Protein AF-0000000085045062 (afdb_homodimer)

Sequence (502 aa):
MNYLIITGGTRGLGEEIVKSFAKEDTHIISIARGENQELQALVEDRGGKFTPIQFDLADIEKVENLMEEVFHRIDKKSAKSIHLVNNAGIVAPIKPIERCEAEEIIKSQHVNLVAPMLMISSFCKMTASLQCEKRVINVSSGAAKRPIYGWSSYGSSKAGLDLFSQGAALDQEKTEHPVKVLSFYPGIMDTDMQAEIRSSAKEDFINVETFQNYKEEGKLLPPKRVAEVVVQLLETDSFPNGEVVAVQDYLMNYLIITGGTRGLGEEIVKSFAKEDTHIISIARGENQELQALVEDRGGKFTPIQFDLADIEKVENLMEEVFHRIDKKSAKSIHLVNNAGIVAPIKPIERCEAEEIIKSQHVNLVAPMLMISSFCKMTASLQCEKRVINVSSGAAKRPIYGWSSYGSSKAGLDLFSQGAALDQEKTEHPVKVLSFYPGIMDTDMQAEIRSSAKEDFINVETFQNYKEEGKLLPPKRVAEVVVQLLETDSFPNGEVVAVQDYL

Structure (mmCIF, N/CA/C/O backbone):
data_AF-0000000085045062-model_v1
#
loop_
_entity.id
_entity.type
_entity.pdbx_description
1 polymer 'Short chain dehydrogenase'
#
loop_
_atom_site.group_PDB
_atom_site.id
_atom_site.type_symbol
_atom_site.label_atom_id
_atom_site.label_alt_id
_atom_site.label_comp_id
_atom_site.label_asym_id
_atom_site.label_entity_id
_atom_site.label_seq_id
_atom_site.pdbx_PDB_ins_code
_atom_site.Cartn_x
_atom_site.Cartn_y
_atom_site.Cartn_z
_atom_site.occupancy
_atom_site.B_iso_or_equiv
_atom_site.auth_seq_id
_atom_site.auth_comp_id
_atom_site.auth_asym_id
_atom_site.auth_atom_id
_atom_site.pdbx_PDB_model_num
ATOM 1 N N . MET A 1 1 ? -3.062 30.531 16.922 1 94.69 1 MET A N 1
ATOM 2 C CA . MET A 1 1 ? -1.854 29.719 16.766 1 94.69 1 MET A CA 1
ATOM 3 C C . MET A 1 1 ? -2 28.75 15.609 1 94.69 1 MET A C 1
ATOM 5 O O . MET A 1 1 ? -3.072 28.172 15.398 1 94.69 1 MET A O 1
ATOM 9 N N . ASN A 1 2 ? -0.95 28.703 14.773 1 97.75 2 ASN A N 1
ATOM 10 C CA . ASN A 1 2 ? -0.906 27.719 13.695 1 97.75 2 ASN A CA 1
ATOM 11 C C . ASN A 1 2 ? -0.091 26.484 14.094 1 97.75 2 ASN A C 1
ATOM 13 O O . ASN A 1 2 ? 0.998 26.609 14.656 1 97.75 2 ASN A O 1
ATOM 17 N N . TYR A 1 3 ? -0.628 25.312 13.859 1 98.56 3 TYR A N 1
ATOM 18 C CA . TYR A 1 3 ? 0.038 24.078 14.25 1 98.56 3 TYR A CA 1
ATOM 19 C C . TYR A 1 3 ? 0.543 23.312 13.023 1 98.56 3 TYR A C 1
ATOM 21 O O . TYR A 1 3 ? -0.143 23.25 12 1 98.56 3 TYR A O 1
ATOM 29 N N . LEU A 1 4 ? 1.73 22.812 13.125 1 98.75 4 LEU A N 1
ATOM 30 C CA . LEU A 1 4 ? 2.293 21.875 12.148 1 98.75 4 LEU A CA 1
ATOM 31 C C . LEU A 1 4 ? 2.713 20.578 12.82 1 98.75 4 LEU A C 1
ATOM 33 O O . LEU A 1 4 ? 3.592 20.578 13.688 1 98.75 4 LEU A O 1
ATOM 37 N N . ILE A 1 5 ? 2 19.562 12.531 1 98.81 5 ILE A N 1
ATOM 38 C CA . ILE A 1 5 ? 2.428 18.203 12.875 1 98.81 5 ILE A CA 1
ATOM 39 C C . ILE A 1 5 ? 3.238 17.609 11.719 1 98.81 5 ILE A C 1
ATOM 41 O O . ILE A 1 5 ? 2.766 17.562 10.578 1 98.81 5 ILE A O 1
ATOM 45 N N . ILE A 1 6 ? 4.488 17.203 11.977 1 98.81 6 ILE A N 1
ATOM 46 C CA . ILE A 1 6 ? 5.324 16.75 10.875 1 98.81 6 ILE A CA 1
ATOM 47 C C . ILE A 1 6 ? 6.105 15.508 11.297 1 98.81 6 ILE A C 1
ATOM 49 O O . ILE A 1 6 ? 6.656 15.461 12.406 1 98.81 6 ILE A O 1
ATOM 53 N N . THR A 1 7 ? 6.047 14.461 10.477 1 98.75 7 THR A N 1
ATOM 54 C CA . THR A 1 7 ? 6.914 13.305 10.68 1 98.75 7 THR A CA 1
ATOM 55 C C . THR A 1 7 ? 8.234 13.492 9.945 1 98.75 7 THR A C 1
ATOM 57 O O . THR A 1 7 ? 8.273 14.07 8.852 1 98.75 7 THR A O 1
ATOM 60 N N . GLY A 1 8 ? 9.305 13.008 10.57 1 96.88 8 GLY A N 1
ATOM 61 C CA . GLY A 1 8 ? 10.609 13.164 9.945 1 96.88 8 GLY A CA 1
ATOM 62 C C . GLY A 1 8 ? 11.055 14.609 9.836 1 96.88 8 GLY A C 1
ATOM 63 O O . GLY A 1 8 ? 11.586 15.031 8.805 1 96.88 8 GLY A O 1
ATOM 64 N N . GLY A 1 9 ? 10.82 15.375 10.852 1 95.81 9 GLY A N 1
ATOM 65 C CA . GLY A 1 9 ? 11.047 16.812 10.797 1 95.81 9 GLY A CA 1
ATOM 66 C C . GLY A 1 9 ? 12.461 17.203 11.188 1 95.81 9 GLY A C 1
ATOM 67 O O . GLY A 1 9 ? 12.797 18.391 11.203 1 95.81 9 GLY A O 1
ATOM 68 N N . THR A 1 10 ? 13.344 16.156 11.406 1 93.94 10 THR A N 1
ATOM 69 C CA . THR A 1 10 ? 14.617 16.516 12.023 1 93.94 10 THR A CA 1
ATOM 70 C C . THR A 1 10 ? 15.75 16.453 11 1 93.94 10 THR A C 1
ATOM 72 O O . THR A 1 10 ? 16.891 16.766 11.32 1 93.94 10 THR A O 1
ATOM 75 N N . ARG A 1 11 ? 15.531 16.031 9.789 1 90.88 11 ARG A N 1
ATOM 76 C CA . ARG A 1 11 ? 16.562 15.977 8.758 1 90.88 11 ARG A CA 1
ATOM 77 C C . ARG A 1 11 ? 15.961 16.156 7.371 1 90.88 11 ARG A C 1
ATOM 79 O O . ARG A 1 11 ? 14.742 16.094 7.203 1 90.88 11 ARG A O 1
ATOM 86 N N . GLY A 1 12 ? 16.75 16.5 6.492 1 94.12 12 GLY A N 1
ATOM 87 C CA . GLY A 1 12 ? 16.375 16.531 5.09 1 94.12 12 GLY A CA 1
ATOM 88 C C . GLY A 1 12 ? 15.266 17.531 4.797 1 94.12 12 GLY A C 1
ATOM 89 O O . GLY A 1 12 ? 15.352 18.703 5.195 1 94.12 12 GLY A O 1
ATOM 90 N N . LEU A 1 13 ? 14.383 17.094 3.975 1 95.69 13 LEU A N 1
ATOM 91 C CA . LEU A 1 13 ? 13.25 17.938 3.605 1 95.69 13 LEU A CA 1
ATOM 92 C C . LEU A 1 13 ? 12.453 18.344 4.84 1 95.69 13 LEU A C 1
ATOM 94 O O . LEU A 1 13 ? 12.023 19.5 4.949 1 95.69 13 LEU A O 1
ATOM 98 N N . GLY A 1 14 ? 12.266 17.422 5.793 1 97.56 14 GLY A N 1
ATOM 99 C CA . GLY A 1 14 ? 11.516 17.703 7.004 1 97.56 14 GLY A CA 1
ATOM 100 C C . GLY A 1 14 ? 12.102 18.844 7.812 1 97.56 14 GLY A C 1
ATOM 101 O O . GLY A 1 14 ? 11.375 19.734 8.273 1 97.56 14 GLY A O 1
ATOM 102 N N . GLU A 1 15 ? 13.359 18.812 7.949 1 97 15 GLU A N 1
ATOM 103 C CA . GLU A 1 15 ? 14.062 19.875 8.664 1 97 15 GLU A CA 1
ATOM 104 C C . GLU A 1 15 ? 13.828 21.234 8.008 1 97 15 GLU A C 1
ATOM 106 O O . GLU A 1 15 ? 13.555 22.219 8.695 1 97 15 GLU A O 1
ATOM 111 N N . GLU A 1 16 ? 13.922 21.234 6.707 1 97.62 16 GLU A N 1
ATOM 112 C CA . GLU A 1 16 ? 13.758 22.484 5.973 1 97.62 16 GLU A CA 1
ATOM 113 C C . GLU A 1 16 ? 12.312 22.969 6.035 1 97.62 16 GLU A C 1
ATOM 115 O O . GLU A 1 16 ? 12.055 24.172 6.051 1 97.62 16 GLU A O 1
ATOM 120 N N . ILE A 1 17 ? 11.344 22.062 6.07 1 98.44 17 ILE A N 1
ATOM 121 C CA . ILE A 1 17 ? 9.938 22.438 6.219 1 98.44 17 ILE A CA 1
ATOM 122 C C . ILE A 1 17 ? 9.727 23.094 7.582 1 98.44 17 ILE A C 1
ATOM 124 O O . ILE A 1 17 ? 9.062 24.125 7.684 1 98.44 17 ILE A O 1
ATOM 128 N N . VAL A 1 18 ? 10.312 22.5 8.586 1 98.38 18 VAL A N 1
ATOM 129 C CA . VAL A 1 18 ? 10.211 23.047 9.938 1 98.38 18 VAL A CA 1
ATOM 130 C C . VAL A 1 18 ? 10.797 24.453 9.969 1 98.38 18 VAL A C 1
ATOM 132 O O . VAL A 1 18 ? 10.164 25.391 10.469 1 98.38 18 VAL A O 1
ATOM 135 N N . LYS A 1 19 ? 11.961 24.641 9.391 1 98.12 19 LYS A N 1
ATOM 136 C CA . LYS A 1 19 ? 12.617 25.938 9.352 1 98.12 19 LYS A CA 1
ATOM 137 C C . LYS A 1 19 ? 11.75 26.969 8.625 1 98.12 19 LYS A C 1
ATOM 139 O O . LYS A 1 19 ? 11.617 28.109 9.078 1 98.12 19 LYS A O 1
ATOM 144 N N . SER A 1 20 ? 11.203 26.531 7.539 1 97.81 20 SER A N 1
ATOM 145 C CA . SER A 1 20 ? 10.422 27.422 6.691 1 97.81 20 SER A CA 1
ATOM 146 C C . SER A 1 20 ? 9.109 27.812 7.363 1 97.81 20 SER A C 1
ATOM 148 O O . SER A 1 20 ? 8.609 28.922 7.16 1 97.81 20 SER A O 1
ATOM 150 N N . PHE A 1 21 ? 8.547 26.953 8.188 1 98 21 PHE A N 1
ATOM 151 C CA . PHE A 1 21 ? 7.254 27.188 8.828 1 98 21 PHE A CA 1
ATOM 152 C C . PHE A 1 21 ? 7.426 27.953 10.133 1 98 21 PHE A C 1
ATOM 154 O O . PHE A 1 21 ? 6.484 28.594 10.609 1 98 21 PHE A O 1
ATOM 161 N N . ALA A 1 22 ? 8.602 27.922 10.68 1 97.44 22 ALA A N 1
ATOM 162 C CA . ALA A 1 22 ? 8.883 28.5 11.992 1 97.44 22 ALA A CA 1
ATOM 163 C C . ALA A 1 22 ? 8.758 30.016 11.961 1 97.44 22 ALA A C 1
ATOM 165 O O . ALA A 1 22 ? 9.516 30.688 11.266 1 97.44 22 ALA A O 1
ATOM 166 N N . LYS A 1 23 ? 7.871 30.594 12.68 1 96.56 23 LYS A N 1
ATOM 167 C CA . LYS A 1 23 ? 7.617 32.031 12.867 1 96.56 23 LYS A CA 1
ATOM 168 C C . LYS A 1 23 ? 6.77 32.281 14.117 1 96.56 23 LYS A C 1
ATOM 170 O O . LYS A 1 23 ? 6.449 31.344 14.852 1 96.56 23 LYS A O 1
ATOM 175 N N . GLU A 1 24 ? 6.43 33.469 14.367 1 96.12 24 GLU A N 1
ATOM 176 C CA . GLU A 1 24 ? 5.566 33.781 15.5 1 96.12 24 GLU A CA 1
ATOM 177 C C . GLU A 1 24 ? 4.199 33.125 15.359 1 96.12 24 GLU A C 1
ATOM 179 O O . GLU A 1 24 ? 3.707 32.938 14.242 1 96.12 24 GLU A O 1
ATOM 184 N N . ASP A 1 25 ? 3.639 32.688 16.438 1 95.5 25 ASP A N 1
ATOM 185 C CA . ASP A 1 25 ? 2.293 32.125 16.531 1 95.5 25 ASP A CA 1
ATOM 186 C C . ASP A 1 25 ? 2.201 30.781 15.82 1 95.5 25 ASP A C 1
ATOM 188 O O . ASP A 1 25 ? 1.16 30.438 15.266 1 95.5 25 ASP A O 1
ATOM 192 N N . THR A 1 26 ? 3.381 30.078 15.734 1 97.44 26 THR A N 1
ATOM 193 C CA . THR A 1 26 ? 3.381 28.719 15.195 1 97.44 26 THR A CA 1
ATOM 194 C C . THR A 1 26 ? 3.857 27.719 16.25 1 97.44 26 THR A C 1
ATOM 196 O O . THR A 1 26 ? 4.734 28.031 17.062 1 97.44 26 THR A O 1
ATOM 199 N N . HIS A 1 27 ? 3.236 26.547 16.297 1 98.25 27 HIS A N 1
ATOM 200 C CA . HIS A 1 27 ? 3.623 25.406 17.109 1 98.25 27 HIS A CA 1
ATOM 201 C C . HIS A 1 27 ? 3.902 24.188 16.25 1 98.25 27 HIS A C 1
ATOM 203 O O . HIS A 1 27 ? 2.994 23.656 15.602 1 98.25 27 HIS A O 1
ATOM 209 N N . ILE A 1 28 ? 5.145 23.828 16.297 1 98.38 28 ILE A N 1
ATOM 210 C CA . ILE A 1 28 ? 5.578 22.703 15.492 1 98.38 28 ILE A CA 1
ATOM 211 C C . ILE A 1 28 ? 5.742 21.469 16.375 1 98.38 28 ILE A C 1
ATOM 213 O O . ILE A 1 28 ? 6.504 21.484 17.344 1 98.38 28 ILE A O 1
ATOM 217 N N . ILE A 1 29 ? 5 20.438 16.062 1 98.44 29 ILE A N 1
ATOM 218 C CA . ILE A 1 29 ? 5.129 19.141 16.719 1 98.44 29 ILE A CA 1
ATOM 219 C C . ILE A 1 29 ? 5.828 18.172 15.766 1 98.44 29 ILE A C 1
ATOM 221 O O . ILE A 1 29 ? 5.246 17.734 14.773 1 98.44 29 ILE A O 1
ATOM 225 N N . SER A 1 30 ? 7.098 17.859 16.094 1 98.19 30 SER A N 1
ATOM 226 C CA . SER A 1 30 ? 7.941 17.062 15.219 1 98.19 30 SER A CA 1
ATOM 227 C C . SER A 1 30 ? 8.055 15.625 15.727 1 98.19 30 SER A C 1
ATOM 229 O O . SER A 1 30 ? 8.539 15.391 16.844 1 98.19 30 SER A O 1
ATOM 231 N N . ILE A 1 31 ? 7.613 14.695 14.93 1 98.25 31 ILE A N 1
ATOM 232 C CA . ILE A 1 31 ? 7.688 13.273 15.234 1 98.25 31 ILE A CA 1
ATOM 233 C C . ILE A 1 31 ? 8.859 12.641 14.484 1 98.25 31 ILE A C 1
ATOM 235 O O . ILE A 1 31 ? 8.875 12.633 13.25 1 98.25 31 ILE A O 1
ATOM 239 N N . ALA A 1 32 ? 9.789 12.133 15.18 1 96.25 32 ALA A N 1
ATOM 240 C CA . ALA A 1 32 ? 10.969 11.539 14.562 1 96.25 32 ALA A CA 1
ATOM 241 C C . ALA A 1 32 ? 11.648 10.547 15.508 1 96.25 32 ALA A C 1
ATOM 243 O O . ALA A 1 32 ? 11.305 10.484 16.688 1 96.25 32 ALA A O 1
ATOM 244 N N . ARG A 1 33 ? 12.578 9.789 14.984 1 88.88 33 ARG A N 1
ATOM 245 C CA . ARG A 1 33 ? 13.336 8.852 15.805 1 88.88 33 ARG A CA 1
ATOM 246 C C . ARG A 1 33 ? 14.461 9.562 16.547 1 88.88 33 ARG A C 1
ATOM 248 O O . ARG A 1 33 ? 14.828 9.164 17.656 1 88.88 33 ARG A O 1
ATOM 255 N N . GLY A 1 34 ? 14.922 10.602 15.883 1 86.38 34 GLY A N 1
ATOM 256 C CA . GLY A 1 34 ? 16.047 11.328 16.453 1 86.38 34 GLY A CA 1
ATOM 257 C C . GLY A 1 34 ? 15.664 12.719 16.938 1 86.38 34 GLY A C 1
ATOM 258 O O . GLY A 1 34 ? 14.523 13.148 16.766 1 86.38 34 GLY A O 1
ATOM 259 N N . GLU A 1 35 ? 16.656 13.328 17.641 1 87.62 35 GLU A N 1
ATOM 260 C CA . GLU A 1 35 ? 16.5 14.695 18.125 1 87.62 35 GLU A CA 1
ATOM 261 C C . GLU A 1 35 ? 17.312 15.688 17.297 1 87.62 35 GLU A C 1
ATOM 263 O O . GLU A 1 35 ? 18.25 15.289 16.594 1 87.62 35 GLU A O 1
ATOM 268 N N . ASN A 1 36 ? 16.781 16.875 17.219 1 92.12 36 ASN A N 1
ATOM 269 C CA . ASN A 1 36 ? 17.484 18 16.609 1 92.12 36 ASN A CA 1
ATOM 270 C C . ASN A 1 36 ? 17.391 19.25 17.469 1 92.12 36 ASN A C 1
ATOM 272 O O . ASN A 1 36 ? 16.469 20.062 17.297 1 92.12 36 ASN A O 1
ATOM 276 N N . GLN A 1 37 ? 18.344 19.438 18.328 1 94.12 37 GLN A N 1
ATOM 277 C CA . GLN A 1 37 ? 18.328 20.531 19.281 1 94.12 37 GLN A CA 1
ATOM 278 C C . GLN A 1 37 ? 18.5 21.891 18.594 1 94.12 37 GLN A C 1
ATOM 280 O O . GLN A 1 37 ? 17.922 22.891 19.031 1 94.12 37 GLN A O 1
ATOM 285 N N . GLU A 1 38 ? 19.297 21.859 17.609 1 95.38 38 GLU A N 1
ATOM 286 C CA . GLU A 1 38 ? 19.5 23.094 16.844 1 95.38 38 GLU A CA 1
ATOM 287 C C . GLU A 1 38 ? 18.203 23.578 16.203 1 95.38 38 GLU A C 1
ATOM 289 O O . GLU A 1 38 ? 17.938 24.766 16.156 1 95.38 38 GLU A O 1
ATOM 294 N N . LEU A 1 39 ? 17.531 22.625 15.734 1 96.31 39 LEU A N 1
ATOM 295 C CA . LEU A 1 39 ? 16.25 22.938 15.102 1 96.31 39 LEU A CA 1
ATOM 296 C C . LEU A 1 39 ? 15.266 23.5 16.109 1 96.31 39 LEU A C 1
ATOM 298 O O . LEU A 1 39 ? 14.555 24.469 15.828 1 96.31 39 LEU A O 1
ATOM 302 N N . GLN A 1 40 ? 15.234 22.906 17.234 1 96.31 40 GLN A N 1
ATOM 303 C CA . GLN A 1 40 ? 14.383 23.406 18.312 1 96.31 40 GLN A CA 1
ATOM 304 C C . GLN A 1 40 ? 14.742 24.828 18.688 1 96.31 40 GLN A C 1
ATOM 306 O O . GLN A 1 40 ? 13.859 25.688 18.812 1 96.31 40 GLN A O 1
ATOM 311 N N . ALA A 1 41 ? 15.992 25.078 18.859 1 97.31 41 ALA A N 1
ATOM 312 C CA . ALA A 1 41 ? 16.453 26.422 19.203 1 97.31 41 ALA A CA 1
ATOM 313 C C . ALA A 1 41 ? 16.062 27.438 18.141 1 97.31 41 ALA A C 1
ATOM 315 O O . ALA A 1 41 ? 15.641 28.547 18.469 1 97.31 41 ALA A O 1
ATOM 316 N N . LEU A 1 42 ? 16.188 27.047 16.922 1 97.38 42 LEU A N 1
ATOM 317 C CA . LEU A 1 42 ? 15.867 27.938 15.812 1 97.38 42 LEU A CA 1
ATOM 318 C C . LEU A 1 42 ? 14.391 28.328 15.828 1 97.38 42 LEU A C 1
ATOM 320 O O . LEU A 1 42 ? 14.055 29.5 15.664 1 97.38 42 LEU A O 1
ATOM 324 N N . VAL A 1 43 ? 13.531 27.375 16.016 1 97.56 43 VAL A N 1
ATOM 325 C CA . VAL A 1 43 ? 12.094 27.625 16.047 1 97.56 43 VAL A CA 1
ATOM 326 C C . VAL A 1 43 ? 11.742 28.562 17.188 1 97.56 43 VAL A C 1
ATOM 328 O O . VAL A 1 43 ? 10.984 29.531 17 1 97.56 43 VAL A O 1
ATOM 331 N N . GLU A 1 44 ? 12.352 28.344 18.281 1 97.25 44 GLU A N 1
ATOM 332 C CA . GLU A 1 44 ? 12.062 29.141 19.469 1 97.25 44 GLU A CA 1
ATOM 333 C C . GLU A 1 44 ? 12.625 30.547 19.344 1 97.25 44 GLU A C 1
ATOM 335 O O . GLU A 1 44 ? 12 31.516 19.781 1 97.25 44 GLU A O 1
ATOM 340 N N . ASP A 1 45 ? 13.68 30.656 18.719 1 97.56 45 ASP A N 1
ATOM 341 C CA . ASP A 1 45 ? 14.289 31.969 18.469 1 97.56 45 ASP A CA 1
ATOM 342 C C . ASP A 1 45 ? 13.414 32.812 17.547 1 97.56 45 ASP A C 1
ATOM 344 O O . ASP A 1 45 ? 13.445 34.031 17.625 1 97.56 45 ASP A O 1
ATOM 348 N N . ARG A 1 46 ? 12.656 32.188 16.797 1 97.5 46 ARG A N 1
ATOM 349 C CA . ARG A 1 46 ? 11.797 32.906 15.836 1 97.5 46 ARG A CA 1
ATOM 350 C C . ARG A 1 46 ? 10.414 33.156 16.438 1 97.5 46 ARG A C 1
ATOM 352 O O . ARG A 1 46 ? 9.508 33.594 15.734 1 97.5 46 ARG A O 1
ATOM 359 N N . GLY A 1 47 ? 10.297 32.781 17.734 1 97 47 GLY A N 1
ATOM 360 C CA . GLY A 1 47 ? 9.07 33.125 18.438 1 97 47 GLY A CA 1
ATOM 361 C C . GLY A 1 47 ? 8.047 32 18.406 1 97 47 GLY A C 1
ATOM 362 O O . GLY A 1 47 ? 6.938 32.156 18.922 1 97 47 GLY A O 1
ATOM 363 N N . GLY A 1 48 ? 8.453 30.859 17.766 1 97.19 48 GLY A N 1
ATOM 364 C CA . GLY A 1 48 ? 7.555 29.719 17.719 1 97.19 48 GLY A CA 1
ATOM 365 C C . GLY A 1 48 ? 7.766 28.75 18.875 1 97.19 48 GLY A C 1
ATOM 366 O O . GLY A 1 48 ? 8.555 29.016 19.781 1 97.19 48 GLY A O 1
ATOM 367 N N . LYS A 1 49 ? 6.973 27.719 18.875 1 97.38 49 LYS A N 1
ATOM 368 C CA . LYS A 1 49 ? 7.094 26.625 19.812 1 97.38 49 LYS A CA 1
ATOM 369 C C . LYS A 1 49 ? 7.453 25.312 19.109 1 97.38 49 LYS A C 1
ATOM 371 O O . LYS A 1 49 ? 6.941 25.031 18.016 1 97.38 49 LYS A O 1
ATOM 376 N N . PHE A 1 50 ? 8.352 24.562 19.703 1 97.56 50 PHE A N 1
ATOM 377 C CA . PHE A 1 50 ? 8.789 23.281 19.141 1 97.56 50 PHE A CA 1
ATOM 378 C C . PHE A 1 50 ? 8.57 22.156 20.141 1 97.56 50 PHE A C 1
ATOM 380 O O . PHE A 1 50 ? 9.031 22.234 21.281 1 97.56 50 PHE A O 1
ATOM 387 N N . THR A 1 51 ? 7.844 21.141 19.797 1 97.56 51 THR A N 1
ATOM 388 C CA . THR A 1 51 ? 7.621 19.953 20.625 1 97.56 51 THR A CA 1
ATOM 389 C C . THR A 1 51 ? 8.125 18.688 19.906 1 97.56 51 THR A C 1
ATOM 391 O O . THR A 1 51 ? 7.492 18.234 18.953 1 97.56 51 THR A O 1
ATOM 394 N N . PRO A 1 52 ? 9.219 18.172 20.328 1 97.31 52 PRO A N 1
ATOM 395 C CA . PRO A 1 52 ? 9.695 16.906 19.766 1 97.31 52 PRO A CA 1
ATOM 396 C C . PRO A 1 52 ? 9.023 15.688 20.391 1 97.31 52 PRO A C 1
ATOM 398 O O . PRO A 1 52 ? 8.836 15.641 21.609 1 97.31 52 PRO A O 1
ATOM 401 N N . ILE A 1 53 ? 8.57 14.773 19.578 1 97.62 53 ILE A N 1
ATOM 402 C CA . ILE A 1 53 ? 8.07 13.477 20.031 1 97.62 53 ILE A CA 1
ATOM 403 C C . ILE A 1 53 ? 8.883 12.359 19.375 1 97.62 53 ILE A C 1
ATOM 405 O O . ILE A 1 53 ? 8.914 12.242 18.156 1 97.62 53 ILE A O 1
ATOM 409 N N . GLN A 1 54 ? 9.578 11.594 20.172 1 97.5 54 GLN A N 1
ATOM 410 C CA . GLN A 1 54 ? 10.336 10.461 19.656 1 97.5 54 GLN A CA 1
ATOM 411 C C . GLN A 1 54 ? 9.43 9.258 19.406 1 97.5 54 GLN A C 1
ATOM 413 O O . GLN A 1 54 ? 8.719 8.805 20.297 1 97.5 54 GLN A O 1
ATOM 418 N N . PHE A 1 55 ? 9.461 8.805 18.172 1 97.94 55 PHE A N 1
ATOM 419 C CA . PHE A 1 55 ? 8.57 7.715 17.797 1 97.94 55 PHE A CA 1
ATOM 420 C C . PHE A 1 55 ? 9.078 7 16.547 1 97.94 55 PHE A C 1
ATOM 422 O O . PHE A 1 55 ? 9.594 7.637 15.625 1 97.94 55 PHE A O 1
ATOM 429 N N . ASP A 1 56 ? 9.023 5.707 16.547 1 98.06 56 ASP A N 1
ATOM 430 C CA . ASP A 1 56 ? 9.305 4.895 15.359 1 98.06 56 ASP A CA 1
ATOM 431 C C . ASP A 1 56 ? 8.016 4.551 14.617 1 98.06 56 ASP A C 1
ATOM 433 O O . ASP A 1 56 ? 7.227 3.725 15.078 1 98.06 56 ASP A O 1
ATOM 437 N N . LEU A 1 57 ? 7.883 5.086 13.438 1 98.12 57 LEU A N 1
ATOM 438 C CA . LEU A 1 57 ? 6.645 4.949 12.672 1 98.12 57 LEU A CA 1
ATOM 439 C C . LEU A 1 57 ? 6.445 3.51 12.219 1 98.12 57 LEU A C 1
ATOM 441 O O . LEU A 1 57 ? 5.355 3.141 11.766 1 98.12 57 LEU A O 1
ATOM 445 N N . ALA A 1 58 ? 7.484 2.68 12.32 1 97.75 58 ALA A N 1
ATOM 446 C CA . ALA A 1 58 ? 7.312 1.26 12.023 1 97.75 58 ALA A CA 1
ATOM 447 C C . ALA A 1 58 ? 6.398 0.595 13.055 1 97.75 58 ALA A C 1
ATOM 449 O O . ALA A 1 58 ? 5.863 -0.487 12.805 1 97.75 58 ALA A O 1
ATOM 450 N N . ASP A 1 59 ? 6.27 1.242 14.211 1 98 59 ASP A N 1
ATOM 451 C CA . ASP A 1 59 ? 5.398 0.72 15.258 1 98 59 ASP A CA 1
ATOM 452 C C . ASP A 1 59 ? 3.947 1.129 15.016 1 98 59 ASP A C 1
ATOM 454 O O . ASP A 1 59 ? 3.346 1.821 15.836 1 98 59 ASP A O 1
ATOM 458 N N . ILE A 1 60 ? 3.363 0.565 14.023 1 98.31 60 ILE A N 1
ATOM 459 C CA . ILE A 1 60 ? 2.08 1.027 13.5 1 98.31 60 ILE A CA 1
ATOM 460 C C . ILE A 1 60 ? 0.991 0.808 14.547 1 98.31 60 ILE A C 1
ATOM 462 O O . ILE A 1 60 ? 0.016 1.562 14.609 1 98.31 60 ILE A O 1
ATOM 466 N N . GLU A 1 61 ? 1.117 -0.148 15.422 1 97.75 61 GLU A N 1
ATOM 467 C CA . GLU A 1 61 ? 0.106 -0.441 16.422 1 97.75 61 GLU A CA 1
ATOM 468 C C . GLU A 1 61 ? 0.028 0.671 17.469 1 97.75 61 GLU A C 1
ATOM 470 O O . GLU A 1 61 ? -0.943 0.755 18.219 1 97.75 61 GLU A O 1
ATOM 475 N N . LYS A 1 62 ? 1.011 1.538 17.531 1 98.25 62 LYS A N 1
ATOM 476 C CA . LYS A 1 62 ? 1.07 2.59 18.547 1 98.25 62 LYS A CA 1
ATOM 477 C C . LYS A 1 62 ? 0.763 3.955 17.938 1 98.25 62 LYS A C 1
ATOM 479 O O . LYS A 1 62 ? 0.811 4.973 18.625 1 98.25 62 LYS A O 1
ATOM 484 N N . VAL A 1 63 ? 0.42 3.992 16.672 1 98.5 63 VAL A N 1
ATOM 485 C CA . VAL A 1 63 ? 0.264 5.266 15.977 1 98.5 63 VAL A CA 1
ATOM 486 C C . VAL A 1 63 ? -0.962 6 16.516 1 98.5 63 VAL A C 1
ATOM 488 O O . VAL A 1 63 ? -0.951 7.227 16.641 1 98.5 63 VAL A O 1
ATOM 491 N N . GLU A 1 64 ? -2.02 5.262 16.812 1 97.12 64 GLU A N 1
ATOM 492 C CA . GLU A 1 64 ? -3.201 5.914 17.359 1 97.12 64 GLU A CA 1
ATOM 493 C C . GLU A 1 64 ? -2.883 6.605 18.688 1 97.12 64 GLU A C 1
ATOM 495 O O . GLU A 1 64 ? -3.32 7.73 18.922 1 97.12 64 GLU A O 1
ATOM 500 N N . ASN A 1 65 ? -2.166 5.953 19.562 1 97.94 65 ASN A N 1
ATOM 501 C CA . ASN A 1 65 ? -1.734 6.551 20.812 1 97.94 65 ASN A CA 1
ATOM 502 C C . ASN A 1 65 ? -0.839 7.766 20.578 1 97.94 65 ASN A C 1
ATOM 504 O O . ASN A 1 65 ? -0.915 8.75 21.328 1 97.94 65 ASN A O 1
ATOM 508 N N . LEU A 1 66 ? 0.032 7.617 19.609 1 98.5 66 LEU A N 1
ATOM 509 C CA . LEU A 1 66 ? 0.878 8.742 19.219 1 98.5 66 LEU A CA 1
ATOM 510 C C . LEU A 1 66 ? 0.033 9.961 18.875 1 98.5 66 LEU A C 1
ATOM 512 O O . LEU A 1 66 ? 0.318 11.07 19.328 1 98.5 66 LEU A O 1
ATOM 516 N N . MET A 1 67 ? -1.04 9.797 18.094 1 98.62 67 MET A N 1
ATOM 517 C CA . MET A 1 67 ? -1.877 10.906 17.641 1 98.62 67 MET A CA 1
ATOM 518 C C . MET A 1 67 ? -2.656 11.508 18.812 1 98.62 67 MET A C 1
ATOM 520 O O . MET A 1 67 ? -2.879 12.719 18.859 1 98.62 67 MET A O 1
ATOM 524 N N . GLU A 1 68 ? -3.018 10.633 19.75 1 98.06 68 GLU A N 1
ATOM 525 C CA . GLU A 1 68 ? -3.635 11.148 20.969 1 98.06 68 GLU A CA 1
ATOM 526 C C . GLU A 1 68 ? -2.678 12.062 21.734 1 98.06 68 GLU A C 1
ATOM 528 O O . GLU A 1 68 ? -3.072 13.133 22.188 1 98.06 68 GLU A O 1
ATOM 533 N N . GLU A 1 69 ? -1.48 11.625 21.844 1 98.25 69 GLU A N 1
ATOM 534 C CA . GLU A 1 69 ? -0.465 12.43 22.516 1 98.25 69 GLU A CA 1
ATOM 535 C C . GLU A 1 69 ? -0.257 13.766 21.797 1 98.25 69 GLU A C 1
ATOM 537 O O . GLU A 1 69 ? -0.134 14.805 22.438 1 98.25 69 GLU A O 1
ATOM 542 N N . VAL A 1 70 ? -0.178 13.711 20.484 1 98.5 70 VAL A N 1
ATOM 543 C CA . VAL A 1 70 ? -0.003 14.906 19.672 1 98.5 70 VAL A CA 1
ATOM 544 C C . VAL A 1 70 ? -1.133 15.898 19.953 1 98.5 70 VAL A C 1
ATOM 546 O O . VAL A 1 70 ? -0.886 17.078 20.203 1 98.5 70 VAL A O 1
ATOM 549 N N . PHE A 1 71 ? -2.342 15.414 19.984 1 98.06 71 PHE A N 1
ATOM 550 C CA . PHE A 1 71 ? -3.496 16.297 20.062 1 98.06 71 PHE A CA 1
ATOM 551 C C . PHE A 1 71 ? -3.684 16.797 21.5 1 98.06 71 PHE A C 1
ATOM 553 O O . PHE A 1 71 ? -4.391 17.781 21.719 1 98.06 71 PHE A O 1
ATOM 560 N N . HIS A 1 72 ? -3.029 16.141 22.469 1 97.5 72 HIS A N 1
ATOM 561 C CA . HIS A 1 72 ? -2.988 16.672 23.828 1 97.5 72 HIS A CA 1
ATOM 562 C C . HIS A 1 72 ? -2.172 17.953 23.891 1 97.5 72 HIS A C 1
ATOM 564 O O . HIS A 1 72 ? -2.326 18.75 24.828 1 97.5 72 HIS A O 1
ATOM 570 N N . ARG A 1 73 ? -1.352 18.156 22.875 1 96.5 73 ARG A N 1
ATOM 571 C CA . ARG A 1 73 ? -0.47 19.312 22.859 1 96.5 73 ARG A CA 1
ATOM 572 C C . ARG A 1 73 ? -1.106 20.469 22.094 1 96.5 73 ARG A C 1
ATOM 574 O O . ARG A 1 73 ? -0.54 21.562 22.031 1 96.5 73 ARG A O 1
ATOM 581 N N . ILE A 1 74 ? -2.268 20.328 21.547 1 97.69 74 ILE A N 1
ATOM 582 C CA . ILE A 1 74 ? -2.895 21.328 20.688 1 97.69 74 ILE A CA 1
ATOM 583 C C . ILE A 1 74 ? -4.043 22 21.422 1 97.69 74 ILE A C 1
ATOM 585 O O . ILE A 1 74 ? -4.91 21.328 22 1 97.69 74 ILE A O 1
ATOM 589 N N . ASP A 1 75 ? -3.998 23.281 21.547 1 96.88 75 ASP A N 1
ATOM 590 C CA . ASP A 1 75 ? -5.145 24.062 22.016 1 96.88 75 ASP A CA 1
ATOM 591 C C . ASP A 1 75 ? -6.195 24.203 20.906 1 96.88 75 ASP A C 1
ATOM 593 O O . ASP A 1 75 ? -6.172 25.172 20.141 1 96.88 75 ASP A O 1
ATOM 597 N N . LYS A 1 76 ? -7.098 23.359 20.906 1 95.19 76 LYS A N 1
ATOM 598 C CA . LYS A 1 76 ? -8.086 23.219 19.844 1 95.19 76 LYS A CA 1
ATOM 599 C C . LYS A 1 76 ? -8.969 24.453 19.75 1 95.19 76 LYS A C 1
ATOM 601 O O . LYS A 1 76 ? -9.461 24.797 18.672 1 95.19 76 LYS A O 1
ATOM 606 N N . LYS A 1 77 ? -9.109 25.094 20.812 1 92.81 77 LYS A N 1
ATOM 607 C CA . LYS A 1 77 ? -10.023 26.234 20.859 1 92.81 77 LYS A CA 1
ATOM 608 C C . LYS A 1 77 ? -9.414 27.438 20.156 1 92.81 77 LYS A C 1
ATOM 610 O O . LYS A 1 77 ? -10.133 28.219 19.516 1 92.81 77 LYS A O 1
ATOM 615 N N . SER A 1 78 ? -8.172 27.578 20.203 1 92 78 SER A N 1
ATOM 616 C CA . SER A 1 78 ? -7.555 28.781 19.688 1 92 78 SER A CA 1
ATOM 617 C C . SER A 1 78 ? -6.777 28.5 18.406 1 92 78 SER A C 1
ATOM 619 O O . SER A 1 78 ? -6.16 29.406 17.828 1 92 78 SER A O 1
ATOM 621 N N . ALA A 1 79 ? -6.852 27.312 17.953 1 97.25 79 ALA A N 1
ATOM 622 C CA . ALA A 1 79 ? -6.094 26.953 16.75 1 97.25 79 ALA A CA 1
ATOM 623 C C . ALA A 1 79 ? -6.664 27.625 15.508 1 97.25 79 ALA A C 1
ATOM 625 O O . ALA A 1 79 ? -7.867 27.531 15.242 1 97.25 79 ALA A O 1
ATOM 626 N N . LYS A 1 80 ? -5.832 28.328 14.828 1 97.5 80 LYS A N 1
ATOM 627 C CA . LYS A 1 80 ? -6.211 28.906 13.547 1 97.5 80 LYS A CA 1
ATOM 628 C C . LYS A 1 80 ? -6.086 27.891 12.414 1 97.5 80 LYS A C 1
ATOM 630 O O . LYS A 1 80 ? -6.895 27.891 11.484 1 97.5 80 LYS A O 1
ATOM 635 N N . SER A 1 81 ? -5.062 27.125 12.469 1 98.19 81 SER A N 1
ATOM 636 C CA . SER A 1 81 ? -4.844 26.031 11.523 1 98.19 81 SER A CA 1
ATOM 637 C C . SER A 1 81 ? -4.129 24.859 12.188 1 98.19 81 SER A C 1
ATOM 639 O O . SER A 1 81 ? -3.393 25.047 13.156 1 98.19 81 SER A O 1
ATOM 641 N N . ILE A 1 82 ? -4.434 23.688 11.75 1 98.69 82 ILE A N 1
ATOM 642 C CA . ILE A 1 82 ? -3.729 22.453 12.117 1 98.69 82 ILE A CA 1
ATOM 643 C C . ILE A 1 82 ? -3.373 21.672 10.859 1 98.69 82 ILE A C 1
ATOM 645 O O . ILE A 1 82 ? -4.258 21.188 10.156 1 98.69 82 ILE A O 1
ATOM 649 N N . HIS A 1 83 ? -2.078 21.594 10.578 1 98.81 83 HIS A N 1
ATOM 650 C CA . HIS A 1 83 ? -1.615 20.891 9.391 1 98.81 83 HIS A CA 1
ATOM 651 C C . HIS A 1 83 ? -0.835 19.625 9.766 1 98.81 83 HIS A C 1
ATOM 653 O O . HIS A 1 83 ? -0.166 19.594 10.805 1 98.81 83 HIS A O 1
ATOM 659 N N . LEU A 1 84 ? -0.992 18.625 8.984 1 98.88 84 LEU A N 1
ATOM 660 C CA . LEU A 1 84 ? -0.227 17.391 9.094 1 98.88 84 LEU A CA 1
ATOM 661 C C . LEU A 1 84 ? 0.619 17.172 7.84 1 98.88 84 LEU A C 1
ATOM 663 O O . LEU A 1 84 ? 0.092 17.141 6.727 1 98.88 84 LEU A O 1
ATOM 667 N N . VAL A 1 85 ? 1.913 17.062 8.016 1 98.94 85 VAL A N 1
ATOM 668 C CA . VAL A 1 85 ? 2.809 16.719 6.918 1 98.94 85 VAL A CA 1
ATOM 669 C C . VAL A 1 85 ? 3.449 15.359 7.184 1 98.94 85 VAL A C 1
ATOM 671 O O . VAL A 1 85 ? 4.344 15.242 8.023 1 98.94 85 VAL A O 1
ATOM 674 N N . ASN A 1 86 ? 2.969 14.391 6.5 1 98.81 86 ASN A N 1
ATOM 675 C CA . ASN A 1 86 ? 3.623 13.086 6.496 1 98.81 86 ASN A CA 1
ATOM 676 C C . ASN A 1 86 ? 4.848 13.078 5.586 1 98.81 86 ASN A C 1
ATOM 678 O O . ASN A 1 86 ? 4.734 12.781 4.395 1 98.81 86 ASN A O 1
ATOM 682 N N . ASN A 1 87 ? 5.977 13.273 6.195 1 98.38 87 ASN A N 1
ATOM 683 C CA . ASN A 1 87 ? 7.215 13.469 5.449 1 98.38 87 ASN A CA 1
ATOM 684 C C . ASN A 1 87 ? 8.164 12.281 5.617 1 98.38 87 ASN A C 1
ATOM 686 O O . ASN A 1 87 ? 8.945 11.977 4.719 1 98.38 87 ASN A O 1
ATOM 690 N N . ALA A 1 88 ? 8.047 11.617 6.773 1 97 88 ALA A N 1
ATOM 691 C CA . ALA A 1 88 ? 8.938 10.492 7.035 1 97 88 ALA A CA 1
ATOM 692 C C . ALA A 1 88 ? 8.766 9.398 5.98 1 97 88 ALA A C 1
ATOM 694 O O . ALA A 1 88 ? 7.648 9.109 5.551 1 97 88 ALA A O 1
ATOM 695 N N . GLY A 1 89 ? 9.828 8.875 5.527 1 95.69 89 GLY A N 1
ATOM 696 C CA . GLY A 1 89 ? 9.828 7.777 4.574 1 95.69 89 GLY A CA 1
ATOM 697 C C . GLY A 1 89 ? 11.18 7.098 4.453 1 95.69 89 GLY A C 1
ATOM 698 O O . GLY A 1 89 ? 12.211 7.672 4.828 1 95.69 89 GLY A O 1
ATOM 699 N N . ILE A 1 90 ? 11.18 5.895 3.994 1 95.62 90 ILE A N 1
ATOM 700 C CA . ILE A 1 90 ? 12.414 5.16 3.74 1 95.62 90 ILE A CA 1
ATOM 701 C C . ILE A 1 90 ? 12.367 4.531 2.35 1 95.62 90 ILE A C 1
ATOM 703 O O . ILE A 1 90 ? 11.305 4.086 1.9 1 95.62 90 ILE A O 1
ATOM 707 N N . VAL A 1 91 ? 13.5 4.535 1.7 1 94.69 91 VAL A N 1
ATOM 708 C CA . VAL A 1 91 ? 13.57 3.965 0.36 1 94.69 91 VAL A CA 1
ATOM 709 C C . VAL A 1 91 ? 13.945 2.486 0.448 1 94.69 91 VAL A C 1
ATOM 711 O O . VAL A 1 91 ? 13.617 1.703 -0.445 1 94.69 91 VAL A O 1
ATOM 714 N N . ALA A 1 92 ? 14.578 2.102 1.524 1 93.06 92 ALA A N 1
ATOM 715 C CA . ALA A 1 92 ? 14.992 0.713 1.71 1 93.06 92 ALA A CA 1
ATOM 716 C C . ALA A 1 92 ? 13.781 -0.219 1.756 1 93.06 92 ALA A C 1
ATOM 718 O O . ALA A 1 92 ? 12.719 0.162 2.24 1 93.06 92 ALA A O 1
ATOM 719 N N . PRO A 1 93 ? 13.938 -1.396 1.297 1 95.56 93 PRO A N 1
ATOM 720 C CA . PRO A 1 93 ? 15.125 -2.008 0.685 1 95.56 93 PRO A CA 1
ATOM 721 C C . PRO A 1 93 ? 15.328 -1.569 -0.764 1 95.56 93 PRO A C 1
ATOM 723 O O . PRO A 1 93 ? 14.359 -1.417 -1.512 1 95.56 93 PRO A O 1
ATOM 726 N N . ILE A 1 94 ? 16.516 -1.367 -1.118 1 94.94 94 ILE A N 1
ATOM 727 C CA . ILE A 1 94 ? 16.906 -1.084 -2.496 1 94.94 94 ILE A CA 1
ATOM 728 C C . ILE A 1 94 ? 17.578 -2.314 -3.105 1 94.94 94 ILE A C 1
ATOM 730 O O . ILE A 1 94 ? 18.812 -2.41 -3.129 1 94.94 94 ILE A O 1
ATOM 734 N N . LYS A 1 95 ? 16.844 -3.197 -3.6 1 94.94 95 LYS A N 1
ATOM 735 C CA . LYS A 1 95 ? 17.297 -4.434 -4.223 1 94.94 95 LYS A CA 1
ATOM 736 C C . LYS A 1 95 ? 16.141 -5.203 -4.844 1 94.94 95 LYS A C 1
ATOM 738 O O . LYS A 1 95 ? 14.984 -4.98 -4.484 1 94.94 95 LYS A O 1
ATOM 743 N N . PRO A 1 96 ? 16.422 -6.102 -5.75 1 96.12 96 PRO A N 1
ATOM 744 C CA . PRO A 1 96 ? 15.359 -6.91 -6.344 1 96.12 96 PRO A CA 1
ATOM 745 C C . PRO A 1 96 ? 14.578 -7.711 -5.309 1 96.12 96 PRO A C 1
ATOM 747 O O . PRO A 1 96 ? 15.125 -8.094 -4.273 1 96.12 96 PRO A O 1
ATOM 750 N N . ILE A 1 97 ? 13.297 -8 -5.609 1 95.94 97 ILE A N 1
ATOM 751 C CA . ILE A 1 97 ? 12.336 -8.484 -4.625 1 95.94 97 ILE A CA 1
ATOM 752 C C . ILE A 1 97 ? 12.789 -9.844 -4.09 1 95.94 97 ILE A C 1
ATOM 754 O O . ILE A 1 97 ? 12.547 -10.18 -2.93 1 95.94 97 ILE A O 1
ATOM 758 N N . GLU A 1 98 ? 13.438 -10.68 -4.918 1 95.81 98 GLU A N 1
ATOM 759 C CA . GLU A 1 98 ? 13.844 -12.008 -4.488 1 95.81 98 GLU A CA 1
ATOM 760 C C . GLU A 1 98 ? 14.977 -11.938 -3.467 1 95.81 98 GLU A C 1
ATOM 762 O O . GLU A 1 98 ? 15.289 -12.93 -2.805 1 95.81 98 GLU A O 1
ATOM 767 N N . ARG A 1 99 ? 15.555 -10.758 -3.332 1 95.81 99 ARG A N 1
ATOM 768 C CA . ARG A 1 99 ? 16.656 -10.586 -2.398 1 95.81 99 ARG A CA 1
ATOM 769 C C . ARG A 1 99 ? 16.219 -9.812 -1.16 1 95.81 99 ARG A C 1
ATOM 771 O O . ARG A 1 99 ? 17.016 -9.602 -0.24 1 95.81 99 ARG A O 1
ATOM 778 N N . CYS A 1 100 ? 15.039 -9.406 -1.146 1 96.38 100 CYS A N 1
ATOM 779 C CA . CYS A 1 100 ? 14.516 -8.656 -0.013 1 96.38 100 CYS A CA 1
ATOM 780 C C . CYS A 1 100 ? 14.188 -9.578 1.151 1 96.38 100 CYS A C 1
ATOM 782 O O . CYS A 1 100 ? 13.688 -10.688 0.945 1 96.38 100 CYS A O 1
ATOM 784 N N . GLU A 1 101 ? 14.5 -9.125 2.336 1 96.81 101 GLU A N 1
ATOM 785 C CA . GLU A 1 101 ? 14.008 -9.797 3.535 1 96.81 101 GLU A CA 1
ATOM 786 C C . GLU A 1 101 ? 12.594 -9.359 3.879 1 96.81 101 GLU A C 1
ATOM 788 O O . GLU A 1 101 ? 12.211 -8.211 3.639 1 96.81 101 GLU A O 1
ATOM 793 N N . ALA A 1 102 ? 11.844 -10.281 4.496 1 97.81 102 ALA A N 1
ATOM 794 C CA . ALA A 1 102 ? 10.453 -10 4.844 1 97.81 102 ALA A CA 1
ATOM 795 C C . ALA A 1 102 ? 10.359 -8.766 5.742 1 97.81 102 ALA A C 1
ATOM 797 O O . ALA A 1 102 ? 9.508 -7.902 5.531 1 97.81 102 ALA A O 1
ATOM 798 N N . GLU A 1 103 ? 11.242 -8.711 6.66 1 98 103 GLU A N 1
ATOM 799 C CA . GLU A 1 103 ? 11.203 -7.613 7.625 1 98 103 GLU A CA 1
ATOM 800 C C . GLU A 1 103 ? 11.438 -6.27 6.941 1 98 103 GLU A C 1
ATOM 802 O O . GLU A 1 103 ? 10.875 -5.25 7.355 1 98 103 GLU A O 1
ATOM 807 N N . GLU A 1 104 ? 12.227 -6.258 5.895 1 97.94 104 GLU A N 1
ATOM 808 C CA . GLU A 1 104 ? 12.5 -5.031 5.148 1 97.94 104 GLU A CA 1
ATOM 809 C C . GLU A 1 104 ? 11.258 -4.539 4.422 1 97.94 104 GLU A C 1
ATOM 811 O O . GLU A 1 104 ? 10.961 -3.344 4.426 1 97.94 104 GLU A O 1
ATOM 816 N N . ILE A 1 105 ? 10.586 -5.477 3.82 1 98.56 105 ILE A N 1
ATOM 817 C CA . ILE A 1 105 ? 9.359 -5.141 3.096 1 98.56 105 ILE A CA 1
ATOM 818 C C . ILE A 1 105 ? 8.305 -4.637 4.074 1 98.56 105 ILE A C 1
ATOM 820 O O . ILE A 1 105 ? 7.672 -3.607 3.834 1 98.56 105 ILE A O 1
ATOM 824 N N . ILE A 1 106 ? 8.164 -5.324 5.184 1 98.75 106 ILE A N 1
ATOM 825 C CA . ILE A 1 106 ? 7.18 -4.953 6.199 1 98.75 106 ILE A CA 1
ATOM 826 C C . ILE A 1 106 ? 7.48 -3.547 6.719 1 98.75 106 ILE A C 1
ATOM 828 O O . ILE A 1 106 ? 6.594 -2.691 6.762 1 98.75 106 ILE A O 1
ATOM 832 N N . LYS A 1 107 ? 8.68 -3.324 7.062 1 98.5 107 LYS A N 1
ATOM 833 C CA . LYS A 1 107 ? 9.07 -2.023 7.594 1 98.5 107 LYS A CA 1
ATOM 834 C C . LYS A 1 107 ? 8.82 -0.914 6.578 1 98.5 107 LYS A C 1
ATOM 836 O O . LYS A 1 107 ? 8.32 0.157 6.934 1 98.5 107 LYS A O 1
ATOM 841 N N . SER A 1 108 ? 9.211 -1.161 5.332 1 98.31 108 SER A N 1
ATOM 842 C CA . SER A 1 108 ? 9 -0.2 4.258 1 98.31 108 SER A CA 1
ATOM 843 C C . SER A 1 108 ? 7.527 0.182 4.137 1 98.31 108 SER A C 1
ATOM 845 O O . SER A 1 108 ? 7.191 1.366 4.059 1 98.31 108 SER A O 1
ATOM 847 N N . GLN A 1 109 ? 6.648 -0.792 4.184 1 98.81 109 GLN A N 1
ATOM 848 C CA . GLN A 1 109 ? 5.215 -0.545 4.055 1 98.81 109 GLN A CA 1
ATOM 849 C C . GLN A 1 109 ? 4.664 0.133 5.305 1 98.81 109 GLN A C 1
ATOM 851 O O . GLN A 1 109 ? 3.809 1.018 5.211 1 98.81 109 GLN A O 1
ATOM 856 N N . HIS A 1 110 ? 5.145 -0.296 6.457 1 98.81 110 HIS A N 1
ATOM 857 C CA . HIS A 1 110 ? 4.676 0.294 7.707 1 98.81 110 HIS A CA 1
ATOM 858 C C . HIS A 1 110 ? 5.016 1.779 7.777 1 98.81 110 HIS A C 1
ATOM 860 O O . HIS A 1 110 ? 4.145 2.605 8.07 1 98.81 110 HIS A O 1
ATOM 866 N N . VAL A 1 111 ? 6.172 2.123 7.418 1 98.69 111 VAL A N 1
ATOM 867 C CA . VAL A 1 111 ? 6.656 3.492 7.57 1 98.69 111 VAL A CA 1
ATOM 868 C C . VAL A 1 111 ? 6.074 4.371 6.465 1 98.69 111 VAL A C 1
ATOM 870 O O . VAL A 1 111 ? 5.582 5.469 6.73 1 98.69 111 VAL A O 1
ATOM 873 N N . ASN A 1 112 ? 6.086 3.895 5.238 1 98.75 112 ASN A N 1
ATOM 874 C CA . ASN A 1 112 ? 5.781 4.73 4.082 1 98.75 112 ASN A CA 1
ATOM 875 C C . ASN A 1 112 ? 4.277 4.805 3.822 1 98.75 112 ASN A C 1
ATOM 877 O O . ASN A 1 112 ? 3.801 5.738 3.176 1 98.75 112 ASN A O 1
ATOM 881 N N . LEU A 1 113 ? 3.557 3.838 4.281 1 98.88 113 LEU A N 1
ATOM 882 C CA . LEU A 1 113 ? 2.164 3.758 3.855 1 98.88 113 LEU A CA 1
ATOM 883 C C . LEU A 1 113 ? 1.231 3.65 5.059 1 98.88 113 LEU A C 1
ATOM 885 O O . LEU A 1 113 ? 0.439 4.559 5.316 1 98.88 113 LEU A O 1
ATOM 889 N N . VAL A 1 114 ? 1.412 2.629 5.883 1 98.88 114 VAL A N 1
ATOM 890 C CA . VAL A 1 114 ? 0.417 2.32 6.906 1 98.88 114 VAL A CA 1
ATOM 891 C C . VAL A 1 114 ? 0.423 3.408 7.977 1 98.88 114 VAL A C 1
ATOM 893 O O . VAL A 1 114 ? -0.637 3.871 8.406 1 98.88 114 VAL A O 1
ATOM 896 N N . ALA A 1 115 ? 1.579 3.771 8.406 1 98.88 115 ALA A N 1
ATOM 897 C CA . ALA A 1 115 ? 1.659 4.805 9.438 1 98.88 115 ALA A CA 1
ATOM 898 C C . ALA A 1 115 ? 0.995 6.098 8.969 1 98.88 115 ALA A C 1
ATOM 900 O O . ALA A 1 115 ? 0.117 6.633 9.648 1 98.88 115 ALA A O 1
ATOM 901 N N . PRO A 1 116 ? 1.339 6.602 7.777 1 98.81 116 PRO A N 1
ATOM 902 C CA . PRO A 1 116 ? 0.652 7.805 7.305 1 98.81 116 PRO A CA 1
ATOM 903 C C . PRO A 1 116 ? -0.86 7.625 7.207 1 98.81 116 PRO A C 1
ATOM 905 O O . PRO A 1 116 ? -1.618 8.555 7.488 1 98.81 116 PRO A O 1
ATOM 908 N N . MET A 1 117 ? -1.315 6.461 6.77 1 98.88 117 MET A N 1
ATOM 909 C CA . MET A 1 117 ? -2.748 6.195 6.684 1 98.88 117 MET A CA 1
ATOM 910 C C . MET A 1 117 ? -3.414 6.363 8.047 1 98.88 117 MET A C 1
ATOM 912 O O . MET A 1 117 ? -4.457 7.012 8.156 1 98.88 117 MET A O 1
ATOM 916 N N . LEU A 1 118 ? -2.785 5.762 9.016 1 98.88 118 LEU A N 1
ATOM 917 C CA . LEU A 1 118 ? -3.328 5.816 10.367 1 98.88 118 LEU A CA 1
ATOM 918 C C . LEU A 1 118 ? -3.307 7.242 10.906 1 98.88 118 LEU A C 1
ATOM 920 O O . LEU A 1 118 ? -4.25 7.672 11.578 1 98.88 118 LEU A O 1
ATOM 924 N N . MET A 1 119 ? -2.264 7.953 10.602 1 98.88 119 MET A N 1
ATOM 925 C CA . MET A 1 119 ? -2.158 9.336 11.047 1 98.88 119 MET A CA 1
ATOM 926 C C . MET A 1 119 ? -3.238 10.203 10.406 1 98.88 119 MET A C 1
ATOM 928 O O . MET A 1 119 ? -3.861 11.023 11.078 1 98.88 119 MET A O 1
ATOM 932 N N . ILE A 1 120 ? -3.463 10.008 9.133 1 98.81 120 ILE A N 1
ATOM 933 C CA . ILE A 1 120 ? -4.48 10.773 8.422 1 98.81 120 ILE A CA 1
ATOM 934 C C . ILE A 1 120 ? -5.859 10.453 8.992 1 98.81 120 ILE A C 1
ATOM 936 O O . ILE A 1 120 ? -6.648 11.367 9.266 1 98.81 120 ILE A O 1
ATOM 940 N N . SER A 1 121 ? -6.117 9.148 9.172 1 98.62 121 SER A N 1
ATOM 941 C CA . SER A 1 121 ? -7.398 8.734 9.734 1 98.62 121 SER A CA 1
ATOM 942 C C . SER A 1 121 ? -7.637 9.359 11.102 1 98.62 121 SER A C 1
ATOM 944 O O . SER A 1 121 ? -8.695 9.945 11.352 1 98.62 121 SER A O 1
ATOM 946 N N . SER A 1 122 ? -6.688 9.281 11.977 1 98.62 122 SER A N 1
ATOM 947 C CA . SER A 1 122 ? -6.777 9.859 13.312 1 98.62 122 SER A CA 1
ATOM 948 C C . SER A 1 122 ? -6.918 11.383 13.242 1 98.62 122 SER A C 1
ATOM 950 O O . SER A 1 122 ? -7.691 11.969 14 1 98.62 122 SER A O 1
ATOM 952 N N . PHE A 1 123 ? -6.137 12 12.375 1 98.81 123 PHE A N 1
ATOM 953 C CA . PHE A 1 123 ? -6.184 13.445 12.211 1 98.81 123 PHE A CA 1
ATOM 954 C C . PHE A 1 123 ? -7.59 13.898 11.836 1 98.81 123 PHE A C 1
ATOM 956 O O . PHE A 1 123 ? -8.133 14.828 12.445 1 98.81 123 PHE A O 1
ATOM 963 N N . CYS A 1 124 ? -8.164 13.211 10.805 1 98.56 124 CYS A N 1
ATOM 964 C CA . CYS A 1 124 ? -9.508 13.547 10.359 1 98.56 124 CYS A CA 1
ATOM 965 C C . CYS A 1 124 ? -10.516 13.352 11.484 1 98.56 124 CYS A C 1
ATOM 967 O O . CYS A 1 124 ? -11.406 14.18 11.68 1 98.56 124 CYS A O 1
ATOM 969 N N . LYS A 1 125 ? -10.336 12.297 12.234 1 97.5 125 LYS A N 1
ATOM 970 C CA . LYS A 1 125 ? -11.234 11.992 13.344 1 97.5 125 LYS A CA 1
ATOM 971 C C . LYS A 1 125 ? -11.133 13.055 14.438 1 97.5 125 LYS A C 1
ATOM 973 O O . LYS A 1 125 ? -12.156 13.57 14.906 1 97.5 125 LYS A O 1
ATOM 978 N N . MET A 1 126 ? -9.977 13.414 14.812 1 97.62 126 MET A N 1
ATOM 979 C CA . MET A 1 126 ? -9.727 14.266 15.969 1 97.62 126 MET A CA 1
ATOM 980 C C . MET A 1 126 ? -10.031 15.727 15.648 1 97.62 126 MET A C 1
ATOM 982 O O . MET A 1 126 ? -10.203 16.547 16.547 1 97.62 126 MET A O 1
ATOM 986 N N . THR A 1 127 ? -10.102 16.078 14.375 1 98 127 THR A N 1
ATOM 987 C CA . THR A 1 127 ? -10.336 17.469 14 1 98 127 THR A CA 1
ATOM 988 C C . THR A 1 127 ? -11.734 17.641 13.414 1 98 127 THR A C 1
ATOM 990 O O . THR A 1 127 ? -12.07 18.719 12.914 1 98 127 THR A O 1
ATOM 993 N N . ALA A 1 128 ? -12.531 16.625 13.469 1 96.69 128 ALA A N 1
ATOM 994 C CA . ALA A 1 128 ? -13.812 16.578 12.758 1 96.69 128 ALA A CA 1
ATOM 995 C C . ALA A 1 128 ? -14.703 17.75 13.156 1 96.69 128 ALA A C 1
ATOM 997 O O . ALA A 1 128 ? -15.43 18.297 12.32 1 96.69 128 ALA A O 1
ATOM 998 N N . SER A 1 129 ? -14.609 18.172 14.375 1 95.88 129 SER A N 1
ATOM 999 C CA . SER A 1 129 ? -15.523 19.188 14.859 1 95.88 129 SER A CA 1
ATOM 1000 C C . SER A 1 129 ? -14.891 20.578 14.797 1 95.88 129 SER A C 1
ATOM 1002 O O . SER A 1 129 ? -15.539 21.578 15.102 1 95.88 129 SER A O 1
ATOM 1004 N N . LEU A 1 130 ? -13.68 20.625 14.453 1 97.12 130 LEU A N 1
ATOM 1005 C CA . LEU A 1 130 ? -12.953 21.891 14.484 1 97.12 130 LEU A CA 1
ATOM 1006 C C . LEU A 1 130 ? -13.195 22.688 13.203 1 97.12 130 LEU A C 1
ATOM 1008 O O . LEU A 1 130 ? -13.25 22.109 12.109 1 97.12 130 LEU A O 1
ATOM 1012 N N . GLN A 1 131 ? -13.258 23.969 13.32 1 95.62 131 GLN A N 1
ATOM 1013 C CA . GLN A 1 131 ? -13.586 24.844 12.195 1 95.62 131 GLN A CA 1
ATOM 1014 C C . GLN A 1 131 ? -12.336 25.469 11.602 1 95.62 131 GLN A C 1
ATOM 1016 O O . GLN A 1 131 ? -12.383 26.047 10.516 1 95.62 131 GLN A O 1
ATOM 1021 N N . CYS A 1 132 ? -11.266 25.312 12.203 1 96.88 132 CYS A N 1
ATOM 1022 C CA . CYS A 1 132 ? -10.016 25.891 11.727 1 96.88 132 CYS A CA 1
ATOM 1023 C C . CYS A 1 132 ? -9.57 25.234 10.43 1 96.88 132 CYS A C 1
ATOM 1025 O O . CYS A 1 132 ? -10.172 24.25 9.984 1 96.88 132 CYS A O 1
ATOM 1027 N N . GLU A 1 133 ? -8.586 25.875 9.766 1 97.25 133 GLU A N 1
ATOM 1028 C CA . GLU A 1 133 ? -8.031 25.312 8.539 1 97.25 133 GLU A CA 1
ATOM 1029 C C . GLU A 1 133 ? -7.25 24.031 8.836 1 97.25 133 GLU A C 1
ATOM 1031 O O . GLU A 1 133 ? -6.406 24 9.734 1 97.25 133 GLU A O 1
ATOM 1036 N N . LYS A 1 134 ? -7.594 22.953 8.133 1 98.19 134 LYS A N 1
ATOM 1037 C CA . LYS A 1 134 ? -6.934 21.672 8.297 1 98.19 134 LYS A CA 1
ATOM 1038 C C . LYS A 1 134 ? -6.434 21.125 6.961 1 98.19 134 LYS A C 1
ATOM 1040 O O . LYS A 1 134 ? -7.223 20.891 6.043 1 98.19 134 LYS A O 1
ATOM 1045 N N . ARG A 1 135 ? -5.125 20.922 6.863 1 98.75 135 ARG A N 1
ATOM 1046 C CA . ARG A 1 135 ? -4.535 20.406 5.633 1 98.75 135 ARG A CA 1
ATOM 1047 C C . ARG A 1 135 ? -3.541 19.297 5.934 1 98.75 135 ARG A C 1
ATOM 1049 O O . ARG A 1 135 ? -2.838 19.328 6.945 1 98.75 135 ARG A O 1
ATOM 1056 N N . VAL A 1 136 ? -3.566 18.328 5.055 1 98.88 136 VAL A N 1
ATOM 1057 C CA . VAL A 1 136 ? -2.607 17.234 5.094 1 98.88 136 VAL A CA 1
ATOM 1058 C C . VAL A 1 136 ? -1.791 17.219 3.803 1 98.88 136 VAL A C 1
ATOM 1060 O O . VAL A 1 136 ? -2.35 17.297 2.707 1 98.88 136 VAL A O 1
ATOM 1063 N N . ILE A 1 137 ? -0.481 17.172 3.951 1 98.88 137 ILE A N 1
ATOM 1064 C CA . ILE A 1 137 ? 0.396 16.922 2.814 1 98.88 137 ILE A CA 1
ATOM 1065 C C . ILE A 1 137 ? 1.151 15.609 3.033 1 98.88 137 ILE A C 1
ATOM 1067 O O . ILE A 1 137 ? 1.829 15.438 4.051 1 98.88 137 ILE A O 1
ATOM 1071 N N . ASN A 1 138 ? 0.939 14.68 2.156 1 98.81 138 ASN A N 1
ATOM 1072 C CA . ASN A 1 138 ? 1.693 13.43 2.135 1 98.81 138 ASN A CA 1
ATOM 1073 C C . ASN A 1 138 ? 2.852 13.492 1.143 1 98.81 138 ASN A C 1
ATOM 1075 O O . ASN A 1 138 ? 2.639 13.688 -0.056 1 98.81 138 ASN A O 1
ATOM 1079 N N . VAL A 1 139 ? 4.062 13.297 1.638 1 97.94 139 VAL A N 1
ATOM 1080 C CA . VAL A 1 139 ? 5.223 13.297 0.754 1 97.94 139 VAL A CA 1
ATOM 1081 C C . VAL A 1 139 ? 5.336 11.945 0.051 1 97.94 139 VAL A C 1
ATOM 1083 O O . VAL A 1 139 ? 5.637 10.93 0.687 1 97.94 139 VAL A O 1
ATOM 1086 N N . SER A 1 140 ? 5.09 11.969 -1.17 1 96.38 140 SER A N 1
ATOM 1087 C CA . SER A 1 140 ? 5.156 10.789 -2.021 1 96.38 140 SER A CA 1
ATOM 1088 C C . SER A 1 140 ? 6.391 10.82 -2.92 1 96.38 140 SER A C 1
ATOM 1090 O O . SER A 1 140 ? 7.469 11.234 -2.486 1 96.38 140 SER A O 1
ATOM 1092 N N . SER A 1 141 ? 6.293 10.203 -4.059 1 89.12 141 SER A N 1
ATOM 1093 C CA . SER A 1 141 ? 7.434 10.094 -4.961 1 89.12 141 SER A CA 1
ATOM 1094 C C . SER A 1 141 ? 6.98 9.805 -6.391 1 89.12 141 SER A C 1
ATOM 1096 O O . SER A 1 141 ? 5.895 9.266 -6.605 1 89.12 141 SER A O 1
ATOM 1098 N N . GLY A 1 142 ? 7.855 10.25 -7.297 1 86.06 142 GLY A N 1
ATOM 1099 C CA . GLY A 1 142 ? 7.645 9.828 -8.672 1 86.06 142 GLY A CA 1
ATOM 1100 C C . GLY A 1 142 ? 7.668 8.32 -8.844 1 86.06 142 GLY A C 1
ATOM 1101 O O . GLY A 1 142 ? 7.113 7.793 -9.805 1 86.06 142 GLY A O 1
ATOM 1102 N N . ALA A 1 143 ? 8.266 7.68 -7.957 1 88.5 143 ALA A N 1
ATOM 1103 C CA . ALA A 1 143 ? 8.352 6.219 -7.969 1 88.5 143 ALA A CA 1
ATOM 1104 C C . ALA A 1 143 ? 6.969 5.59 -7.785 1 88.5 143 ALA A C 1
ATOM 1106 O O . ALA A 1 143 ? 6.805 4.383 -7.965 1 88.5 143 ALA A O 1
ATOM 1107 N N . ALA A 1 144 ? 5.973 6.367 -7.508 1 94 144 ALA A N 1
ATOM 1108 C CA . ALA A 1 144 ? 4.605 5.887 -7.34 1 94 144 ALA A CA 1
ATOM 1109 C C . ALA A 1 144 ? 3.939 5.641 -8.688 1 94 144 ALA A C 1
ATOM 1111 O O . ALA A 1 144 ? 2.891 4.996 -8.766 1 94 144 ALA A O 1
ATOM 1112 N N . LYS A 1 145 ? 4.52 6.16 -9.742 1 92.56 145 LYS A N 1
ATOM 1113 C CA . LYS A 1 145 ? 3.822 6.203 -11.023 1 92.56 1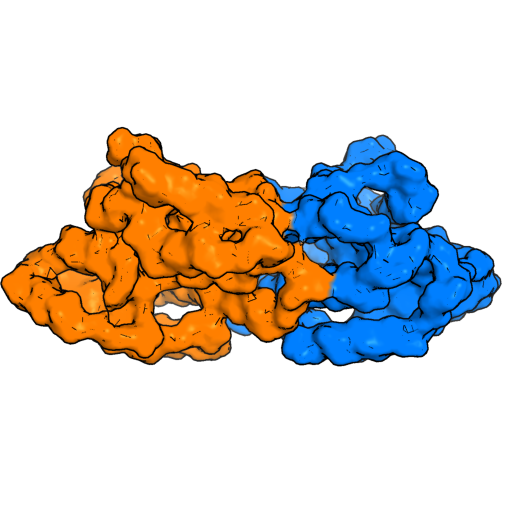45 LYS A CA 1
ATOM 1114 C C . LYS A 1 145 ? 4.312 5.098 -11.953 1 92.56 145 LYS A C 1
ATOM 1116 O O . LYS A 1 145 ? 3.607 4.699 -12.883 1 92.56 145 LYS A O 1
ATOM 1121 N N . ARG A 1 146 ? 5.523 4.707 -11.727 1 93.62 146 ARG A N 1
ATOM 1122 C CA . ARG A 1 146 ? 6.098 3.67 -12.578 1 93.62 146 ARG A CA 1
ATOM 1123 C C . ARG A 1 146 ? 7.035 2.766 -11.789 1 93.62 146 ARG A C 1
ATOM 1125 O O . ARG A 1 146 ? 7.695 3.217 -10.852 1 93.62 146 ARG A O 1
ATOM 1132 N N . PRO A 1 147 ? 7.078 1.529 -12.273 1 95.44 147 PRO A N 1
ATOM 1133 C CA . PRO A 1 147 ? 8.008 0.625 -11.594 1 95.44 147 PRO A CA 1
ATOM 1134 C C . PRO A 1 147 ? 9.469 1 -11.82 1 95.44 147 PRO A C 1
ATOM 1136 O O . PRO A 1 147 ? 9.836 1.428 -12.922 1 95.44 147 PRO A O 1
ATOM 1139 N N . ILE A 1 148 ? 10.234 0.897 -10.805 1 93.75 148 ILE A N 1
ATOM 1140 C CA . ILE A 1 148 ? 11.68 1.094 -10.844 1 93.75 148 ILE A CA 1
ATOM 1141 C C . ILE A 1 148 ? 12.383 -0.148 -10.305 1 93.75 148 ILE A C 1
ATOM 1143 O O . ILE A 1 148 ? 12.062 -0.625 -9.211 1 93.75 148 ILE A O 1
ATOM 1147 N N . TYR A 1 149 ? 13.32 -0.685 -11.109 1 94.44 149 TYR A N 1
ATOM 1148 C CA . TYR A 1 149 ? 14.055 -1.88 -10.711 1 94.44 149 TYR A CA 1
ATOM 1149 C C . TYR A 1 149 ? 14.68 -1.704 -9.336 1 94.44 149 TYR A C 1
ATOM 1151 O O . TYR A 1 149 ? 15.383 -0.718 -9.086 1 94.44 149 TYR A O 1
ATOM 1159 N N . GLY A 1 150 ? 14.398 -2.553 -8.453 1 95.31 150 GLY A N 1
ATOM 1160 C CA . GLY A 1 150 ? 14.984 -2.539 -7.125 1 95.31 150 GLY A CA 1
ATOM 1161 C C . GLY A 1 150 ? 14.203 -1.694 -6.137 1 95.31 150 GLY A C 1
ATOM 1162 O O . GLY A 1 150 ? 14.547 -1.632 -4.953 1 95.31 150 GLY A O 1
ATOM 1163 N N . TRP A 1 151 ? 13.148 -1.01 -6.566 1 96.19 151 TRP A N 1
ATOM 1164 C CA . TRP A 1 151 ? 12.375 -0.125 -5.707 1 96.19 151 TRP A CA 1
ATOM 1165 C C . TRP A 1 151 ? 10.93 -0.604 -5.59 1 96.19 151 TRP A C 1
ATOM 1167 O O . TRP A 1 151 ? 10.016 0.199 -5.379 1 96.19 151 TRP A O 1
ATOM 1177 N N . SER A 1 152 ? 10.734 -1.89 -5.777 1 96.75 152 SER A N 1
ATOM 1178 C CA . SER A 1 152 ? 9.367 -2.402 -5.855 1 96.75 152 SER A CA 1
ATOM 1179 C C . SER A 1 152 ? 8.594 -2.107 -4.574 1 96.75 152 SER A C 1
ATOM 1181 O O . SER A 1 152 ? 7.438 -1.684 -4.621 1 96.75 152 SER A O 1
ATOM 1183 N N . SER A 1 153 ? 9.242 -2.357 -3.412 1 97.81 153 SER A N 1
ATOM 1184 C CA . SER A 1 153 ? 8.562 -2.102 -2.143 1 97.81 153 SER A CA 1
ATOM 1185 C C . SER A 1 153 ? 8.281 -0.616 -1.958 1 97.81 153 SER A C 1
ATOM 1187 O O . SER A 1 153 ? 7.168 -0.236 -1.581 1 97.81 153 SER A O 1
ATOM 1189 N N . TYR A 1 154 ? 9.227 0.215 -2.244 1 97.12 154 TYR A N 1
ATOM 1190 C CA . TYR A 1 154 ? 9.102 1.66 -2.094 1 97.12 154 TYR A CA 1
ATOM 1191 C C . TYR A 1 154 ? 8.031 2.213 -3.025 1 97.12 154 TYR A C 1
ATOM 1193 O O . TYR A 1 154 ? 7.113 2.914 -2.584 1 97.12 154 TYR A O 1
ATOM 1201 N N . GLY A 1 155 ? 8.18 1.87 -4.332 1 98.12 155 GLY A N 1
ATOM 1202 C CA . GLY A 1 155 ? 7.195 2.318 -5.305 1 98.12 155 GLY A CA 1
ATOM 1203 C C . GLY A 1 155 ? 5.777 1.923 -4.949 1 98.12 155 GLY A C 1
ATOM 1204 O O . GLY A 1 155 ? 4.852 2.729 -5.07 1 98.12 155 GLY A O 1
ATOM 1205 N N . SER A 1 156 ? 5.609 0.736 -4.535 1 98.56 156 SER A N 1
ATOM 1206 C CA . SER A 1 156 ? 4.309 0.227 -4.113 1 98.56 156 SER A CA 1
ATOM 1207 C C . SER A 1 156 ? 3.729 1.065 -2.979 1 98.56 156 SER A C 1
ATOM 1209 O O . SER A 1 156 ? 2.555 1.442 -3.016 1 98.56 156 SER A O 1
ATOM 1211 N N . SER A 1 157 ? 4.512 1.351 -1.937 1 98.62 157 SER A N 1
ATOM 1212 C CA . SER A 1 157 ? 4.051 2.127 -0.79 1 98.62 157 SER A CA 1
ATOM 1213 C C . SER A 1 157 ? 3.588 3.518 -1.214 1 98.62 157 SER A C 1
ATOM 1215 O O . SER A 1 157 ? 2.562 4.008 -0.736 1 98.62 157 SER A O 1
ATOM 1217 N N . LYS A 1 158 ? 4.332 4.109 -2.111 1 98.62 158 LYS A N 1
ATOM 1218 C CA . LYS A 1 158 ? 4.02 5.473 -2.529 1 98.62 158 LYS A CA 1
ATOM 1219 C C . LYS A 1 158 ? 2.799 5.5 -3.445 1 98.62 158 LYS A C 1
ATOM 1221 O O . LYS A 1 158 ? 2.008 6.445 -3.404 1 98.62 158 LYS A O 1
ATOM 1226 N N . ALA A 1 159 ? 2.652 4.461 -4.301 1 98.62 159 ALA A N 1
ATOM 1227 C CA . ALA A 1 159 ? 1.436 4.34 -5.102 1 98.62 159 ALA A CA 1
ATOM 1228 C C . ALA A 1 159 ? 0.203 4.215 -4.207 1 98.62 159 ALA A C 1
ATOM 1230 O O . ALA A 1 159 ? -0.812 4.871 -4.445 1 98.62 159 ALA A O 1
ATOM 1231 N N . GLY A 1 160 ? 0.318 3.359 -3.207 1 98.75 160 GLY A N 1
ATOM 1232 C CA . GLY A 1 160 ? -0.759 3.234 -2.238 1 98.75 160 GLY A CA 1
ATOM 1233 C C . GLY A 1 160 ? -1.066 4.531 -1.515 1 98.75 160 GLY A C 1
ATOM 1234 O O . GLY A 1 160 ? -2.232 4.879 -1.32 1 98.75 160 GLY A O 1
ATOM 1235 N N . LEU A 1 161 ? -0.056 5.23 -1.15 1 98.81 161 LEU A N 1
ATOM 1236 C CA . LEU A 1 161 ? -0.221 6.488 -0.429 1 98.81 161 LEU A CA 1
ATOM 1237 C C . LEU A 1 161 ? -0.93 7.523 -1.296 1 98.81 161 LEU A C 1
ATOM 1239 O O . LEU A 1 161 ? -1.773 8.273 -0.805 1 98.81 161 LEU A O 1
ATOM 1243 N N . ASP A 1 162 ? -0.564 7.59 -2.586 1 98.69 162 ASP A N 1
ATOM 1244 C CA . ASP A 1 162 ? -1.219 8.516 -3.508 1 98.69 162 ASP A CA 1
ATOM 1245 C C . ASP A 1 162 ? -2.725 8.266 -3.559 1 98.69 162 ASP A C 1
ATOM 1247 O O . ASP A 1 162 ? -3.52 9.195 -3.414 1 98.69 162 ASP A O 1
ATOM 1251 N N . LEU A 1 163 ? -3.041 7.016 -3.748 1 98.69 163 LEU A N 1
ATOM 1252 C CA . LEU A 1 163 ? -4.465 6.723 -3.885 1 98.69 163 LEU A CA 1
ATOM 1253 C C . LEU A 1 163 ? -5.191 6.926 -2.561 1 98.69 163 LEU A C 1
ATOM 1255 O O . LEU A 1 163 ? -6.344 7.367 -2.543 1 98.69 163 LEU A O 1
ATOM 1259 N N . PHE A 1 164 ? -4.547 6.613 -1.441 1 98.75 164 PHE A N 1
ATOM 1260 C CA . PHE A 1 164 ? -5.152 6.855 -0.138 1 98.75 164 PHE A CA 1
ATOM 1261 C C . PHE A 1 164 ? -5.422 8.344 0.068 1 98.75 164 PHE A C 1
ATOM 1263 O O . PHE A 1 164 ? -6.469 8.719 0.596 1 98.75 164 PHE A O 1
ATOM 1270 N N . SER A 1 165 ? -4.48 9.125 -0.329 1 98.69 165 SER A N 1
ATOM 1271 C CA . SER A 1 165 ? -4.621 10.57 -0.207 1 98.69 165 SER A CA 1
ATOM 1272 C C . SER A 1 165 ? -5.844 11.078 -0.963 1 98.69 165 SER A C 1
ATOM 1274 O O . SER A 1 165 ? -6.633 11.859 -0.428 1 98.69 165 SER A O 1
ATOM 1276 N N . GLN A 1 166 ? -5.969 10.617 -2.188 1 98.5 166 GLN A N 1
ATOM 1277 C CA . GLN A 1 166 ? -7.121 11 -2.996 1 98.5 166 GLN A CA 1
ATOM 1278 C C . GLN A 1 166 ? -8.422 10.516 -2.361 1 98.5 166 GLN A C 1
ATOM 1280 O O . GLN A 1 166 ? -9.414 11.25 -2.326 1 98.5 166 GLN A O 1
ATOM 1285 N N . GLY A 1 167 ? -8.367 9.289 -1.874 1 97.94 167 GLY A N 1
ATOM 1286 C CA . GLY A 1 167 ? -9.539 8.734 -1.218 1 97.94 167 GLY A CA 1
ATOM 1287 C C . GLY A 1 167 ? -9.914 9.469 0.053 1 97.94 167 GLY A C 1
ATOM 1288 O O . GLY A 1 167 ? -11.102 9.695 0.317 1 97.94 167 GLY A O 1
ATOM 1289 N N . ALA A 1 168 ? -8.93 9.797 0.827 1 98.25 168 ALA A N 1
ATOM 1290 C CA . ALA A 1 168 ? -9.18 10.531 2.062 1 98.25 168 ALA A CA 1
ATOM 1291 C C . ALA A 1 168 ? -9.812 11.891 1.771 1 98.25 168 ALA A C 1
ATOM 1293 O O . ALA A 1 168 ? -10.734 12.32 2.471 1 98.25 168 ALA A O 1
ATOM 1294 N N . ALA A 1 169 ? -9.281 12.586 0.768 1 98.56 169 ALA A N 1
ATOM 1295 C CA . ALA A 1 169 ? -9.867 13.859 0.359 1 98.56 169 ALA A CA 1
ATOM 1296 C C . ALA A 1 169 ? -11.328 13.695 -0.031 1 98.56 169 ALA A C 1
ATOM 1298 O O . ALA A 1 169 ? -12.188 14.492 0.37 1 98.56 169 ALA A O 1
ATOM 1299 N N . LEU A 1 170 ? -11.594 12.672 -0.82 1 97.5 170 LEU A N 1
ATOM 1300 C CA . LEU A 1 170 ? -12.953 12.375 -1.255 1 97.5 170 LEU A CA 1
ATOM 1301 C C . LEU A 1 170 ? -13.859 12.102 -0.059 1 97.5 170 LEU A C 1
ATOM 1303 O O . LEU A 1 170 ? -14.977 12.625 0.01 1 97.5 170 LEU A O 1
ATOM 1307 N N . ASP A 1 171 ? -13.406 11.305 0.891 1 96.88 171 ASP A N 1
ATOM 1308 C CA . ASP A 1 171 ? -14.164 11 2.102 1 96.88 171 ASP A CA 1
ATOM 1309 C C . ASP A 1 171 ? -14.523 12.273 2.861 1 96.88 171 ASP A C 1
ATOM 1311 O O . ASP A 1 171 ? -15.625 12.391 3.402 1 96.88 171 ASP A O 1
ATOM 1315 N N . GLN A 1 172 ? -13.609 13.172 2.889 1 97.62 172 GLN A N 1
ATOM 1316 C CA . GLN A 1 172 ? -13.75 14.375 3.699 1 97.62 172 GLN A CA 1
ATOM 1317 C C . GLN A 1 172 ? -14.68 15.383 3.027 1 97.62 172 GLN A C 1
ATOM 1319 O O . GLN A 1 172 ? -15.172 16.312 3.672 1 97.62 172 GLN A O 1
ATOM 1324 N N . GLU A 1 173 ? -14.922 15.227 1.728 1 94.56 173 GLU A N 1
ATOM 1325 C CA . GLU A 1 173 ? -15.781 16.156 0.996 1 94.56 173 GLU A CA 1
ATOM 1326 C C . GLU A 1 173 ? -17.203 16.156 1.571 1 94.56 173 GLU A C 1
ATOM 1328 O O . GLU A 1 173 ? -17.938 17.141 1.4 1 94.56 173 GLU A O 1
ATOM 1333 N N . LYS A 1 174 ? -17.531 15.188 2.264 1 89.75 174 LYS A N 1
ATOM 1334 C CA . LYS A 1 174 ? -18.906 15.055 2.738 1 89.75 174 LYS A CA 1
ATOM 1335 C C . LYS A 1 174 ? -19.031 15.453 4.207 1 89.75 174 LYS A C 1
ATOM 1337 O O . LYS A 1 174 ? -20.109 15.359 4.797 1 89.75 174 LYS A O 1
ATOM 1342 N N . THR A 1 175 ? -17.969 15.898 4.773 1 94.25 175 THR A N 1
ATOM 1343 C CA . THR A 1 175 ? -17.969 16.297 6.176 1 94.25 175 THR A CA 1
ATOM 1344 C C . THR A 1 175 ? -18.25 17.781 6.312 1 94.25 175 THR A C 1
ATOM 1346 O O . THR A 1 175 ? -18.094 18.547 5.352 1 94.25 175 THR A O 1
ATOM 1349 N N . GLU A 1 176 ? -18.719 18.234 7.48 1 94.81 176 GLU A N 1
ATOM 1350 C CA . GLU A 1 176 ? -19.078 19.625 7.734 1 94.81 176 GLU A CA 1
ATOM 1351 C C . GLU A 1 176 ? -17.844 20.531 7.691 1 94.81 176 GLU A C 1
ATOM 1353 O O . GLU A 1 176 ? -17.906 21.641 7.168 1 94.81 176 GLU A O 1
ATOM 1358 N N . HIS A 1 177 ? -16.797 20.156 8.273 1 96.31 177 HIS A N 1
ATOM 1359 C CA . HIS A 1 177 ? -15.516 20.859 8.312 1 96.31 177 HIS A CA 1
ATOM 1360 C C . HIS A 1 177 ? -14.391 20 7.738 1 96.31 177 HIS A C 1
ATOM 1362 O O . HIS A 1 177 ? -13.609 19.406 8.492 1 96.31 177 HIS A O 1
ATOM 1368 N N . PRO A 1 178 ? -14.18 20.016 6.488 1 97.44 178 PRO A N 1
ATOM 1369 C CA . PRO A 1 178 ? -13.336 19.031 5.812 1 97.44 178 PRO A CA 1
ATOM 1370 C C . PRO A 1 178 ? -11.844 19.281 6.031 1 97.44 178 PRO A C 1
ATOM 1372 O O . PRO A 1 178 ? -11.422 20.438 6.164 1 97.44 178 PRO A O 1
ATOM 1375 N N . VAL A 1 179 ? -11.164 18.203 6.102 1 98.56 179 VAL A N 1
ATOM 1376 C CA . VAL A 1 179 ? -9.703 18.203 5.973 1 98.56 179 VAL A CA 1
ATOM 1377 C C . VAL A 1 179 ? -9.32 18.125 4.496 1 98.56 179 VAL A C 1
ATOM 1379 O O . VAL A 1 179 ? -9.852 17.297 3.754 1 98.56 179 VAL A O 1
ATOM 1382 N N . LYS A 1 180 ? -8.445 19.047 4.035 1 98.62 180 LYS A N 1
ATOM 1383 C CA . LYS A 1 180 ? -7.914 18.953 2.678 1 98.62 180 LYS A CA 1
ATOM 1384 C C . LYS A 1 180 ? -6.648 18.109 2.633 1 98.62 180 LYS A C 1
ATOM 1386 O O . LYS A 1 180 ? -5.812 18.172 3.537 1 98.62 180 LYS A O 1
ATOM 1391 N N . VAL A 1 181 ? -6.57 17.219 1.626 1 98.81 181 VAL A N 1
ATOM 1392 C CA . VAL A 1 181 ? -5.484 16.25 1.585 1 98.81 181 VAL A CA 1
ATOM 1393 C C . VAL A 1 181 ? -4.789 16.312 0.228 1 98.81 181 VAL A C 1
ATOM 1395 O O . VAL A 1 181 ? -5.445 16.297 -0.815 1 98.81 181 VAL A O 1
ATOM 1398 N N . LEU A 1 182 ? -3.451 16.359 0.281 1 98.56 182 LEU A N 1
ATOM 1399 C CA . LEU A 1 182 ? -2.641 16.453 -0.929 1 98.56 182 LEU A CA 1
ATOM 1400 C C . LEU A 1 182 ? -1.524 15.414 -0.91 1 98.56 182 LEU A C 1
ATOM 1402 O O . LEU A 1 182 ? -0.891 15.195 0.125 1 98.56 182 LEU A O 1
ATOM 1406 N N . SER A 1 183 ? -1.359 14.719 -2.049 1 98.62 183 SER A N 1
ATOM 1407 C CA . SER A 1 183 ? -0.139 13.953 -2.283 1 98.62 183 SER A CA 1
ATOM 1408 C C . SER A 1 183 ? 0.889 14.781 -3.055 1 98.62 183 SER A C 1
ATOM 1410 O O . SER A 1 183 ? 0.564 15.383 -4.074 1 98.62 183 SER A O 1
ATOM 1412 N N . PHE A 1 184 ? 2.17 14.82 -2.559 1 98.44 184 PHE A N 1
ATOM 1413 C CA . PHE A 1 184 ? 3.164 15.766 -3.053 1 98.44 184 PHE A CA 1
ATOM 1414 C C . PHE A 1 184 ? 4.453 15.047 -3.434 1 98.44 184 PHE A C 1
ATOM 1416 O O . PHE A 1 184 ? 5.066 14.383 -2.6 1 98.44 184 PHE A O 1
ATOM 1423 N N . TYR A 1 185 ? 4.859 15.156 -4.723 1 97.31 185 TYR A N 1
ATOM 1424 C CA . TYR A 1 185 ? 6.152 14.664 -5.195 1 97.31 185 TYR A CA 1
ATOM 1425 C C . TYR A 1 185 ? 7.23 15.727 -5.016 1 97.31 185 TYR A C 1
ATOM 1427 O O . TYR A 1 185 ? 7.254 16.719 -5.742 1 97.31 185 TYR A O 1
ATOM 1435 N N . PRO A 1 186 ? 8.102 15.5 -4.148 1 95.44 186 PRO A N 1
ATOM 1436 C CA . PRO A 1 186 ? 9.086 16.547 -3.846 1 95.44 186 PRO A CA 1
ATOM 1437 C C . PRO A 1 186 ? 10.195 16.641 -4.891 1 95.44 186 PRO A C 1
ATOM 1439 O O . PRO A 1 186 ? 10.953 17.609 -4.906 1 95.44 186 PRO A O 1
ATOM 1442 N N . GLY A 1 187 ? 10.258 15.547 -5.805 1 91.56 187 GLY A N 1
ATOM 1443 C CA . GLY A 1 187 ? 11.367 15.523 -6.754 1 91.56 187 GLY A CA 1
ATOM 1444 C C . GLY A 1 187 ? 12.617 14.883 -6.191 1 91.56 187 GLY A C 1
ATOM 1445 O O . GLY A 1 187 ? 12.586 14.273 -5.121 1 91.56 187 GLY A O 1
ATOM 1446 N N . ILE A 1 188 ? 13.695 14.922 -6.984 1 88.94 188 ILE A N 1
ATOM 1447 C CA . ILE A 1 188 ? 14.969 14.336 -6.582 1 88.94 188 ILE A CA 1
ATOM 1448 C C . ILE A 1 188 ? 15.805 15.375 -5.832 1 88.94 188 ILE A C 1
ATOM 1450 O O . ILE A 1 188 ? 16.281 16.344 -6.43 1 88.94 188 ILE A O 1
ATOM 1454 N N . MET A 1 189 ? 15.906 15.117 -4.555 1 87.56 189 MET A N 1
ATOM 1455 C CA . MET A 1 189 ? 16.516 16.141 -3.705 1 87.56 189 MET A CA 1
ATOM 1456 C C . MET A 1 189 ? 17.844 15.656 -3.141 1 87.56 189 MET A C 1
ATOM 1458 O O . MET A 1 189 ? 18.094 14.453 -3.072 1 87.56 189 MET A O 1
ATOM 1462 N N . ASP A 1 190 ? 18.641 16.562 -2.797 1 83.94 190 ASP A N 1
ATOM 1463 C CA . ASP A 1 190 ? 19.922 16.266 -2.15 1 83.94 190 ASP A CA 1
ATOM 1464 C C . ASP A 1 190 ? 19.734 16.016 -0.656 1 83.94 190 ASP A C 1
ATOM 1466 O O . ASP A 1 190 ? 19.875 16.938 0.153 1 83.94 190 ASP A O 1
ATOM 1470 N N . THR A 1 191 ? 19.453 14.812 -0.319 1 83.62 191 THR A N 1
ATOM 1471 C CA . THR A 1 191 ? 19.188 14.383 1.052 1 83.62 191 THR A CA 1
ATOM 1472 C C . THR A 1 191 ? 19.969 13.117 1.384 1 83.62 191 THR A C 1
ATOM 1474 O O . THR A 1 191 ? 20.625 12.531 0.512 1 83.62 191 THR A O 1
ATOM 1477 N N . ASP A 1 192 ? 19.891 12.734 2.693 1 80.06 192 ASP A N 1
ATOM 1478 C CA . ASP A 1 192 ? 20.5 11.484 3.119 1 80.06 192 ASP A CA 1
ATOM 1479 C C . ASP A 1 192 ? 19.891 10.297 2.365 1 80.06 192 ASP A C 1
ATOM 1481 O O . ASP A 1 192 ? 20.609 9.336 2.053 1 80.06 192 ASP A O 1
ATOM 1485 N N . MET A 1 193 ? 18.719 10.359 2.047 1 80.75 193 MET A N 1
ATOM 1486 C CA . MET A 1 193 ? 18.078 9.305 1.258 1 80.75 193 MET A CA 1
ATOM 1487 C C . MET A 1 193 ? 18.734 9.188 -0.115 1 80.75 193 MET A C 1
ATOM 1489 O O . MET A 1 193 ? 19 8.078 -0.584 1 80.75 193 MET A O 1
ATOM 1493 N N . GLN A 1 194 ? 18.922 10.289 -0.701 1 80.75 194 GLN A N 1
ATOM 1494 C CA . GLN A 1 194 ? 19.562 10.305 -2.012 1 80.75 194 GLN A CA 1
ATOM 1495 C C . GLN A 1 194 ? 21 9.773 -1.932 1 80.75 194 GLN A C 1
ATOM 1497 O O . GLN A 1 194 ? 21.453 9.086 -2.842 1 80.75 194 GLN A O 1
ATOM 1502 N N . ALA A 1 195 ? 21.641 10.117 -0.821 1 81.44 195 ALA A N 1
ATOM 1503 C CA . ALA A 1 195 ? 22.969 9.578 -0.606 1 81.44 195 ALA A CA 1
ATOM 1504 C C . ALA A 1 195 ? 22.938 8.055 -0.486 1 81.44 195 ALA A C 1
ATOM 1506 O O . ALA A 1 195 ? 23.812 7.363 -1.027 1 81.44 195 ALA A O 1
ATOM 1507 N N . GLU A 1 196 ? 22 7.578 0.194 1 82.38 196 GLU A N 1
ATOM 1508 C CA . GLU A 1 196 ? 21.797 6.137 0.324 1 82.38 196 GLU A CA 1
ATOM 1509 C C . GLU A 1 196 ? 21.594 5.484 -1.038 1 82.38 196 GLU A C 1
ATOM 1511 O O . GLU A 1 196 ? 22.188 4.449 -1.34 1 82.38 196 GLU A O 1
ATOM 1516 N N . ILE A 1 197 ? 20.797 6.094 -1.888 1 84.88 197 ILE A N 1
ATOM 1517 C CA . ILE A 1 197 ? 20.5 5.602 -3.229 1 84.88 197 ILE A CA 1
ATOM 1518 C C . ILE A 1 197 ? 21.797 5.547 -4.051 1 84.88 197 ILE A C 1
ATOM 1520 O O . ILE A 1 197 ? 22.094 4.531 -4.68 1 84.88 197 ILE A O 1
ATOM 1524 N N . ARG A 1 198 ? 22.578 6.555 -3.916 1 84.5 198 ARG A N 1
ATOM 1525 C CA . ARG A 1 198 ? 23.781 6.672 -4.719 1 84.5 198 ARG A CA 1
ATOM 1526 C C . ARG A 1 198 ? 24.875 5.727 -4.211 1 84.5 198 ARG A C 1
ATOM 1528 O O . ARG A 1 198 ? 25.844 5.461 -4.914 1 84.5 198 ARG A O 1
ATOM 1535 N N . SER A 1 199 ? 24.672 5.211 -3.016 1 85.12 199 SER A N 1
ATOM 1536 C CA . SER A 1 199 ? 25.672 4.336 -2.42 1 85.12 199 SER A CA 1
ATOM 1537 C C . SER A 1 199 ? 25.297 2.867 -2.572 1 85.12 199 SER A C 1
ATOM 1539 O O . SER A 1 199 ? 26.016 1.979 -2.119 1 85.12 199 SER A O 1
ATOM 1541 N N . SER A 1 200 ? 24.266 2.668 -3.197 1 84.5 200 SER A N 1
ATOM 1542 C CA . SER A 1 200 ? 23.812 1.297 -3.398 1 84.5 200 SER A CA 1
ATOM 1543 C C . SER A 1 200 ? 24.75 0.527 -4.312 1 84.5 200 SER A C 1
ATOM 1545 O O . SER A 1 200 ? 25.391 1.113 -5.188 1 84.5 200 SER A O 1
ATOM 1547 N N . ALA A 1 201 ? 24.812 -0.821 -4.051 1 84.19 201 ALA A N 1
ATOM 1548 C CA . ALA A 1 201 ? 25.594 -1.67 -4.953 1 84.19 201 ALA A CA 1
ATOM 1549 C C . ALA A 1 201 ? 24.906 -1.795 -6.312 1 84.19 201 ALA A C 1
ATOM 1551 O O . ALA A 1 201 ? 23.688 -1.936 -6.391 1 84.19 201 ALA A O 1
ATOM 1552 N N . LYS A 1 202 ? 25.75 -1.736 -7.293 1 83.62 202 LYS A N 1
ATOM 1553 C CA . LYS A 1 202 ? 25.234 -1.827 -8.656 1 83.62 202 LYS A CA 1
ATOM 1554 C C . LYS A 1 202 ? 24.453 -3.121 -8.859 1 83.62 202 LYS A C 1
ATOM 1556 O O . LYS A 1 202 ? 23.484 -3.156 -9.633 1 83.62 202 LYS A O 1
ATOM 1561 N N . GLU A 1 203 ? 24.828 -4.121 -8.164 1 81.94 203 GLU A N 1
ATOM 1562 C CA . GLU A 1 203 ? 24.172 -5.422 -8.273 1 81.94 203 GLU A CA 1
ATOM 1563 C C . GLU A 1 203 ? 22.75 -5.371 -7.707 1 81.94 203 GLU A C 1
ATOM 1565 O O . GLU A 1 203 ? 21.875 -6.133 -8.133 1 81.94 203 GLU A O 1
ATOM 1570 N N . ASP A 1 204 ? 22.547 -4.434 -6.801 1 84.88 204 ASP A N 1
ATOM 1571 C CA . ASP A 1 204 ? 21.266 -4.316 -6.141 1 84.88 204 ASP A CA 1
ATOM 1572 C C . ASP A 1 204 ? 20.391 -3.248 -6.809 1 84.88 204 ASP A C 1
ATOM 1574 O O . ASP A 1 204 ? 19.172 -3.332 -6.785 1 84.88 204 ASP A O 1
ATOM 1578 N N . PHE A 1 205 ? 21 -2.291 -7.34 1 87.88 205 PHE A N 1
ATOM 1579 C CA . PHE A 1 205 ? 20.328 -1.165 -7.965 1 87.88 205 PHE A CA 1
ATOM 1580 C C . PHE A 1 205 ? 21.047 -0.727 -9.234 1 87.88 205 PHE A C 1
ATOM 1582 O O . PHE A 1 205 ? 21.938 0.131 -9.18 1 87.88 205 PHE A O 1
ATOM 1589 N N . ILE A 1 206 ? 20.516 -1.108 -10.297 1 84.31 206 ILE A N 1
ATOM 1590 C CA . ILE A 1 206 ? 21.219 -0.967 -11.57 1 84.31 206 ILE A CA 1
ATOM 1591 C C . ILE A 1 206 ? 21.219 0.5 -11.992 1 84.31 206 ILE A C 1
ATOM 1593 O O . ILE A 1 206 ? 22.094 0.93 -12.75 1 84.31 206 ILE A O 1
ATOM 1597 N N . ASN A 1 207 ? 20.281 1.263 -11.43 1 85.5 207 ASN A N 1
ATOM 1598 C CA . ASN A 1 207 ? 20.156 2.656 -11.844 1 85.5 207 ASN A CA 1
ATOM 1599 C C . ASN A 1 207 ? 20.969 3.584 -10.953 1 85.5 207 ASN A C 1
ATOM 1601 O O . ASN A 1 207 ? 20.797 4.801 -10.984 1 85.5 207 ASN A O 1
ATOM 1605 N N . VAL A 1 208 ? 21.828 3.018 -10.203 1 86.31 208 VAL A N 1
ATOM 1606 C CA . VAL A 1 208 ? 22.578 3.793 -9.211 1 86.31 208 VAL A CA 1
ATOM 1607 C C . VAL A 1 208 ? 23.375 4.891 -9.906 1 86.31 208 VAL A C 1
ATOM 1609 O O . VAL A 1 208 ? 23.484 6.008 -9.391 1 86.31 208 VAL A O 1
ATOM 1612 N N . GLU A 1 209 ? 23.906 4.621 -11.047 1 86.56 209 GLU A N 1
ATOM 1613 C CA . GLU A 1 209 ? 24.75 5.578 -11.758 1 86.56 209 GLU A CA 1
ATOM 1614 C C . GLU A 1 209 ? 23.938 6.801 -12.195 1 86.56 209 GLU A C 1
ATOM 1616 O O . GLU A 1 209 ? 24.469 7.914 -12.234 1 86.56 209 GLU A O 1
ATOM 1621 N N . THR A 1 210 ? 22.703 6.531 -12.539 1 85.56 210 THR A N 1
ATOM 1622 C CA . THR A 1 210 ? 21.828 7.637 -12.906 1 85.56 210 THR A CA 1
ATOM 1623 C C . THR A 1 210 ? 21.719 8.648 -11.773 1 85.56 210 THR A C 1
ATOM 1625 O O . THR A 1 210 ? 21.812 9.852 -12 1 85.56 210 THR A O 1
ATOM 1628 N N . PHE A 1 211 ? 21.609 8.18 -10.648 1 85.62 211 PHE A N 1
ATOM 1629 C CA . PHE A 1 211 ? 21.469 9.047 -9.484 1 85.62 211 PHE A CA 1
ATOM 1630 C C . PHE A 1 211 ? 22.797 9.688 -9.117 1 85.62 211 PHE A C 1
ATOM 1632 O O . PHE A 1 211 ? 22.828 10.836 -8.656 1 85.62 211 PHE A O 1
ATOM 1639 N N . GLN A 1 212 ? 23.859 8.961 -9.312 1 86.38 212 GLN A N 1
ATOM 1640 C CA . GLN A 1 212 ? 25.172 9.547 -9.109 1 86.38 212 GLN A CA 1
ATOM 1641 C C . GLN A 1 212 ? 25.422 10.703 -10.078 1 86.38 212 GLN A C 1
ATOM 1643 O O . GLN A 1 212 ? 25.938 11.75 -9.688 1 86.38 212 GLN A O 1
ATOM 1648 N N . ASN A 1 213 ? 24.922 10.469 -11.273 1 87.44 213 ASN A N 1
ATOM 1649 C CA . ASN A 1 213 ? 25.078 11.5 -12.289 1 87.44 213 ASN A CA 1
ATOM 1650 C C . ASN A 1 213 ? 24.25 12.742 -11.953 1 87.44 213 ASN A C 1
ATOM 1652 O O . ASN A 1 213 ? 24.672 13.867 -12.227 1 87.44 213 ASN A O 1
ATOM 1656 N N . TYR A 1 214 ? 23.078 12.523 -11.406 1 85.56 214 TYR A N 1
ATOM 1657 C CA . TYR A 1 214 ? 22.266 13.664 -10.992 1 85.56 214 TYR A CA 1
ATOM 1658 C C . TYR A 1 214 ? 23.047 14.539 -10.008 1 85.56 214 TYR A C 1
ATOM 1660 O O . TYR A 1 214 ? 23 15.773 -10.109 1 85.56 214 TYR A O 1
ATOM 1668 N N . LYS A 1 215 ? 23.734 13.977 -9.125 1 84.88 215 LYS A N 1
ATOM 1669 C CA . LYS A 1 215 ? 24.516 14.719 -8.133 1 84.88 215 LYS A CA 1
ATOM 1670 C C . LYS A 1 215 ? 25.672 15.453 -8.781 1 84.88 215 LYS A C 1
ATOM 1672 O O . LYS A 1 215 ? 25.891 16.641 -8.531 1 84.88 215 LYS A O 1
ATOM 1677 N N . GLU A 1 216 ? 26.375 14.742 -9.602 1 88.81 216 GLU A N 1
ATOM 1678 C CA . GLU A 1 216 ? 27.562 15.289 -10.25 1 88.81 216 GLU A CA 1
ATOM 1679 C C . GLU A 1 216 ? 27.203 16.469 -11.148 1 88.81 216 GLU A C 1
ATOM 1681 O O . GLU A 1 216 ? 27.984 17.438 -11.242 1 88.81 216 GLU A O 1
ATOM 1686 N N . GLU A 1 217 ? 26.031 16.391 -11.711 1 91.38 217 GLU A N 1
ATOM 1687 C CA . GLU A 1 217 ? 25.609 17.406 -12.68 1 91.38 217 GLU A CA 1
ATOM 1688 C C . GLU A 1 217 ? 24.844 18.531 -12 1 91.38 217 GLU A C 1
ATOM 1690 O O . GLU A 1 217 ? 24.359 19.453 -12.664 1 91.38 217 GLU A O 1
ATOM 1695 N N . GLY A 1 218 ? 24.656 18.453 -10.727 1 86.94 218 GLY A N 1
ATOM 1696 C CA . GLY A 1 218 ? 23.969 19.484 -9.977 1 86.94 218 GLY A CA 1
ATOM 1697 C C . GLY A 1 218 ? 22.484 19.547 -10.258 1 86.94 218 GLY A C 1
ATOM 1698 O O . GLY A 1 218 ? 21.891 20.625 -10.281 1 86.94 218 GLY A O 1
ATOM 1699 N N . LYS A 1 219 ? 21.906 18.406 -10.531 1 86.69 219 LYS A N 1
ATOM 1700 C CA . LYS A 1 219 ? 20.5 18.344 -10.93 1 86.69 219 LYS A CA 1
ATOM 1701 C C . LYS A 1 219 ? 19.609 18.062 -9.727 1 86.69 219 LYS A C 1
ATOM 1703 O O . LYS A 1 219 ? 18.375 18.016 -9.859 1 86.69 219 LYS A O 1
ATOM 1708 N N . LEU A 1 220 ? 20.156 17.906 -8.555 1 90.5 220 LEU A N 1
ATOM 1709 C CA . LEU A 1 220 ? 19.359 17.672 -7.352 1 90.5 220 LEU A CA 1
ATOM 1710 C C . LEU A 1 220 ? 18.75 18.969 -6.84 1 90.5 220 LEU A C 1
ATOM 1712 O O . LEU A 1 220 ? 19.406 20.016 -6.848 1 90.5 220 LEU A O 1
ATOM 1716 N N . LEU A 1 221 ? 17.484 18.922 -6.465 1 91.69 221 LEU A N 1
ATOM 1717 C CA . LEU A 1 221 ? 16.812 20.078 -5.898 1 91.69 221 LEU A CA 1
ATOM 1718 C C . LEU A 1 221 ? 17.281 20.344 -4.469 1 91.69 221 LEU A C 1
ATOM 1720 O O . LEU A 1 221 ? 17.438 19.406 -3.688 1 91.69 221 LEU A O 1
ATOM 1724 N N . PRO A 1 222 ? 17.547 21.594 -4.16 1 92.94 222 PRO A N 1
ATOM 1725 C CA . PRO A 1 222 ? 17.797 21.906 -2.75 1 92.94 222 PRO A CA 1
ATOM 1726 C C . PRO A 1 222 ? 16.578 21.688 -1.868 1 92.94 222 PRO A C 1
ATOM 1728 O O . PRO A 1 222 ? 15.492 22.203 -2.18 1 92.94 222 PRO A O 1
ATOM 1731 N N . PRO A 1 223 ? 16.703 21 -0.781 1 95.12 223 PRO A N 1
ATOM 1732 C CA . PRO A 1 223 ? 15.562 20.75 0.102 1 95.12 223 PRO A CA 1
ATOM 1733 C C . PRO A 1 223 ? 14.875 22.047 0.544 1 95.12 223 PRO A C 1
ATOM 1735 O O . PRO A 1 223 ? 13.656 22.062 0.721 1 95.12 223 PRO A O 1
ATOM 1738 N N . LYS A 1 224 ? 15.609 23.094 0.716 1 96.25 224 LYS A N 1
ATOM 1739 C CA . LYS A 1 224 ? 15.055 24.375 1.147 1 96.25 224 LYS A CA 1
ATOM 1740 C C . LYS A 1 224 ? 14.008 24.891 0.156 1 96.25 224 LYS A C 1
ATOM 1742 O O . LYS A 1 224 ? 12.945 25.375 0.556 1 96.25 224 LYS A O 1
ATOM 1747 N N . ARG A 1 225 ? 14.328 24.781 -1.121 1 96.19 225 ARG A N 1
ATOM 1748 C CA . ARG A 1 225 ? 13.406 25.25 -2.152 1 96.19 225 ARG A CA 1
ATOM 1749 C C . ARG A 1 225 ? 12.117 24.438 -2.146 1 96.19 225 ARG A C 1
ATOM 1751 O O . ARG A 1 225 ? 11.023 24.984 -2.324 1 96.19 225 ARG A O 1
ATOM 1758 N N . VAL A 1 226 ? 12.234 23.172 -1.964 1 97.12 226 VAL A N 1
ATOM 1759 C CA . VAL A 1 226 ? 11.078 22.297 -1.917 1 97.12 226 VAL A CA 1
ATOM 1760 C C . VAL A 1 226 ? 10.242 22.594 -0.676 1 97.12 226 VAL A C 1
ATOM 1762 O O . VAL A 1 226 ? 9.016 22.641 -0.745 1 97.12 226 VAL A O 1
ATOM 1765 N N . ALA A 1 227 ? 10.906 22.812 0.416 1 98 227 ALA A N 1
ATOM 1766 C CA . ALA A 1 227 ? 10.242 23.141 1.677 1 98 227 ALA A CA 1
ATOM 1767 C C . ALA A 1 227 ? 9.406 24.406 1.553 1 98 227 ALA A C 1
ATOM 1769 O O . ALA A 1 227 ? 8.297 24.484 2.082 1 98 227 ALA A O 1
ATOM 1770 N N . GLU A 1 228 ? 9.93 25.375 0.875 1 97.44 228 GLU A N 1
ATOM 1771 C CA . GLU A 1 228 ? 9.211 26.641 0.663 1 97.44 228 GLU A CA 1
ATOM 1772 C C . GLU A 1 228 ? 7.918 26.406 -0.116 1 97.44 228 GLU A C 1
ATOM 1774 O O . GLU A 1 228 ? 6.898 27.047 0.164 1 97.44 228 GLU A O 1
ATOM 1779 N N . VAL A 1 229 ? 7.98 25.516 -1.103 1 97.81 229 VAL A N 1
ATOM 1780 C CA . VAL A 1 229 ? 6.789 25.172 -1.871 1 97.81 229 VAL A CA 1
ATOM 1781 C C . VAL A 1 229 ? 5.758 24.516 -0.961 1 97.81 229 VAL A C 1
ATOM 1783 O O . VAL A 1 229 ? 4.57 24.828 -1.018 1 97.81 229 VAL A O 1
ATOM 1786 N N . VAL A 1 230 ? 6.199 23.609 -0.097 1 98.38 230 VAL A N 1
ATOM 1787 C CA . VAL A 1 230 ? 5.309 22.906 0.821 1 98.38 230 VAL A CA 1
ATOM 1788 C C . VAL A 1 230 ? 4.602 23.922 1.729 1 98.38 230 VAL A C 1
ATOM 1790 O O . VAL A 1 230 ? 3.383 23.859 1.894 1 98.38 230 VAL A O 1
ATOM 1793 N N . VAL A 1 231 ? 5.363 24.844 2.303 1 98.31 231 VAL A N 1
ATOM 1794 C CA . VAL A 1 231 ? 4.805 25.828 3.227 1 98.31 231 VAL A CA 1
ATOM 1795 C C . VAL A 1 231 ? 3.852 26.75 2.477 1 98.31 231 VAL A C 1
ATOM 1797 O O . VAL A 1 231 ? 2.797 27.125 2.996 1 98.31 231 VAL A O 1
ATOM 1800 N N . GLN A 1 232 ? 4.219 27.094 1.262 1 97.5 232 GLN A N 1
ATOM 1801 C CA . GLN A 1 232 ? 3.326 27.891 0.433 1 97.5 232 GLN A CA 1
ATOM 1802 C C . GLN A 1 232 ? 1.997 27.172 0.205 1 97.5 232 GLN A C 1
ATOM 1804 O O . GLN A 1 232 ? 0.934 27.797 0.271 1 97.5 232 GLN A O 1
ATOM 1809 N N . LEU A 1 233 ? 2.043 25.938 -0.065 1 97.94 233 LEU A N 1
ATOM 1810 C CA . LEU A 1 233 ? 0.833 25.141 -0.282 1 97.94 233 LEU A CA 1
ATOM 1811 C C . LEU A 1 233 ? -0.018 25.094 0.982 1 97.94 233 LEU A C 1
ATOM 1813 O O . LEU A 1 233 ? -1.246 25.188 0.913 1 97.94 233 LEU A O 1
ATOM 1817 N N . LEU A 1 234 ? 0.6 25.016 2.133 1 97.94 234 LEU A N 1
ATOM 1818 C CA . LEU A 1 234 ? -0.113 24.953 3.404 1 97.94 234 LEU A CA 1
ATOM 1819 C C . LEU A 1 234 ? -0.808 26.281 3.713 1 97.94 234 LEU A C 1
ATOM 1821 O O . LEU A 1 234 ? -1.763 26.312 4.492 1 97.94 234 LEU A O 1
ATOM 1825 N N . GLU A 1 235 ? -0.388 27.328 3.076 1 95.75 235 GLU A N 1
ATOM 1826 C CA . GLU A 1 235 ? -0.875 28.641 3.479 1 95.75 235 GLU A CA 1
ATOM 1827 C C . GLU A 1 235 ? -1.673 29.297 2.357 1 95.75 235 GLU A C 1
ATOM 1829 O O . GLU A 1 235 ? -2.35 30.312 2.578 1 95.75 235 GLU A O 1
ATOM 1834 N N . THR A 1 236 ? -1.668 28.703 1.198 1 94.31 236 THR A N 1
ATOM 1835 C CA . THR A 1 236 ? -2.332 29.297 0.044 1 94.31 236 THR A CA 1
ATOM 1836 C C . THR A 1 236 ? -3.834 29.031 0.087 1 94.31 236 THR A C 1
ATOM 1838 O O . THR A 1 236 ? -4.277 28.047 0.667 1 94.31 236 THR A O 1
ATOM 1841 N N . ASP A 1 237 ? -4.609 29.906 -0.569 1 93.5 237 ASP A N 1
ATOM 1842 C CA . ASP A 1 237 ? -6.047 29.703 -0.701 1 93.5 237 ASP A CA 1
ATOM 1843 C C . ASP A 1 237 ? -6.367 28.688 -1.797 1 93.5 237 ASP A C 1
ATOM 1845 O O . ASP A 1 237 ? -7.438 28.078 -1.794 1 93.5 237 ASP A O 1
ATOM 1849 N N . SER A 1 238 ? -5.465 28.391 -2.691 1 94.81 238 SER A N 1
ATOM 1850 C CA . SER A 1 238 ? -5.672 27.516 -3.84 1 94.81 238 SER A CA 1
ATOM 1851 C C . SER A 1 238 ? -5.062 26.125 -3.598 1 94.81 238 SER A C 1
ATOM 1853 O O . SER A 1 238 ? -4.418 25.562 -4.484 1 94.81 238 SER A O 1
ATOM 1855 N N . PHE A 1 239 ? -5.203 25.578 -2.416 1 97.38 239 PHE A N 1
ATOM 1856 C CA . PHE A 1 239 ? -4.691 24.266 -2.09 1 97.38 239 PHE A CA 1
ATOM 1857 C C . PHE A 1 239 ? -5.316 23.203 -2.988 1 97.38 239 PHE A C 1
ATOM 1859 O O . PHE A 1 239 ? -6.543 23.109 -3.086 1 97.38 239 PHE A O 1
ATOM 1866 N N . PRO A 1 240 ? -4.527 22.438 -3.734 1 97.81 240 PRO A N 1
ATOM 1867 C CA . PRO A 1 240 ? -5.07 21.453 -4.672 1 97.81 240 PRO A CA 1
ATOM 1868 C C . PRO A 1 240 ? -5.555 20.172 -3.979 1 97.81 240 PRO A C 1
ATOM 1870 O O . PRO A 1 240 ? -4.961 19.109 -4.152 1 97.81 240 PRO A O 1
ATOM 1873 N N . ASN A 1 241 ? -6.688 20.297 -3.344 1 98.12 241 ASN A N 1
ATOM 1874 C CA . ASN A 1 241 ? -7.258 19.219 -2.543 1 98.12 241 ASN A CA 1
ATOM 1875 C C . ASN A 1 241 ? -7.535 17.984 -3.389 1 98.12 241 ASN A C 1
ATOM 1877 O O . ASN A 1 241 ? -8.148 18.078 -4.453 1 98.12 241 ASN A O 1
ATOM 1881 N N . GLY A 1 242 ? -7.066 16.828 -2.936 1 98 242 GLY A N 1
ATOM 1882 C CA . GLY A 1 242 ? -7.359 15.547 -3.572 1 98 242 GLY A CA 1
ATOM 1883 C C . GLY A 1 242 ? -6.473 15.258 -4.77 1 98 242 GLY A C 1
ATOM 1884 O O . GLY A 1 242 ? -6.68 14.273 -5.48 1 98 242 GLY A O 1
ATOM 1885 N N . GLU A 1 243 ? -5.465 16.078 -5.008 1 97.81 243 GLU A N 1
ATOM 1886 C CA . GLU A 1 243 ? -4.621 15.922 -6.188 1 97.81 243 GLU A CA 1
ATOM 1887 C C . GLU A 1 243 ? -3.283 15.281 -5.824 1 97.81 243 GLU A C 1
ATOM 1889 O O . GLU A 1 243 ? -2.967 15.117 -4.645 1 97.81 243 GLU A O 1
ATOM 1894 N N . VAL A 1 244 ? -2.648 14.805 -6.805 1 97.56 244 VAL A N 1
ATOM 1895 C CA . VAL A 1 244 ? -1.239 14.422 -6.766 1 97.56 244 VAL A CA 1
ATOM 1896 C C . VAL A 1 244 ? -0.414 15.414 -7.578 1 97.56 244 VAL A C 1
ATOM 1898 O O . VAL A 1 244 ? -0.569 15.516 -8.797 1 97.56 244 VAL A O 1
ATOM 1901 N N . VAL A 1 245 ? 0.46 16.188 -6.891 1 97.44 245 VAL A N 1
ATOM 1902 C CA . VAL A 1 245 ? 1.174 17.25 -7.602 1 97.44 245 VAL A CA 1
ATOM 1903 C C . VAL A 1 245 ? 2.68 17.062 -7.418 1 97.44 245 VAL A C 1
ATOM 1905 O O . VAL A 1 245 ? 3.121 16.422 -6.461 1 97.44 245 VAL A O 1
ATOM 1908 N N . ALA A 1 246 ? 3.406 17.578 -8.344 1 96.62 246 ALA A N 1
ATOM 1909 C CA . ALA A 1 246 ? 4.867 17.562 -8.281 1 96.62 246 ALA A CA 1
ATOM 1910 C C . ALA A 1 246 ? 5.414 18.953 -7.969 1 96.62 246 ALA A C 1
ATOM 1912 O O . ALA A 1 246 ? 4.836 19.969 -8.383 1 96.62 246 ALA A O 1
ATOM 1913 N N . VAL A 1 247 ? 6.484 18.938 -7.316 1 96.56 247 VAL A N 1
ATOM 1914 C CA . VAL A 1 247 ? 7.105 20.203 -6.926 1 96.56 247 VAL A CA 1
ATOM 1915 C C . VAL A 1 247 ? 7.387 21.047 -8.164 1 96.56 247 VAL A C 1
ATOM 1917 O O . VAL A 1 247 ? 7.316 22.266 -8.117 1 96.56 247 VAL A O 1
ATOM 1920 N N . GLN A 1 248 ? 7.633 20.359 -9.242 1 93.19 248 GLN A N 1
ATOM 1921 C CA . GLN A 1 248 ? 7.98 21.062 -10.477 1 93.19 248 GLN A CA 1
ATOM 1922 C C . GLN A 1 248 ? 6.848 21.969 -10.93 1 93.19 248 GLN A C 1
ATOM 1924 O O . GLN A 1 248 ? 7.09 22.984 -11.594 1 93.19 248 GLN A O 1
ATOM 1929 N N . ASP A 1 249 ? 5.672 21.656 -10.539 1 93.12 249 ASP A N 1
ATOM 1930 C CA . ASP A 1 249 ? 4.508 22.453 -10.914 1 93.12 249 ASP A CA 1
ATOM 1931 C C . ASP A 1 249 ? 4.5 23.797 -10.18 1 93.12 249 ASP A C 1
ATOM 1933 O O . ASP A 1 249 ? 3.752 24.703 -10.539 1 93.12 249 ASP A O 1
ATOM 1937 N N . TYR A 1 250 ? 5.383 24 -9.211 1 93.56 250 TYR A N 1
ATOM 1938 C CA . TYR A 1 250 ? 5.324 25.188 -8.344 1 93.56 250 TYR A CA 1
ATOM 1939 C C . TYR A 1 250 ? 6.668 25.906 -8.312 1 93.56 250 TYR A C 1
ATOM 1941 O O . TYR A 1 250 ? 6.852 26.859 -7.555 1 93.56 250 TYR A O 1
ATOM 1949 N N . LEU A 1 251 ? 7.602 25.328 -8.961 1 89.31 251 LEU A N 1
ATOM 1950 C CA . LEU A 1 251 ? 8.914 25.953 -9.016 1 89.31 251 LEU A CA 1
ATOM 1951 C C . LEU A 1 251 ? 9.016 26.906 -10.211 1 89.31 251 LEU A C 1
ATOM 1953 O O . LEU A 1 251 ? 8.336 26.703 -11.219 1 89.31 251 LEU A O 1
ATOM 1957 N N . MET B 1 1 ? 4.207 -32.562 -13.039 1 94.75 1 MET B N 1
ATOM 1958 C CA . MET B 1 1 ? 3.129 -32.062 -12.188 1 94.75 1 MET B CA 1
ATOM 1959 C C . MET B 1 1 ? 3.057 -30.531 -12.234 1 94.75 1 MET B C 1
ATOM 1961 O O . MET B 1 1 ? 4.086 -29.859 -12.258 1 94.75 1 MET B O 1
ATOM 1965 N N . ASN B 1 2 ? 1.806 -30.016 -12.391 1 97.75 2 ASN B N 1
ATOM 1966 C CA . ASN B 1 2 ? 1.58 -28.578 -12.32 1 97.75 2 ASN B CA 1
ATOM 1967 C C . ASN B 1 2 ? 1.089 -28.156 -10.938 1 97.75 2 ASN B C 1
ATOM 1969 O O . ASN B 1 2 ? 0.198 -28.797 -10.367 1 97.75 2 ASN B O 1
ATOM 1973 N N . TYR B 1 3 ? 1.694 -27.141 -10.367 1 98.56 3 TYR B N 1
ATOM 1974 C CA . TYR B 1 3 ? 1.346 -26.688 -9.023 1 98.56 3 TYR B CA 1
ATOM 1975 C C . TYR B 1 3 ? 0.611 -25.359 -9.078 1 98.56 3 TYR B C 1
ATOM 1977 O O . TYR B 1 3 ? 0.97 -24.469 -9.859 1 98.56 3 TYR B O 1
ATOM 1985 N N . LEU B 1 4 ? -0.421 -25.25 -8.297 1 98.75 4 LEU B N 1
ATOM 1986 C CA . LEU B 1 4 ? -1.114 -23.984 -8.055 1 98.75 4 LEU B CA 1
ATOM 1987 C C . LEU B 1 4 ? -1.14 -23.672 -6.562 1 98.75 4 LEU B C 1
ATOM 1989 O O . LEU B 1 4 ? -1.719 -24.406 -5.773 1 98.75 4 LEU B O 1
ATOM 1993 N N . ILE B 1 5 ? -0.406 -22.672 -6.199 1 98.81 5 ILE B N 1
ATOM 1994 C CA . ILE B 1 5 ? -0.529 -22.078 -4.875 1 98.81 5 ILE B CA 1
ATOM 1995 C C . ILE B 1 5 ? -1.557 -20.953 -4.91 1 98.81 5 ILE B C 1
ATOM 1997 O O . ILE B 1 5 ? -1.438 -20.016 -5.711 1 98.81 5 ILE B O 1
ATOM 2001 N N . ILE B 1 6 ? -2.621 -21.047 -4.09 1 98.81 6 ILE B N 1
ATOM 2002 C CA . ILE B 1 6 ? -3.676 -20.047 -4.184 1 98.81 6 ILE B CA 1
ATOM 2003 C C . ILE B 1 6 ? -4.121 -19.625 -2.783 1 98.81 6 ILE B C 1
ATOM 2005 O O . ILE B 1 6 ? -4.305 -20.484 -1.908 1 98.81 6 ILE B O 1
ATOM 2009 N N . THR B 1 7 ? -4.164 -18.312 -2.537 1 98.75 7 THR B N 1
ATOM 2010 C CA . THR B 1 7 ? -4.77 -17.812 -1.311 1 98.75 7 THR B CA 1
ATOM 2011 C C . THR B 1 7 ? -6.262 -17.562 -1.503 1 98.75 7 THR B C 1
ATOM 2013 O O . THR B 1 7 ? -6.695 -17.156 -2.582 1 98.75 7 THR B O 1
ATOM 2016 N N . GLY B 1 8 ? -7.027 -17.844 -0.456 1 96.94 8 GLY B N 1
ATOM 2017 C CA . GLY B 1 8 ? -8.461 -17.672 -0.564 1 96.94 8 GLY B CA 1
ATOM 2018 C C . GLY B 1 8 ? -9.109 -18.609 -1.554 1 96.94 8 GLY B C 1
ATOM 2019 O O . GLY B 1 8 ? -9.977 -18.219 -2.332 1 96.94 8 GLY B O 1
ATOM 2020 N N . GLY B 1 9 ? -8.703 -19.828 -1.564 1 95.94 9 GLY B N 1
ATOM 2021 C CA . GLY B 1 9 ? -9.133 -20.781 -2.578 1 95.94 9 GLY B CA 1
ATOM 2022 C C . GLY B 1 9 ? -10.406 -21.516 -2.207 1 95.94 9 GLY B C 1
ATOM 2023 O O . GLY B 1 9 ? -10.891 -22.344 -2.973 1 95.94 9 GLY B O 1
ATOM 2024 N N . THR B 1 10 ? -11.039 -21.094 -1.058 1 94.12 10 THR B N 1
ATOM 2025 C CA . THR B 1 10 ? -12.109 -21.953 -0.548 1 94.12 10 THR B CA 1
ATOM 2026 C C . THR B 1 10 ? -13.469 -21.312 -0.804 1 94.12 10 THR B C 1
ATOM 2028 O O . THR B 1 10 ? -14.508 -21.906 -0.493 1 94.12 10 THR B O 1
ATOM 2031 N N . ARG B 1 11 ? -13.531 -20.078 -1.287 1 91.94 11 ARG B N 1
ATOM 2032 C CA . ARG B 1 11 ? -14.805 -19.422 -1.576 1 91.94 11 ARG B CA 1
ATOM 2033 C C . ARG B 1 11 ? -14.672 -18.453 -2.744 1 91.94 11 ARG B C 1
ATOM 2035 O O . ARG B 1 11 ? -13.562 -18.141 -3.182 1 91.94 11 ARG B O 1
ATOM 2042 N N . GLY B 1 12 ? -15.75 -18.156 -3.309 1 93.94 12 GLY B N 1
ATOM 2043 C CA . GLY B 1 12 ? -15.805 -17.109 -4.316 1 93.94 12 GLY B CA 1
ATOM 2044 C C . GLY B 1 12 ? -14.984 -17.422 -5.551 1 93.94 12 GLY B C 1
ATOM 2045 O O . GLY B 1 12 ? -15.102 -18.516 -6.125 1 93.94 12 GLY B O 1
ATOM 2046 N N . LEU B 1 13 ? -14.305 -16.406 -6.004 1 95.81 13 LEU B N 1
ATOM 2047 C CA . LEU B 1 13 ? -13.453 -16.562 -7.18 1 95.81 13 LEU B CA 1
ATOM 2048 C C . LEU B 1 13 ? -12.398 -17.641 -6.961 1 95.81 13 LEU B C 1
ATOM 2050 O O . LEU B 1 13 ? -12.117 -18.422 -7.859 1 95.81 13 LEU B O 1
ATOM 2054 N N . GLY B 1 14 ? -11.812 -17.688 -5.746 1 97.62 14 GLY B N 1
ATOM 2055 C CA . GLY B 1 14 ? -10.781 -18.672 -5.441 1 97.62 14 GLY B CA 1
ATOM 2056 C C . GLY B 1 14 ? -11.258 -20.109 -5.602 1 97.62 14 GLY B C 1
ATOM 2057 O O . GLY B 1 14 ? -10.555 -20.938 -6.176 1 97.62 14 GLY B O 1
ATOM 2058 N N . GLU B 1 15 ? -12.406 -20.344 -5.117 1 97.06 15 GLU B N 1
ATOM 2059 C CA . GLU B 1 15 ? -12.992 -21.672 -5.246 1 97.06 15 GLU B CA 1
ATOM 2060 C C . GLU B 1 15 ? -13.148 -22.062 -6.711 1 97.06 15 GLU B C 1
ATOM 2062 O O . GLU B 1 15 ? -12.82 -23.188 -7.094 1 97.06 15 GLU B O 1
ATOM 2067 N N . GLU B 1 16 ? -13.617 -21.141 -7.492 1 97.62 16 GLU B N 1
ATOM 2068 C CA . GLU B 1 16 ? -13.844 -21.406 -8.906 1 97.62 16 GLU B CA 1
ATOM 2069 C C . GLU B 1 16 ? -12.523 -21.594 -9.656 1 97.62 16 GLU B C 1
ATOM 2071 O O . GLU B 1 16 ? -12.438 -22.375 -10.602 1 97.62 16 GLU B O 1
ATOM 2076 N N . ILE B 1 17 ? -11.477 -20.875 -9.25 1 98.5 17 ILE B N 1
ATOM 2077 C CA . ILE B 1 17 ? -10.164 -21.047 -9.852 1 98.5 17 ILE B CA 1
ATOM 2078 C C . ILE B 1 17 ? -9.641 -22.453 -9.555 1 98.5 17 ILE B C 1
ATOM 2080 O O . ILE B 1 17 ? -9.125 -23.141 -10.445 1 98.5 17 ILE B O 1
ATOM 2084 N N . VAL B 1 18 ? -9.82 -22.875 -8.312 1 98.44 18 VAL B N 1
ATOM 2085 C CA . VAL B 1 18 ? -9.398 -24.203 -7.914 1 98.44 18 VAL B CA 1
ATOM 2086 C C . VAL B 1 18 ? -10.133 -25.25 -8.758 1 98.44 18 VAL B C 1
ATOM 2088 O O . VAL B 1 18 ? -9.5 -26.156 -9.32 1 98.44 18 VAL B O 1
ATOM 2091 N N . LYS B 1 19 ? -11.438 -25.094 -8.906 1 98.19 19 LYS B N 1
ATOM 2092 C CA . LYS B 1 19 ? -12.234 -26.031 -9.688 1 98.19 19 LYS B CA 1
ATOM 2093 C C . LYS B 1 19 ? -11.766 -26.078 -11.141 1 98.19 19 LYS B C 1
ATOM 2095 O O . LYS B 1 19 ? -11.656 -27.141 -11.734 1 98.19 19 LYS B O 1
ATOM 2100 N N . SER B 1 20 ? -11.516 -24.922 -11.656 1 97.88 20 SER B N 1
ATOM 2101 C CA . SER B 1 20 ? -11.148 -24.797 -13.062 1 97.88 20 SER B CA 1
ATOM 2102 C C . SER B 1 20 ? -9.758 -25.375 -13.32 1 97.88 20 SER B C 1
ATOM 2104 O O . SER B 1 20 ? -9.492 -25.891 -14.406 1 97.88 20 SER B O 1
ATOM 2106 N N . PHE B 1 21 ? -8.859 -25.312 -12.352 1 98 21 PHE B N 1
ATOM 2107 C CA . PHE B 1 21 ? -7.484 -25.766 -12.508 1 98 21 PHE B CA 1
ATOM 2108 C C . PHE B 1 21 ? -7.363 -27.25 -12.227 1 98 21 PHE B C 1
ATOM 2110 O O . PHE B 1 21 ? -6.422 -27.906 -12.688 1 98 21 PHE B O 1
ATOM 2117 N N . ALA B 1 22 ? -8.297 -27.797 -11.516 1 97.5 22 ALA B N 1
ATOM 2118 C CA . ALA B 1 22 ? -8.258 -29.172 -11.039 1 97.5 22 ALA B CA 1
ATOM 2119 C C . ALA B 1 22 ? -8.352 -30.156 -12.203 1 97.5 22 ALA B C 1
ATOM 2121 O O . ALA B 1 22 ? -9.367 -30.203 -12.906 1 97.5 22 ALA B O 1
ATOM 2122 N N . LYS B 1 23 ? -7.383 -30.953 -12.461 1 96.62 23 LYS B N 1
ATOM 2123 C CA . LYS B 1 23 ? -7.285 -32 -13.461 1 96.62 23 LYS B CA 1
ATOM 2124 C C . LYS B 1 23 ? -6.148 -32.969 -13.125 1 96.62 23 LYS B C 1
ATOM 2126 O O . LYS B 1 23 ? -5.5 -32.844 -12.086 1 96.62 23 LYS B O 1
ATOM 2131 N N . GLU B 1 24 ? -5.91 -33.906 -13.938 1 96.19 24 GLU B N 1
ATOM 2132 C CA . GLU B 1 24 ? -4.801 -34.844 -13.742 1 96.19 24 GLU B CA 1
ATOM 2133 C C . GLU B 1 24 ? -3.461 -34.125 -13.758 1 96.19 24 GLU B C 1
ATOM 2135 O O . GLU B 1 24 ? -3.307 -33.094 -14.445 1 96.19 24 GLU B O 1
ATOM 2140 N N . ASP B 1 25 ? -2.551 -34.531 -12.938 1 95.56 25 ASP B N 1
ATOM 2141 C CA . ASP B 1 25 ? -1.176 -34.031 -12.875 1 95.56 25 ASP B CA 1
ATOM 2142 C C . ASP B 1 25 ? -1.122 -32.594 -12.352 1 95.56 25 ASP B C 1
ATOM 2144 O O . ASP B 1 25 ? -0.258 -31.828 -12.75 1 95.56 25 ASP B O 1
ATOM 2148 N N . THR B 1 26 ? -2.184 -32.219 -11.539 1 97.5 26 THR B N 1
ATOM 2149 C CA . THR B 1 26 ? -2.164 -30.938 -10.867 1 97.5 26 THR B CA 1
ATOM 2150 C C . THR B 1 26 ? -2.166 -31.109 -9.352 1 97.5 26 THR B C 1
ATOM 2152 O O . THR B 1 26 ? -2.787 -32.031 -8.828 1 97.5 26 THR B O 1
ATOM 2155 N N . HIS B 1 27 ? -1.416 -30.266 -8.648 1 98.31 27 HIS B N 1
ATOM 2156 C CA . HIS B 1 27 ? -1.386 -30.156 -7.195 1 98.31 27 HIS B CA 1
ATOM 2157 C C . HIS B 1 27 ? -1.739 -28.75 -6.746 1 98.31 27 HIS B C 1
ATOM 2159 O O . HIS B 1 27 ? -1.002 -27.797 -7.023 1 98.31 27 HIS B O 1
ATOM 2165 N N . ILE B 1 28 ? -2.859 -28.703 -6.09 1 98.38 28 ILE B N 1
ATOM 2166 C CA . ILE B 1 28 ? -3.357 -27.422 -5.629 1 98.38 28 ILE B CA 1
ATOM 2167 C C . ILE B 1 28 ? -3.086 -27.266 -4.133 1 98.38 28 ILE B C 1
ATOM 2169 O O . ILE B 1 28 ? -3.527 -28.094 -3.33 1 98.38 28 ILE B O 1
ATOM 2173 N N . ILE B 1 29 ? -2.326 -26.25 -3.791 1 98.5 29 ILE B N 1
ATOM 2174 C CA . ILE B 1 29 ? -2.084 -25.875 -2.404 1 98.5 29 ILE B CA 1
ATOM 2175 C C . ILE B 1 29 ? -2.895 -24.625 -2.064 1 98.5 29 ILE B C 1
ATOM 2177 O O . ILE B 1 29 ? -2.582 -23.516 -2.533 1 98.5 29 ILE B O 1
ATOM 2181 N N . SER B 1 30 ? -3.961 -24.828 -1.277 1 98.19 30 SER B N 1
ATOM 2182 C CA . SER B 1 30 ? -4.914 -23.766 -0.977 1 98.19 30 SER B CA 1
ATOM 2183 C C . SER B 1 30 ? -4.684 -23.203 0.421 1 98.19 30 SER B C 1
ATOM 2185 O O . SER B 1 30 ? -4.797 -23.922 1.414 1 98.19 30 SER B O 1
ATOM 2187 N N . ILE B 1 31 ? -4.359 -21.938 0.484 1 98.25 31 ILE B N 1
ATOM 2188 C CA . ILE B 1 31 ? -4.148 -21.219 1.739 1 98.25 31 ILE B CA 1
ATOM 2189 C C . ILE B 1 31 ? -5.395 -20.406 2.082 1 98.25 31 ILE B C 1
ATOM 2191 O O . ILE B 1 31 ? -5.777 -19.5 1.334 1 98.25 31 ILE B O 1
ATOM 2195 N N . ALA B 1 32 ? -6.016 -20.703 3.146 1 96.31 32 ALA B N 1
ATOM 2196 C CA . ALA B 1 32 ? -7.238 -20.016 3.551 1 96.31 32 ALA B CA 1
ATOM 2197 C C . ALA B 1 32 ? -7.465 -20.141 5.055 1 96.31 32 ALA B C 1
ATOM 2199 O O . ALA B 1 32 ? -6.789 -20.922 5.73 1 96.31 32 ALA B O 1
ATOM 2200 N N . ARG B 1 33 ? -8.375 -19.359 5.562 1 89 33 ARG B N 1
ATOM 2201 C CA . ARG B 1 33 ? -8.727 -19.422 6.977 1 89 33 ARG B CA 1
ATOM 2202 C C . ARG B 1 33 ? -9.664 -20.609 7.25 1 89 33 ARG B C 1
ATOM 2204 O O . ARG B 1 33 ? -9.625 -21.188 8.328 1 89 33 ARG B O 1
ATOM 2211 N N . GLY B 1 34 ? -10.43 -20.859 6.227 1 86.69 34 GLY B N 1
ATOM 2212 C CA . GLY B 1 34 ? -11.414 -21.906 6.379 1 86.69 34 GLY B CA 1
ATOM 2213 C C . GLY B 1 34 ? -11.109 -23.141 5.543 1 86.69 34 GLY B C 1
ATOM 2214 O O . GLY B 1 34 ? -10.125 -23.156 4.789 1 86.69 34 GLY B O 1
ATOM 2215 N N . GLU B 1 35 ? -11.922 -24.203 5.82 1 87.75 35 GLU B N 1
ATOM 2216 C CA . GLU B 1 35 ? -11.805 -25.453 5.07 1 87.75 35 GLU B CA 1
ATOM 2217 C C . GLU B 1 35 ? -12.961 -25.609 4.082 1 87.75 35 GLU B C 1
ATOM 2219 O O . GLU B 1 35 ? -14 -24.969 4.227 1 87.75 35 GLU B O 1
ATOM 2224 N N . ASN B 1 36 ? -12.641 -26.281 3.008 1 92.25 36 ASN B N 1
ATOM 2225 C CA . ASN B 1 36 ? -13.641 -26.688 2.023 1 92.25 36 ASN B CA 1
ATOM 2226 C C . ASN B 1 36 ? -13.461 -28.141 1.603 1 92.25 36 ASN B C 1
ATOM 2228 O O . ASN B 1 36 ? -12.75 -28.438 0.639 1 92.25 36 ASN B O 1
ATOM 2232 N N . GLN B 1 37 ? -14.148 -29.016 2.277 1 94.19 37 GLN B N 1
ATOM 2233 C CA . GLN B 1 37 ? -14 -30.453 2.07 1 94.19 37 GLN B CA 1
ATOM 2234 C C . GLN B 1 37 ? -14.547 -30.875 0.711 1 94.19 37 GLN B C 1
ATOM 2236 O O . GLN B 1 37 ? -14.008 -31.781 0.071 1 94.19 37 GLN B O 1
ATOM 2241 N N . GLU B 1 38 ? -15.586 -30.234 0.361 1 95.5 38 GLU B N 1
ATOM 2242 C CA . GLU B 1 38 ? -16.172 -30.531 -0.94 1 95.5 38 GLU B CA 1
ATOM 2243 C C . GLU B 1 38 ? -15.211 -30.203 -2.072 1 95.5 38 GLU B C 1
ATOM 2245 O O . GLU B 1 38 ? -15.125 -30.938 -3.059 1 95.5 38 GLU B O 1
ATOM 2250 N N . LEU B 1 39 ? -14.57 -29.141 -1.876 1 96.38 39 LEU B N 1
ATOM 2251 C CA . LEU B 1 39 ? -13.594 -28.719 -2.879 1 96.38 39 LEU B CA 1
ATOM 2252 C C . LEU B 1 39 ? -12.438 -29.703 -2.959 1 96.38 39 LEU B C 1
ATOM 2254 O O . LEU B 1 39 ? -11.984 -30.047 -4.051 1 96.38 39 LEU B O 1
ATOM 2258 N N . GLN B 1 40 ? -12 -30.125 -1.84 1 96.38 40 GLN B N 1
ATOM 2259 C CA . GLN B 1 40 ? -10.945 -31.125 -1.792 1 96.38 40 GLN B CA 1
ATOM 2260 C C . GLN B 1 40 ? -11.367 -32.406 -2.508 1 96.38 40 GLN B C 1
ATOM 2262 O O . GLN B 1 40 ? -10.609 -32.938 -3.318 1 96.38 40 GLN B O 1
ATOM 2267 N N . ALA B 1 41 ? -12.539 -32.844 -2.213 1 97.31 41 ALA B N 1
ATOM 2268 C CA . ALA B 1 41 ? -13.055 -34.062 -2.836 1 97.31 41 ALA B CA 1
ATOM 2269 C C . ALA B 1 41 ? -13.141 -33.906 -4.352 1 97.31 41 ALA B C 1
ATOM 2271 O O . ALA B 1 41 ? -12.797 -34.844 -5.094 1 97.31 41 ALA B O 1
ATOM 2272 N N . LEU B 1 42 ? -13.555 -32.781 -4.777 1 97.38 42 LEU B N 1
ATOM 2273 C CA . LEU B 1 42 ? -13.703 -32.531 -6.203 1 97.38 42 LEU B CA 1
ATOM 2274 C C . LEU B 1 42 ? -12.352 -32.594 -6.914 1 97.38 42 LEU B C 1
ATOM 2276 O O . LEU B 1 42 ? -12.242 -33.219 -7.977 1 97.38 42 LEU B O 1
ATOM 2280 N N . VAL B 1 43 ? -11.359 -31.984 -6.363 1 97.62 43 VAL B N 1
ATOM 2281 C CA . VAL B 1 43 ? -10.023 -31.969 -6.957 1 97.62 43 VAL B CA 1
ATOM 2282 C C . VAL B 1 43 ? -9.484 -33.375 -7.055 1 97.62 43 VAL B C 1
ATOM 2284 O O . VAL B 1 43 ? -8.953 -33.781 -8.094 1 97.62 43 VAL B O 1
ATOM 2287 N N . GLU B 1 44 ? -9.695 -34.125 -6.031 1 97.31 44 GLU B N 1
ATOM 2288 C CA . GLU B 1 44 ? -9.18 -35.5 -5.973 1 97.31 44 GLU B CA 1
ATOM 2289 C C . GLU B 1 44 ? -9.945 -36.406 -6.93 1 97.31 44 GLU B C 1
ATOM 2291 O O . GLU B 1 44 ? -9.352 -37.312 -7.547 1 97.31 44 GLU B O 1
ATOM 2296 N N . ASP B 1 45 ? -11.141 -36.156 -7.086 1 97.62 45 ASP B N 1
ATOM 2297 C CA . ASP B 1 45 ? -11.969 -36.938 -8.016 1 97.62 45 ASP B CA 1
ATOM 2298 C C . ASP B 1 45 ? -11.531 -36.688 -9.461 1 97.62 45 ASP B C 1
ATOM 2300 O O . ASP B 1 45 ? -11.711 -37.562 -10.312 1 97.62 45 ASP B O 1
ATOM 2304 N N . ARG B 1 46 ? -10.938 -35.625 -9.703 1 97.5 46 ARG B N 1
ATOM 2305 C CA . ARG B 1 46 ? -10.5 -35.281 -11.047 1 97.5 46 ARG B CA 1
ATOM 2306 C C . ARG B 1 46 ? -9.055 -35.719 -11.281 1 97.5 46 ARG B C 1
ATOM 2308 O O . ARG B 1 46 ? -8.461 -35.375 -12.312 1 97.5 46 ARG B O 1
ATOM 2315 N N . GLY B 1 47 ? -8.516 -36.406 -10.258 1 97 47 GLY B N 1
ATOM 2316 C CA . GLY B 1 47 ? -7.188 -37 -10.414 1 97 47 GLY B CA 1
ATOM 2317 C C . GLY B 1 47 ? -6.078 -36.094 -9.914 1 97 47 GLY B C 1
ATOM 2318 O O . GLY B 1 47 ? -4.898 -36.406 -10.047 1 97 47 GLY B O 1
ATOM 2319 N N . GLY B 1 48 ? -6.504 -34.906 -9.367 1 97.19 48 GLY B N 1
ATOM 2320 C CA . GLY B 1 48 ? -5.508 -33.969 -8.82 1 97.19 48 GLY B CA 1
ATOM 2321 C C . GLY B 1 48 ? -5.238 -34.219 -7.344 1 97.19 48 GLY B C 1
ATOM 2322 O O . GLY B 1 48 ? -5.77 -35.156 -6.746 1 97.19 48 GLY B O 1
ATOM 2323 N N . LYS B 1 49 ? -4.348 -33.438 -6.832 1 97.38 49 LYS B N 1
ATOM 2324 C CA . LYS B 1 49 ? -4.035 -33.406 -5.406 1 97.38 49 LYS B CA 1
ATOM 2325 C C . LYS B 1 49 ? -4.406 -32.062 -4.781 1 97.38 49 LYS B C 1
ATOM 2327 O O . LYS B 1 49 ? -4.199 -31.016 -5.395 1 97.38 49 LYS B O 1
ATOM 2332 N N . PHE B 1 50 ? -4.996 -32.094 -3.596 1 97.56 50 PHE B N 1
ATOM 2333 C CA . PHE B 1 50 ? -5.402 -30.906 -2.873 1 97.56 50 PHE B CA 1
ATOM 2334 C C . PHE B 1 50 ? -4.75 -30.859 -1.496 1 97.56 50 PHE B C 1
ATOM 2336 O O . PHE B 1 50 ? -4.859 -31.812 -0.719 1 97.56 50 PHE B O 1
ATOM 2343 N N . THR B 1 51 ? -4.012 -29.828 -1.166 1 97.62 51 THR B N 1
ATOM 2344 C CA . THR B 1 51 ? -3.4 -29.594 0.14 1 97.62 51 THR B CA 1
ATOM 2345 C C . THR B 1 51 ? -3.916 -28.312 0.762 1 97.62 51 THR B C 1
ATOM 2347 O O . THR B 1 51 ? -3.539 -27.219 0.333 1 97.62 51 THR B O 1
ATOM 2350 N N . PRO B 1 52 ? -4.77 -28.422 1.726 1 97.31 52 PRO B N 1
ATOM 2351 C CA . PRO B 1 52 ? -5.219 -27.219 2.438 1 97.31 52 PRO B CA 1
ATOM 2352 C C . PRO B 1 52 ? -4.234 -26.781 3.52 1 97.31 52 PRO B C 1
ATOM 2354 O O . PRO B 1 52 ? -3.689 -27.609 4.246 1 97.31 52 PRO B O 1
ATOM 2357 N N . ILE B 1 53 ? -3.904 -25.516 3.564 1 97.69 53 ILE B N 1
ATOM 2358 C CA . ILE B 1 53 ? -3.131 -24.906 4.641 1 97.69 53 ILE B CA 1
ATOM 2359 C C . ILE B 1 53 ? -3.945 -23.797 5.293 1 97.69 53 ILE B C 1
ATOM 2361 O O . ILE B 1 53 ? -4.316 -22.812 4.637 1 97.69 53 ILE B O 1
ATOM 2365 N N . GLN B 1 54 ? -4.273 -23.969 6.547 1 97.44 54 GLN B N 1
ATOM 2366 C CA . GLN B 1 54 ? -4.992 -22.938 7.285 1 97.44 54 GLN B CA 1
ATOM 2367 C C . GLN B 1 54 ? -4.051 -21.812 7.734 1 97.44 54 GLN B C 1
ATOM 2369 O O . GLN B 1 54 ? -3.051 -22.078 8.406 1 97.44 54 GLN B O 1
ATOM 2374 N N . PHE B 1 55 ? -4.375 -20.625 7.32 1 97.94 55 PHE B N 1
ATOM 2375 C CA . PHE B 1 55 ? -3.496 -19.5 7.629 1 97.94 55 PHE B CA 1
ATOM 2376 C C . PHE B 1 55 ? -4.25 -18.188 7.535 1 97.94 55 PHE B C 1
ATOM 2378 O O . PHE B 1 55 ? -5.086 -18 6.648 1 97.94 55 PHE B O 1
ATOM 2385 N N . ASP B 1 56 ? -4.035 -17.312 8.469 1 98.06 56 ASP B N 1
ATOM 2386 C CA . ASP B 1 56 ? -4.535 -15.938 8.422 1 98.06 56 ASP B CA 1
ATOM 2387 C C . ASP B 1 56 ? -3.488 -14.992 7.84 1 98.06 56 ASP B C 1
ATOM 2389 O O . ASP B 1 56 ? -2.496 -14.672 8.5 1 98.06 56 ASP B O 1
ATOM 2393 N N . LEU B 1 57 ? -3.779 -14.469 6.684 1 98.12 57 LEU B N 1
ATOM 2394 C CA . LEU B 1 57 ? -2.812 -13.656 5.957 1 98.12 57 LEU B CA 1
ATOM 2395 C C . LEU B 1 57 ? -2.568 -12.336 6.668 1 98.12 57 LEU B C 1
ATOM 2397 O O . LEU B 1 57 ? -1.621 -11.609 6.344 1 98.12 57 LEU B O 1
ATOM 2401 N N . ALA B 1 58 ? -3.42 -11.992 7.652 1 97.75 58 ALA B N 1
ATOM 2402 C CA . ALA B 1 58 ? -3.154 -10.805 8.461 1 97.75 58 ALA B CA 1
ATOM 2403 C C . ALA B 1 58 ? -1.901 -10.992 9.312 1 97.75 58 ALA B C 1
ATOM 2405 O O . ALA B 1 58 ? -1.319 -10.016 9.789 1 97.75 58 ALA B O 1
ATOM 2406 N N . ASP B 1 59 ? -1.52 -12.258 9.508 1 98 59 ASP B N 1
ATOM 2407 C CA . ASP B 1 59 ? -0.316 -12.555 10.273 1 98 59 ASP B CA 1
ATOM 2408 C C . ASP B 1 59 ? 0.933 -12.461 9.398 1 98 59 ASP B C 1
ATOM 2410 O O . ASP B 1 59 ? 1.65 -13.445 9.219 1 98 59 ASP B O 1
ATOM 2414 N N . ILE B 1 60 ? 1.264 -11.281 9.031 1 98.31 60 ILE B N 1
ATOM 2415 C CA . ILE B 1 60 ? 2.266 -11.039 8 1 98.31 60 ILE B CA 1
ATOM 2416 C C . ILE B 1 60 ? 3.633 -11.516 8.484 1 98.31 60 ILE B C 1
ATOM 2418 O O . ILE B 1 60 ? 4.473 -11.93 7.68 1 98.31 60 ILE B O 1
ATOM 2422 N N . GLU B 1 61 ? 3.895 -11.531 9.758 1 97.75 61 GLU B N 1
ATOM 2423 C CA . GLU B 1 61 ? 5.188 -11.945 10.297 1 97.75 61 GLU B CA 1
ATOM 2424 C C . GLU B 1 61 ? 5.414 -13.438 10.102 1 97.75 61 GLU B C 1
ATOM 2426 O O . GLU B 1 61 ? 6.543 -13.922 10.219 1 97.75 61 GLU B O 1
ATOM 2431 N N . LYS B 1 62 ? 4.387 -14.188 9.789 1 98.25 62 LYS B N 1
ATOM 2432 C CA . LYS B 1 62 ? 4.484 -15.641 9.656 1 98.25 62 LYS B CA 1
ATOM 2433 C C . LYS B 1 62 ? 4.414 -16.062 8.188 1 98.25 62 LYS B C 1
ATOM 2435 O O . LYS B 1 62 ? 4.43 -17.266 7.883 1 98.25 62 LYS B O 1
ATOM 2440 N N . VAL B 1 63 ? 4.371 -15.117 7.285 1 98.5 63 VAL B N 1
ATOM 2441 C CA . VAL B 1 63 ? 4.145 -15.43 5.879 1 98.5 63 VAL B CA 1
ATOM 2442 C C . VAL B 1 63 ? 5.367 -16.141 5.309 1 98.5 63 VAL B C 1
ATOM 2444 O O . VAL B 1 63 ? 5.23 -17.062 4.488 1 98.5 63 VAL B O 1
ATOM 2447 N N . GLU B 1 64 ? 6.551 -15.734 5.727 1 97.06 64 GLU B N 1
ATOM 2448 C CA . GLU B 1 64 ? 7.746 -16.422 5.246 1 97.06 64 GLU B CA 1
ATOM 2449 C C . GLU B 1 64 ? 7.738 -17.891 5.641 1 97.06 64 GLU B C 1
ATOM 2451 O O . GLU B 1 64 ? 8.07 -18.766 4.832 1 97.06 64 GLU B O 1
ATOM 2456 N N . ASN B 1 65 ? 7.395 -18.188 6.871 1 97.94 65 ASN B N 1
ATOM 2457 C CA . ASN B 1 65 ? 7.277 -19.562 7.332 1 97.94 65 ASN B CA 1
ATOM 2458 C C . ASN B 1 65 ? 6.199 -20.328 6.559 1 97.94 65 ASN B C 1
ATOM 2460 O O . ASN B 1 65 ? 6.359 -21.516 6.27 1 97.94 65 ASN B O 1
ATOM 2464 N N . LEU B 1 66 ? 5.117 -19.625 6.312 1 98.5 66 LEU B N 1
ATOM 2465 C CA . LEU B 1 66 ? 4.055 -20.203 5.504 1 98.5 66 LEU B CA 1
ATOM 2466 C C . LEU B 1 66 ? 4.59 -20.656 4.145 1 98.5 66 LEU B C 1
ATOM 2468 O O . LEU B 1 66 ? 4.305 -21.766 3.693 1 98.5 66 LEU B O 1
ATOM 2472 N N . MET B 1 67 ? 5.398 -19.828 3.471 1 98.62 67 MET B N 1
ATOM 2473 C CA . MET B 1 67 ? 5.914 -20.141 2.137 1 98.62 67 MET B CA 1
ATOM 2474 C C . MET B 1 67 ? 6.914 -21.281 2.188 1 98.62 67 MET B C 1
ATOM 2476 O O . MET B 1 67 ? 6.977 -22.094 1.266 1 98.62 67 MET B O 1
ATOM 2480 N N . GLU B 1 68 ? 7.633 -21.344 3.297 1 98.06 68 GLU B N 1
ATOM 2481 C CA . GLU B 1 68 ? 8.508 -22.5 3.49 1 98.06 68 GLU B CA 1
ATOM 2482 C C . GLU B 1 68 ? 7.699 -23.797 3.568 1 98.06 68 GLU B C 1
ATOM 2484 O O . GLU B 1 68 ? 8.062 -24.797 2.951 1 98.06 68 GLU B O 1
ATOM 2489 N N . GLU B 1 69 ? 6.656 -23.734 4.301 1 98.25 69 GLU B N 1
ATOM 2490 C CA . GLU B 1 69 ? 5.785 -24.891 4.418 1 98.25 69 GLU B CA 1
ATOM 2491 C C . GLU B 1 69 ? 5.203 -25.281 3.062 1 98.25 69 GLU B C 1
ATOM 2493 O O . GLU B 1 69 ? 5.137 -26.469 2.729 1 98.25 69 GLU B O 1
ATOM 2498 N N . VAL B 1 70 ? 4.758 -24.312 2.322 1 98.5 70 VAL B N 1
ATOM 2499 C CA . VAL B 1 70 ? 4.195 -24.531 0.995 1 98.5 70 VAL B CA 1
ATOM 2500 C C . VAL B 1 70 ? 5.215 -25.25 0.11 1 98.5 70 VAL B C 1
ATOM 2502 O O . VAL B 1 70 ? 4.898 -26.25 -0.533 1 98.5 70 VAL B O 1
ATOM 2505 N N . PHE B 1 71 ? 6.438 -24.781 0.13 1 98.06 71 PHE B N 1
ATOM 2506 C CA . PHE B 1 71 ? 7.438 -25.281 -0.805 1 98.06 71 PHE B CA 1
ATOM 2507 C C . PHE B 1 71 ? 7.969 -26.641 -0.356 1 98.06 71 PHE B C 1
ATOM 2509 O O . PHE B 1 71 ? 8.578 -27.359 -1.143 1 98.06 71 PHE B O 1
ATOM 2516 N N . HIS B 1 72 ? 7.723 -27 0.93 1 97.5 72 HIS B N 1
ATOM 2517 C CA . HIS B 1 72 ? 8.016 -28.359 1.386 1 97.5 72 HIS B CA 1
ATOM 2518 C C . HIS B 1 72 ? 7.09 -29.375 0.723 1 97.5 72 HIS B C 1
ATOM 2520 O O . HIS B 1 72 ? 7.402 -30.562 0.673 1 97.5 72 HIS B O 1
ATOM 2526 N N . ARG B 1 73 ? 5.98 -28.875 0.19 1 96.5 73 ARG B N 1
ATOM 2527 C CA . ARG B 1 73 ? 4.988 -29.75 -0.41 1 96.5 73 ARG B CA 1
ATOM 2528 C C . ARG B 1 73 ? 5.215 -29.891 -1.912 1 96.5 73 ARG B C 1
ATOM 2530 O O . ARG B 1 73 ? 4.52 -30.656 -2.582 1 96.5 73 ARG B O 1
ATOM 2537 N N . ILE B 1 74 ? 6.18 -29.234 -2.486 1 97.69 74 ILE B N 1
ATOM 2538 C CA . ILE B 1 74 ? 6.383 -29.188 -3.93 1 97.69 74 ILE B CA 1
ATOM 2539 C C . ILE B 1 74 ? 7.602 -30.031 -4.309 1 97.69 74 ILE B C 1
ATOM 2541 O O . ILE B 1 74 ? 8.672 -29.875 -3.723 1 97.69 74 ILE B O 1
ATOM 2545 N N . ASP B 1 75 ? 7.43 -30.969 -5.176 1 96.94 75 ASP B N 1
ATOM 2546 C CA . ASP B 1 75 ? 8.547 -31.672 -5.789 1 96.94 75 ASP B CA 1
ATOM 2547 C C . ASP B 1 75 ? 9.195 -30.828 -6.879 1 96.94 75 ASP B C 1
ATOM 2549 O O . ASP B 1 75 ? 8.828 -30.922 -8.055 1 96.94 75 ASP B O 1
ATOM 2553 N N . LYS B 1 76 ? 10.148 -30.141 -6.523 1 95.25 76 LYS B N 1
ATOM 2554 C CA . LYS B 1 76 ? 10.789 -29.125 -7.367 1 95.25 76 LYS B CA 1
ATOM 2555 C C . LYS B 1 76 ? 11.438 -29.766 -8.586 1 95.25 76 LYS B C 1
ATOM 2557 O O . LYS B 1 76 ? 11.531 -29.141 -9.648 1 95.25 76 LYS B O 1
ATOM 2562 N N . LYS B 1 77 ? 11.828 -30.938 -8.453 1 92.88 77 LYS B N 1
ATOM 2563 C CA . LYS B 1 77 ? 12.555 -31.609 -9.531 1 92.88 77 LYS B CA 1
ATOM 2564 C C . LYS B 1 77 ? 11.617 -31.984 -10.672 1 92.88 77 LYS B C 1
ATOM 2566 O O . LYS B 1 77 ? 12.008 -31.953 -11.844 1 92.88 77 LYS B O 1
ATOM 2571 N N . SER B 1 78 ? 10.422 -32.281 -10.352 1 92.06 78 SER B N 1
ATOM 2572 C CA . SER B 1 78 ? 9.523 -32.781 -11.383 1 92.06 78 SER B CA 1
ATOM 2573 C C . SER B 1 78 ? 8.445 -31.766 -11.727 1 92.06 78 SER B C 1
ATOM 2575 O O . SER B 1 78 ? 7.566 -32.031 -12.547 1 92.06 78 SER B O 1
ATOM 2577 N N . ALA B 1 79 ? 8.531 -30.641 -11.156 1 97.31 79 ALA B N 1
ATOM 2578 C CA . ALA B 1 79 ? 7.512 -29.625 -11.398 1 97.31 79 ALA B CA 1
ATOM 2579 C C . ALA B 1 79 ? 7.598 -29.078 -12.82 1 97.31 79 ALA B C 1
ATOM 2581 O O . ALA B 1 79 ? 8.664 -28.672 -13.273 1 97.31 79 ALA B O 1
ATOM 2582 N N . LYS B 1 80 ? 6.508 -29.172 -13.516 1 97.5 80 LYS B N 1
ATOM 2583 C CA . LYS B 1 80 ? 6.41 -28.562 -14.844 1 97.5 80 LYS B CA 1
ATOM 2584 C C . LYS B 1 80 ? 6.094 -27.078 -14.75 1 97.5 80 LYS B C 1
ATOM 2586 O O . LYS B 1 80 ? 6.578 -26.281 -15.562 1 97.5 80 LYS B O 1
ATOM 2591 N N . SER B 1 81 ? 5.246 -26.75 -13.859 1 98.19 81 SER B N 1
ATOM 2592 C CA . SER B 1 81 ? 4.902 -25.359 -13.578 1 98.19 81 SER B CA 1
ATOM 2593 C C . SER B 1 81 ? 4.574 -25.156 -12.102 1 98.19 81 SER B C 1
ATOM 2595 O O . SER B 1 81 ? 4.141 -26.094 -11.422 1 98.19 81 SER B O 1
ATOM 2597 N N . ILE B 1 82 ? 4.891 -24 -11.594 1 98.69 82 ILE B N 1
ATOM 2598 C CA . ILE B 1 82 ? 4.5 -23.547 -10.266 1 98.69 82 ILE B CA 1
ATOM 2599 C C . ILE B 1 82 ? 3.898 -22.156 -10.352 1 98.69 82 ILE B C 1
ATOM 2601 O O . ILE B 1 82 ? 4.594 -21.188 -10.695 1 98.69 82 ILE B O 1
ATOM 2605 N N . HIS B 1 83 ? 2.592 -22.062 -10.102 1 98.81 83 HIS B N 1
ATOM 2606 C CA . HIS B 1 83 ? 1.901 -20.781 -10.172 1 98.81 83 HIS B CA 1
ATOM 2607 C C . HIS B 1 83 ? 1.445 -20.328 -8.789 1 98.81 83 HIS B C 1
ATOM 2609 O O . HIS B 1 83 ? 1.132 -21.156 -7.93 1 98.81 83 HIS B O 1
ATOM 2615 N N . LEU B 1 84 ? 1.495 -19.062 -8.586 1 98.88 84 LEU B N 1
ATOM 2616 C CA . LEU B 1 84 ? 0.973 -18.422 -7.387 1 98.88 84 LEU B CA 1
ATOM 2617 C C . LEU B 1 84 ? -0.165 -17.469 -7.734 1 98.88 84 LEU B C 1
ATOM 2619 O O . LEU B 1 84 ? 0.01 -16.547 -8.547 1 98.88 84 LEU B O 1
ATOM 2623 N N . VAL B 1 85 ? -1.326 -17.703 -7.18 1 98.94 85 VAL B N 1
ATOM 2624 C CA . VAL B 1 85 ? -2.451 -16.781 -7.332 1 98.94 85 VAL B CA 1
ATOM 2625 C C . VAL B 1 85 ? -2.795 -16.156 -5.98 1 98.94 85 VAL B C 1
ATOM 2627 O O . VAL B 1 85 ? -3.373 -16.812 -5.113 1 98.94 85 VAL B O 1
ATOM 2630 N N . ASN B 1 86 ? -2.412 -14.945 -5.828 1 98.81 86 ASN B N 1
ATOM 2631 C CA . ASN B 1 86 ? -2.855 -14.164 -4.68 1 98.81 86 ASN B CA 1
ATOM 2632 C C . ASN B 1 86 ? -4.281 -13.648 -4.871 1 98.81 86 ASN B C 1
ATOM 2634 O O . ASN B 1 86 ? -4.488 -12.57 -5.418 1 98.81 86 ASN B O 1
ATOM 2638 N N . ASN B 1 87 ? -5.195 -14.375 -4.316 1 98.44 87 ASN B N 1
ATOM 2639 C CA . ASN B 1 87 ? -6.617 -14.125 -4.551 1 98.44 87 ASN B CA 1
ATOM 2640 C C . ASN B 1 87 ? -7.301 -13.586 -3.299 1 98.44 87 ASN B C 1
ATOM 2642 O O . ASN B 1 87 ? -8.273 -12.836 -3.393 1 98.44 87 ASN B O 1
ATOM 2646 N N . ALA B 1 88 ? -6.758 -13.961 -2.137 1 97.12 88 ALA B N 1
ATOM 2647 C CA . ALA B 1 88 ? -7.375 -13.523 -0.887 1 97.12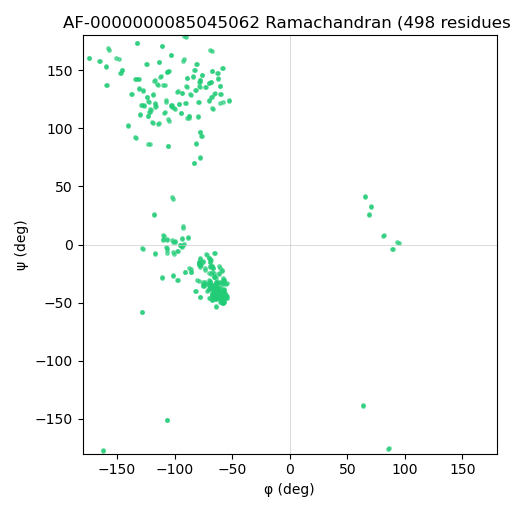 88 ALA B CA 1
ATOM 2648 C C . ALA B 1 88 ? -7.379 -12 -0.787 1 97.12 88 ALA B C 1
ATOM 2650 O O . ALA B 1 88 ? -6.41 -11.344 -1.168 1 97.12 88 ALA B O 1
ATOM 2651 N N . GLY B 1 89 ? -8.445 -11.453 -0.375 1 95.75 89 GLY B N 1
ATOM 2652 C CA . GLY B 1 89 ? -8.586 -10.023 -0.157 1 95.75 89 GLY B CA 1
ATOM 2653 C C . GLY B 1 89 ? -9.805 -9.664 0.665 1 95.75 89 GLY B C 1
ATOM 2654 O O . GLY B 1 89 ? -10.742 -10.461 0.782 1 95.75 89 GLY B O 1
ATOM 2655 N N . ILE B 1 90 ? -9.766 -8.531 1.264 1 95.75 90 ILE B N 1
ATOM 2656 C CA . ILE B 1 90 ? -10.914 -8.016 2.008 1 95.75 90 ILE B CA 1
ATOM 2657 C C . ILE B 1 90 ? -11.195 -6.574 1.601 1 95.75 90 ILE B C 1
ATOM 2659 O O . ILE B 1 90 ? -10.266 -5.805 1.343 1 95.75 90 ILE B O 1
ATOM 2663 N N . VAL B 1 91 ? -12.461 -6.25 1.529 1 94.69 91 VAL B N 1
ATOM 2664 C CA . VAL B 1 91 ? -12.852 -4.895 1.146 1 94.69 91 VAL B CA 1
ATOM 2665 C C . VAL B 1 91 ? -12.984 -4.023 2.393 1 94.69 91 VAL B C 1
ATOM 2667 O O . VAL B 1 91 ? -12.836 -2.801 2.32 1 94.69 91 VAL B O 1
ATOM 2670 N N . ALA B 1 92 ? -13.211 -4.648 3.529 1 93.12 92 ALA B N 1
ATOM 2671 C CA . ALA B 1 92 ? -13.367 -3.914 4.781 1 93.12 92 ALA B CA 1
ATOM 2672 C C . ALA B 1 92 ? -12.086 -3.162 5.137 1 93.12 92 ALA B C 1
ATOM 2674 O O . ALA B 1 92 ? -10.984 -3.625 4.844 1 93.12 92 ALA B O 1
ATOM 2675 N N . PRO B 1 93 ? -12.219 -2.055 5.766 1 95.5 93 PRO B N 1
ATOM 2676 C CA . PRO B 1 93 ? -13.438 -1.358 6.18 1 95.5 93 PRO B CA 1
ATOM 2677 C C . PRO B 1 93 ? -14.117 -0.619 5.031 1 95.5 93 PRO B C 1
ATOM 2679 O O . PRO B 1 93 ? -13.445 -0.042 4.176 1 95.5 93 PRO B O 1
ATOM 2682 N N . ILE B 1 94 ? -15.383 -0.65 5.016 1 94.88 94 ILE B N 1
ATOM 2683 C CA . ILE B 1 94 ? -16.188 0.12 4.078 1 94.88 94 ILE B CA 1
ATOM 2684 C C . ILE B 1 94 ? -16.844 1.297 4.801 1 94.88 94 ILE B C 1
ATOM 2686 O O . ILE B 1 94 ? -18 1.214 5.223 1 94.88 94 ILE B O 1
ATOM 2690 N N . LYS B 1 95 ? -16.172 2.342 4.922 1 94.94 95 LYS B N 1
ATOM 2691 C CA . LYS B 1 95 ? -16.625 3.564 5.578 1 94.94 95 LYS B CA 1
ATOM 2692 C C . LYS B 1 95 ? -15.602 4.684 5.422 1 94.94 95 LYS B C 1
ATOM 2694 O O . LYS B 1 95 ? -14.43 4.426 5.145 1 94.94 95 LYS B O 1
ATOM 2699 N N . PRO B 1 96 ? -16.016 5.906 5.605 1 96.06 96 PRO B N 1
ATOM 2700 C CA . PRO B 1 96 ? -15.078 7.023 5.516 1 96.06 96 PRO B CA 1
ATOM 2701 C C . PRO B 1 96 ? -13.922 6.898 6.508 1 96.06 96 PRO B C 1
ATOM 2703 O O . PRO B 1 96 ? -14.086 6.324 7.586 1 96.06 96 PRO B O 1
ATOM 2706 N N . ILE B 1 97 ? -12.773 7.477 6.16 1 95.88 97 ILE B N 1
ATOM 2707 C CA . ILE B 1 97 ? -11.508 7.203 6.832 1 95.88 97 ILE B CA 1
ATOM 2708 C C . ILE B 1 97 ? -11.586 7.656 8.289 1 95.88 97 ILE B C 1
ATOM 2710 O O . ILE B 1 97 ? -10.969 7.055 9.172 1 95.88 97 ILE B O 1
ATOM 2714 N N . GLU B 1 98 ? -12.328 8.742 8.586 1 95.69 98 GLU B N 1
ATOM 2715 C CA . GLU B 1 98 ? -12.406 9.266 9.945 1 95.69 98 GLU B CA 1
ATOM 2716 C C . GLU B 1 98 ? -13.188 8.32 10.859 1 95.69 98 GLU B C 1
ATOM 2718 O O . GLU B 1 98 ? -13.148 8.461 12.086 1 95.69 98 GLU B O 1
ATOM 2723 N N . ARG B 1 99 ? -13.844 7.359 10.258 1 95.81 99 ARG B N 1
ATOM 2724 C CA . ARG B 1 99 ? -14.648 6.422 11.039 1 95.81 99 ARG B CA 1
ATOM 2725 C C . ARG B 1 99 ? -13.977 5.055 11.102 1 95.81 99 ARG B C 1
ATOM 2727 O O . ARG B 1 99 ? -14.492 4.133 11.742 1 95.81 99 ARG B O 1
ATOM 2734 N N . CYS B 1 100 ? -12.914 4.93 10.469 1 96.38 100 CYS B N 1
ATOM 2735 C CA . CYS B 1 100 ? -12.188 3.662 10.461 1 96.38 100 CYS B CA 1
ATOM 2736 C C . CYS B 1 100 ? -11.398 3.473 11.75 1 96.38 100 CYS B C 1
ATOM 2738 O O . CYS B 1 100 ? -10.844 4.43 12.289 1 96.38 100 CYS B O 1
ATOM 2740 N N . GLU B 1 101 ? -11.406 2.258 12.234 1 96.81 101 GLU B N 1
ATOM 2741 C CA . GLU B 1 101 ? -10.508 1.895 13.32 1 96.81 101 GLU B CA 1
ATOM 2742 C C . GLU B 1 101 ? -9.117 1.54 12.789 1 96.81 101 GLU B C 1
ATOM 2744 O O . GLU B 1 101 ? -8.984 1.004 11.688 1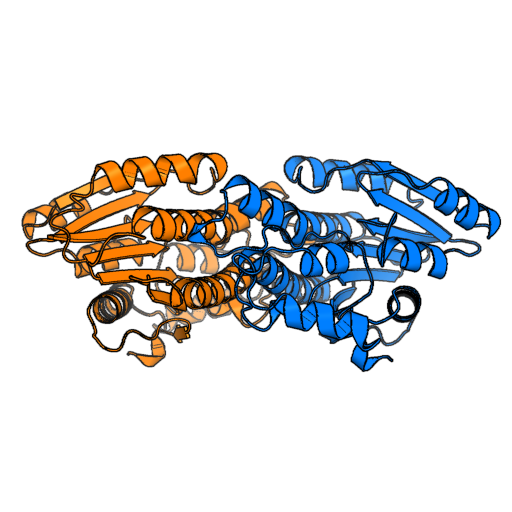 96.81 101 GLU B O 1
ATOM 2749 N N . ALA B 1 102 ? -8.109 1.803 13.617 1 97.81 102 ALA B N 1
ATOM 2750 C CA . ALA B 1 102 ? -6.734 1.544 13.211 1 97.81 102 ALA B CA 1
ATOM 2751 C C . ALA B 1 102 ? -6.539 0.078 12.836 1 97.81 102 ALA B C 1
ATOM 2753 O O . ALA B 1 102 ? -5.91 -0.229 11.82 1 97.81 102 ALA B O 1
ATOM 2754 N N . GLU B 1 103 ? -7.109 -0.749 13.609 1 97.94 103 GLU B N 1
ATOM 2755 C CA . GLU B 1 103 ? -6.938 -2.182 13.391 1 97.94 103 GLU B CA 1
ATOM 2756 C C . GLU B 1 103 ? -7.539 -2.607 12.055 1 97.94 103 GLU B C 1
ATOM 2758 O O . GLU B 1 103 ? -7.023 -3.516 11.398 1 97.94 103 GLU B O 1
ATOM 2763 N N . GLU B 1 104 ? -8.602 -1.95 11.641 1 97.94 104 GLU B N 1
ATOM 2764 C CA . GLU B 1 104 ? 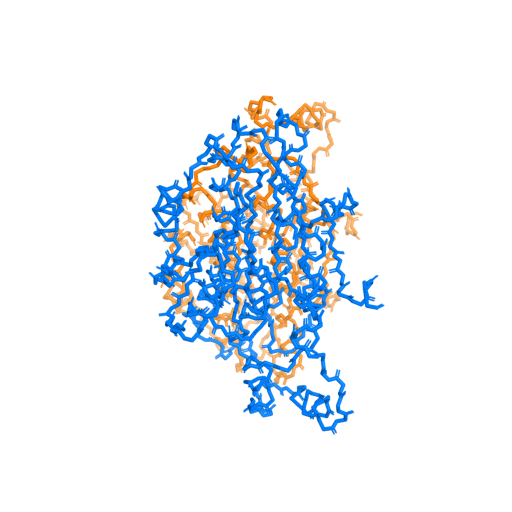-9.242 -2.26 10.367 1 97.94 104 GLU B CA 1
ATOM 2765 C C . GLU B 1 104 ? -8.344 -1.887 9.188 1 97.94 104 GLU B C 1
ATOM 2767 O O . GLU B 1 104 ? -8.219 -2.65 8.227 1 97.94 104 GLU B O 1
ATOM 2772 N N . ILE B 1 105 ? -7.758 -0.739 9.305 1 98.56 105 ILE B N 1
ATOM 2773 C CA . ILE B 1 105 ? -6.863 -0.268 8.258 1 98.56 105 ILE B CA 1
ATOM 2774 C C . ILE B 1 105 ? -5.641 -1.182 8.172 1 98.56 105 ILE B C 1
ATOM 2776 O O . ILE B 1 105 ? -5.25 -1.608 7.082 1 98.56 105 ILE B O 1
ATOM 2780 N N . ILE B 1 106 ? -5.082 -1.512 9.328 1 98.75 106 ILE B N 1
ATOM 2781 C CA . ILE B 1 106 ? -3.904 -2.371 9.391 1 98.75 106 ILE B CA 1
ATOM 2782 C C . ILE B 1 106 ? -4.223 -3.729 8.766 1 98.75 106 ILE B C 1
ATOM 2784 O O . ILE B 1 106 ? -3.482 -4.215 7.91 1 98.75 106 ILE B O 1
ATOM 2788 N N . LYS B 1 107 ? -5.289 -4.285 9.164 1 98.5 107 LYS B N 1
ATOM 2789 C CA . LYS B 1 107 ? -5.68 -5.598 8.656 1 98.5 107 LYS B CA 1
ATOM 2790 C C . LYS B 1 107 ? -5.883 -5.562 7.145 1 98.5 107 LYS B C 1
ATOM 2792 O O . LYS B 1 107 ? -5.449 -6.469 6.434 1 98.5 107 LYS B O 1
ATOM 2797 N N . SER B 1 108 ? -6.586 -4.535 6.676 1 98.31 108 SER B N 1
ATOM 2798 C CA . SER B 1 108 ? -6.828 -4.363 5.246 1 98.31 108 SER B CA 1
ATOM 2799 C C . SER B 1 108 ? -5.52 -4.336 4.461 1 98.31 108 SER B C 1
ATOM 2801 O O . SER B 1 108 ? -5.383 -5.023 3.449 1 98.31 108 SER B O 1
ATOM 2803 N N . GLN B 1 109 ? -4.555 -3.596 4.938 1 98.81 109 GLN B N 1
ATOM 2804 C CA . GLN B 1 109 ? -3.271 -3.477 4.258 1 98.81 109 GLN B CA 1
ATOM 2805 C C . GLN B 1 109 ? -2.469 -4.77 4.367 1 98.81 109 GLN B C 1
ATOM 2807 O O . GLN B 1 109 ? -1.807 -5.18 3.412 1 98.81 109 GLN B O 1
ATOM 2812 N N . HIS B 1 110 ? -2.525 -5.395 5.531 1 98.81 110 HIS B N 1
ATOM 2813 C CA . HIS B 1 110 ? -1.794 -6.645 5.73 1 98.81 110 HIS B CA 1
ATOM 2814 C C . HIS B 1 110 ? -2.293 -7.73 4.785 1 98.81 110 HIS B C 1
ATOM 2816 O O . HIS B 1 110 ? -1.498 -8.383 4.102 1 98.81 110 HIS B O 1
ATOM 2822 N N . VAL B 1 111 ? -3.537 -7.852 4.66 1 98.69 111 VAL B N 1
ATOM 2823 C CA . VAL B 1 111 ? -4.129 -8.945 3.893 1 98.69 111 VAL B CA 1
ATOM 2824 C C . VAL B 1 111 ? -4.02 -8.641 2.398 1 98.69 111 VAL B C 1
ATOM 2826 O O . VAL B 1 111 ? -3.623 -9.508 1.613 1 98.69 111 VAL B O 1
ATOM 2829 N N . ASN B 1 112 ? -4.328 -7.426 1.996 1 98.75 112 ASN B N 1
ATOM 2830 C CA . ASN B 1 112 ? -4.492 -7.102 0.584 1 98.75 112 ASN B CA 1
ATOM 2831 C C . ASN B 1 112 ? -3.158 -6.762 -0.072 1 98.75 112 ASN B C 1
ATOM 2833 O O . ASN B 1 112 ? -3.021 -6.848 -1.294 1 98.75 112 ASN B O 1
ATOM 2837 N N . LEU B 1 113 ? -2.213 -6.355 0.7 1 98.88 113 LEU B N 1
ATOM 2838 C CA . LEU B 1 113 ? -1.011 -5.805 0.085 1 98.88 113 LEU B CA 1
ATOM 2839 C C . LEU B 1 113 ? 0.24 -6.484 0.628 1 98.88 113 LEU B C 1
ATOM 2841 O O . LEU B 1 113 ? 0.947 -7.176 -0.111 1 98.88 113 LEU B O 1
ATOM 2845 N N . VAL B 1 114 ? 0.445 -6.43 1.943 1 98.88 114 VAL B N 1
ATOM 2846 C CA . VAL B 1 114 ? 1.728 -6.84 2.504 1 98.88 114 VAL B CA 1
ATOM 2847 C C . VAL B 1 114 ? 1.893 -8.352 2.369 1 98.88 114 VAL B C 1
ATOM 2849 O O . VAL B 1 114 ? 2.959 -8.836 1.982 1 98.88 114 VAL B O 1
ATOM 2852 N N . ALA B 1 115 ? 0.881 -9.062 2.703 1 98.88 115 ALA B N 1
ATOM 2853 C CA . ALA B 1 115 ? 0.97 -10.516 2.602 1 98.88 115 ALA B CA 1
ATOM 2854 C C . ALA B 1 115 ? 1.291 -10.953 1.175 1 98.88 115 ALA B C 1
ATOM 2856 O O . ALA B 1 115 ? 2.25 -11.688 0.944 1 98.88 115 ALA B O 1
ATOM 2857 N N . PRO B 1 116 ? 0.546 -10.461 0.17 1 98.81 116 PRO B N 1
ATOM 2858 C CA . PRO B 1 116 ? 0.897 -10.828 -1.204 1 98.81 116 PRO B CA 1
ATOM 2859 C C . PRO B 1 116 ? 2.326 -10.438 -1.573 1 98.81 116 PRO B C 1
ATOM 2861 O O . PRO B 1 116 ? 3 -11.164 -2.305 1 98.81 116 PRO B O 1
ATOM 2864 N N . MET B 1 117 ? 2.773 -9.273 -1.123 1 98.88 117 MET B N 1
ATOM 2865 C CA . MET B 1 117 ? 4.141 -8.844 -1.402 1 98.88 117 MET B CA 1
ATOM 2866 C C . MET B 1 117 ? 5.148 -9.859 -0.884 1 98.88 117 MET B C 1
ATOM 2868 O O . MET B 1 117 ? 6.082 -10.234 -1.596 1 98.88 117 MET B O 1
ATOM 2872 N N . LEU B 1 118 ? 4.922 -10.258 0.34 1 98.88 118 LEU B N 1
ATOM 2873 C CA . LEU B 1 118 ? 5.824 -11.211 0.973 1 98.88 118 LEU B CA 1
ATOM 2874 C C . LEU B 1 118 ? 5.773 -12.562 0.263 1 98.88 118 LEU B C 1
ATOM 2876 O O . LEU B 1 118 ? 6.805 -13.211 0.083 1 98.88 118 LEU B O 1
ATOM 2880 N N . MET B 1 119 ? 4.602 -12.945 -0.139 1 98.88 119 MET B N 1
ATOM 2881 C CA . MET B 1 119 ? 4.453 -14.219 -0.844 1 98.88 119 MET B CA 1
ATOM 2882 C C . MET B 1 119 ? 5.168 -14.18 -2.189 1 98.88 119 MET B C 1
ATOM 2884 O O . MET B 1 119 ? 5.848 -15.141 -2.562 1 98.88 119 MET B O 1
ATOM 2888 N N . ILE B 1 120 ? 5.035 -13.094 -2.896 1 98.88 120 ILE B N 1
ATOM 2889 C CA . ILE B 1 120 ? 5.688 -12.945 -4.191 1 98.88 120 ILE B CA 1
ATOM 2890 C C . ILE B 1 120 ? 7.203 -12.969 -4.016 1 98.88 120 ILE B C 1
ATOM 2892 O O . ILE B 1 120 ? 7.91 -13.664 -4.746 1 98.88 120 ILE B O 1
ATOM 2896 N N . SER B 1 121 ? 7.668 -12.188 -3.02 1 98.62 121 SER B N 1
ATOM 2897 C CA . SER B 1 121 ? 9.102 -12.148 -2.752 1 98.62 121 SER B CA 1
ATOM 2898 C C . SER B 1 121 ? 9.648 -13.539 -2.438 1 98.62 121 SER B C 1
ATOM 2900 O O . SER B 1 121 ? 10.641 -13.969 -3.027 1 98.62 121 S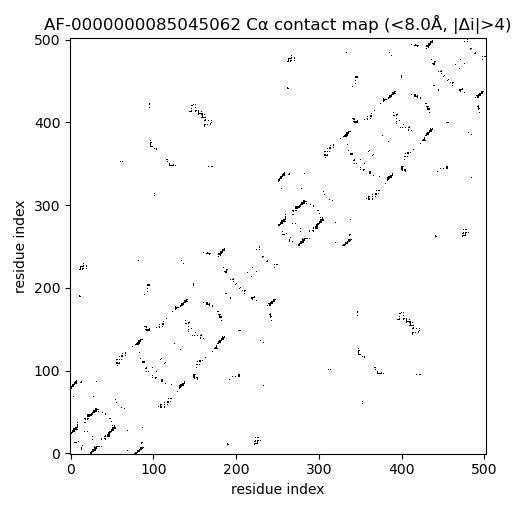ER B O 1
ATOM 2902 N N . SER B 1 122 ? 9.008 -14.25 -1.566 1 98.62 122 SER B N 1
ATOM 2903 C CA . SER B 1 122 ? 9.406 -15.602 -1.198 1 98.62 122 SER B CA 1
ATOM 2904 C C . SER B 1 122 ? 9.32 -16.547 -2.393 1 98.62 122 SER B C 1
ATOM 2906 O O . SER B 1 122 ? 10.203 -17.391 -2.592 1 98.62 122 SER B O 1
ATOM 2908 N N . PHE B 1 123 ? 8.258 -16.438 -3.156 1 98.81 123 PHE B N 1
ATOM 2909 C CA . PHE B 1 123 ? 8.062 -17.266 -4.332 1 98.81 123 PHE B CA 1
ATOM 2910 C C . PHE B 1 123 ? 9.219 -17.109 -5.312 1 98.81 123 PHE B C 1
ATOM 2912 O O . PHE B 1 123 ? 9.781 -18.094 -5.777 1 98.81 123 PHE B O 1
ATOM 2919 N N . CYS B 1 124 ? 9.539 -15.812 -5.602 1 98.56 124 CYS B N 1
ATOM 2920 C CA . CYS B 1 124 ? 10.641 -15.531 -6.516 1 98.56 124 CYS B CA 1
ATOM 2921 C C . CYS B 1 124 ? 11.953 -16.094 -5.98 1 98.56 124 CYS B C 1
ATOM 2923 O O . CYS B 1 124 ? 12.742 -16.672 -6.73 1 98.56 124 CYS B O 1
ATOM 2925 N N . LYS B 1 125 ? 12.141 -15.961 -4.691 1 97.56 125 LYS B N 1
ATOM 2926 C CA . LYS B 1 125 ? 13.359 -16.453 -4.055 1 97.56 125 LYS B CA 1
ATOM 2927 C C . LYS B 1 125 ? 13.445 -17.969 -4.129 1 97.56 125 LYS B C 1
ATOM 2929 O O . LYS B 1 125 ? 14.477 -18.531 -4.523 1 97.56 125 LYS B O 1
ATOM 2934 N N . MET B 1 126 ? 12.406 -18.641 -3.824 1 97.69 126 MET B N 1
ATOM 2935 C CA . MET B 1 126 ? 12.398 -20.094 -3.664 1 97.69 126 MET B CA 1
ATOM 2936 C C . MET B 1 126 ? 12.391 -20.781 -5.02 1 97.69 126 MET B C 1
ATOM 2938 O O . MET B 1 126 ? 12.711 -21.969 -5.113 1 97.69 126 MET B O 1
ATOM 2942 N N . THR B 1 127 ? 12.047 -20.078 -6.086 1 98 127 THR B N 1
ATOM 2943 C CA . THR B 1 127 ? 11.969 -20.703 -7.402 1 98 127 THR B CA 1
ATOM 2944 C C . THR B 1 127 ? 13.094 -20.203 -8.305 1 98 127 THR B C 1
ATOM 2946 O O . THR B 1 127 ? 13.117 -20.516 -9.5 1 98 127 THR B O 1
ATOM 2949 N N . ALA B 1 128 ? 14 -19.469 -7.773 1 96.75 128 ALA B N 1
ATOM 2950 C CA . ALA B 1 128 ? 15 -18.75 -8.547 1 96.75 128 ALA B CA 1
ATOM 2951 C C . ALA B 1 128 ? 15.812 -19.703 -9.422 1 96.75 128 ALA B C 1
ATOM 2953 O O . ALA B 1 128 ? 16.172 -19.359 -10.555 1 96.75 128 ALA B O 1
ATOM 2954 N N . SER B 1 129 ?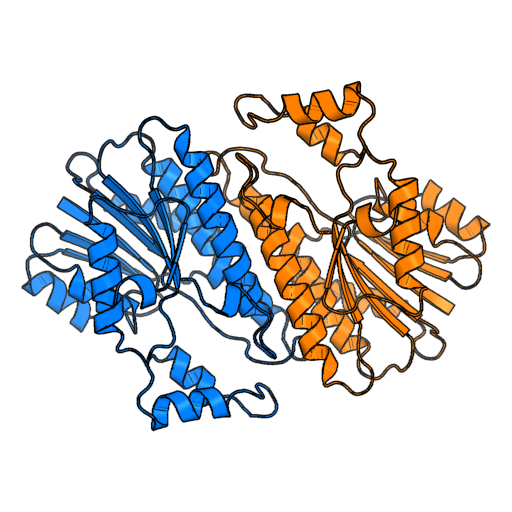 16.031 -20.875 -8.953 1 96 129 SER B N 1
ATOM 2955 C CA . SER B 1 129 ? 16.906 -21.797 -9.672 1 96 129 SER B CA 1
ATOM 2956 C C . SER B 1 129 ? 16.094 -22.766 -10.539 1 96 129 SER B C 1
ATOM 2958 O O . SER B 1 129 ? 16.672 -23.562 -11.281 1 96 129 SER B O 1
ATOM 2960 N N . LEU B 1 130 ? 14.836 -22.703 -10.43 1 97.19 130 LEU B N 1
ATOM 2961 C CA . LEU B 1 130 ? 13.992 -23.672 -11.125 1 97.19 130 LEU B CA 1
ATOM 2962 C C . LEU B 1 130 ? 13.742 -23.234 -12.562 1 97.19 130 LEU B C 1
ATOM 2964 O O . LEU B 1 130 ? 13.547 -22.047 -12.836 1 97.19 130 LEU B O 1
ATOM 2968 N N . GLN B 1 131 ? 13.664 -24.172 -13.438 1 95.75 131 GLN B N 1
ATOM 2969 C CA . GLN B 1 131 ? 13.531 -23.891 -14.859 1 95.75 131 GLN B CA 1
ATOM 2970 C C . GLN B 1 131 ? 12.086 -24.062 -15.32 1 95.75 131 GLN B C 1
ATOM 2972 O O . GLN B 1 131 ? 11.734 -23.672 -16.438 1 95.75 131 GLN B O 1
ATOM 2977 N N . CYS B 1 132 ? 11.273 -24.516 -14.516 1 96.94 132 CYS B N 1
ATOM 2978 C CA . CYS B 1 132 ? 9.875 -24.719 -14.867 1 96.94 132 CYS B CA 1
ATOM 2979 C C . CYS B 1 132 ? 9.156 -23.391 -15.062 1 96.94 132 CYS B C 1
ATOM 2981 O O . CYS B 1 132 ? 9.727 -22.328 -14.805 1 96.94 132 CYS B O 1
ATOM 2983 N N . GLU B 1 133 ? 7.934 -23.469 -15.656 1 97.25 133 GLU B N 1
ATOM 2984 C CA . GLU B 1 133 ? 7.125 -22.266 -15.82 1 97.25 133 GLU B CA 1
ATOM 2985 C C . GLU B 1 133 ? 6.648 -21.734 -14.477 1 97.25 133 GLU B C 1
ATOM 2987 O O . GLU B 1 133 ? 6.125 -22.484 -13.648 1 97.25 133 GLU B O 1
ATOM 2992 N N . LYS B 1 134 ? 6.906 -20.453 -14.227 1 98.19 134 LYS B N 1
ATOM 2993 C CA . LYS B 1 134 ? 6.508 -19.797 -12.984 1 98.19 134 LYS B CA 1
ATOM 2994 C C . LYS B 1 134 ? 5.715 -18.531 -13.258 1 98.19 134 LYS B C 1
ATOM 2996 O O . LYS B 1 134 ? 6.227 -17.594 -13.883 1 98.19 134 LYS B O 1
ATOM 3001 N N . ARG B 1 135 ? 4.469 -18.5 -12.789 1 98.75 135 ARG B N 1
ATOM 3002 C CA . ARG B 1 135 ? 3.613 -17.328 -12.992 1 98.75 135 ARG B CA 1
ATOM 3003 C C . ARG B 1 135 ? 2.91 -16.938 -11.695 1 98.75 135 ARG B C 1
ATOM 3005 O O . ARG B 1 135 ? 2.525 -17.797 -10.906 1 98.75 135 ARG B O 1
ATOM 3012 N N . V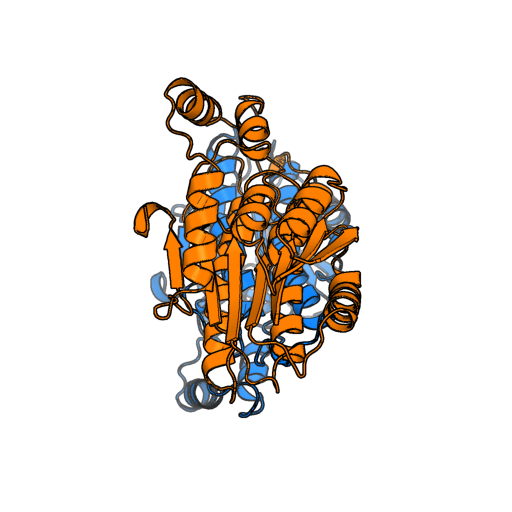AL B 1 136 ? 2.811 -15.641 -11.539 1 98.88 136 VAL B N 1
ATOM 3013 C CA . VAL B 1 136 ? 2.064 -15.062 -10.43 1 98.88 136 VAL B CA 1
ATOM 3014 C C . VAL B 1 136 ? 0.914 -14.219 -10.961 1 98.88 136 VAL B C 1
ATOM 3016 O O . VAL B 1 136 ? 1.107 -13.398 -11.867 1 98.88 136 VAL B O 1
ATOM 3019 N N . ILE B 1 137 ? -0.275 -14.477 -10.461 1 98.88 137 ILE B N 1
ATOM 3020 C CA . ILE B 1 137 ? -1.405 -13.586 -10.711 1 98.88 137 ILE B CA 1
ATOM 3021 C C . ILE B 1 137 ? -1.881 -12.977 -9.391 1 98.88 137 ILE B C 1
ATOM 3023 O O . ILE B 1 137 ? -2.205 -13.695 -8.445 1 98.88 137 ILE B O 1
ATOM 3027 N N . ASN B 1 138 ? -1.812 -11.68 -9.312 1 98.81 138 ASN B N 1
ATOM 3028 C CA . ASN B 1 138 ? -2.367 -10.93 -8.195 1 98.81 138 ASN B CA 1
ATOM 3029 C C . ASN B 1 138 ? -3.766 -10.406 -8.508 1 98.81 138 ASN B C 1
ATOM 3031 O O . ASN B 1 138 ? -3.945 -9.633 -9.445 1 98.81 138 ASN B O 1
ATOM 3035 N N . VAL B 1 139 ? -4.73 -10.805 -7.695 1 98 139 VAL B N 1
ATOM 3036 C CA . VAL B 1 139 ? -6.09 -10.312 -7.895 1 98 139 VAL B CA 1
ATOM 3037 C C . VAL B 1 139 ? -6.227 -8.914 -7.305 1 98 139 VAL B C 1
ATOM 3039 O O . VAL B 1 139 ? -6.191 -8.742 -6.082 1 98 139 VAL B O 1
ATOM 3042 N N . SER B 1 140 ? -6.352 -7.996 -8.141 1 96.38 140 SER B N 1
ATOM 3043 C CA . SER B 1 140 ? -6.504 -6.59 -7.777 1 96.38 140 SER B CA 1
ATOM 3044 C C . SER B 1 140 ? -7.938 -6.117 -7.996 1 96.38 140 SER B C 1
ATOM 3046 O O . SER B 1 140 ? -8.891 -6.848 -7.715 1 96.38 140 SER B O 1
ATOM 3048 N N . SER B 1 141 ? -8.102 -4.867 -8.273 1 89.38 141 SER B N 1
ATOM 3049 C CA . SER B 1 141 ? -9.43 -4.281 -8.414 1 89.38 141 SER B CA 1
ATOM 3050 C C . SER B 1 141 ? -9.375 -2.98 -9.211 1 89.38 141 SER B C 1
ATOM 3052 O O . SER B 1 141 ? -8.344 -2.314 -9.25 1 89.38 141 SER B O 1
ATOM 3054 N N . GLY B 1 142 ? -10.531 -2.729 -9.852 1 86.5 142 GLY B N 1
ATOM 3055 C CA . GLY B 1 142 ? -10.68 -1.41 -10.445 1 86.5 142 GLY B CA 1
ATOM 3056 C C . GLY B 1 142 ? -10.555 -0.282 -9.438 1 86.5 142 GLY B C 1
ATOM 3057 O O . GLY B 1 142 ? -10.242 0.853 -9.805 1 86.5 142 GLY B O 1
ATOM 3058 N N . ALA B 1 143 ? -10.781 -0.582 -8.242 1 88.75 143 ALA B N 1
ATOM 3059 C CA . ALA B 1 143 ? -10.672 0.387 -7.156 1 88.75 143 ALA B CA 1
ATOM 3060 C C . ALA B 1 143 ? -9.227 0.857 -6.984 1 88.75 143 ALA B C 1
ATOM 3062 O O . ALA B 1 143 ? -8.969 1.821 -6.262 1 88.75 143 ALA B O 1
ATOM 3063 N N . ALA B 1 144 ? -8.305 0.257 -7.676 1 94.12 144 ALA B N 1
ATOM 3064 C CA . ALA B 1 144 ? -6.898 0.639 -7.621 1 94.12 144 ALA B CA 1
ATOM 3065 C C . ALA B 1 144 ? -6.633 1.883 -8.461 1 94.12 144 ALA B C 1
ATOM 3067 O O . ALA B 1 144 ? -5.574 2.508 -8.344 1 94.12 144 ALA B O 1
ATOM 3068 N N . LYS B 1 145 ? -7.562 2.234 -9.32 1 92.62 145 LYS B N 1
ATOM 3069 C CA . LYS B 1 145 ? -7.285 3.242 -10.336 1 92.62 145 LYS B CA 1
ATOM 3070 C C . LYS B 1 145 ? -7.875 4.594 -9.953 1 92.62 145 LYS B C 1
ATOM 3072 O O . LYS B 1 145 ? -7.426 5.637 -10.438 1 92.62 145 LYS B O 1
ATOM 3077 N N . ARG B 1 146 ? -8.914 4.516 -9.172 1 93.69 146 ARG B N 1
ATOM 3078 C CA . ARG B 1 146 ? -9.57 5.754 -8.773 1 93.69 146 ARG B CA 1
ATOM 3079 C C . ARG B 1 146 ? -10.109 5.652 -7.352 1 93.69 146 ARG B C 1
ATOM 3081 O O . ARG B 1 146 ? -10.523 4.578 -6.914 1 93.69 146 ARG B O 1
ATOM 3088 N N . PRO B 1 147 ? -10.125 6.832 -6.73 1 95.44 147 PRO B N 1
ATOM 3089 C CA . PRO B 1 147 ? -10.688 6.812 -5.375 1 95.44 147 PRO B CA 1
ATOM 3090 C C . PRO B 1 147 ? -12.188 6.539 -5.363 1 95.44 147 PRO B C 1
ATOM 3092 O O . PRO B 1 147 ? -12.914 7.004 -6.246 1 95.44 147 PRO B O 1
ATOM 3095 N N . ILE B 1 148 ? -12.594 5.762 -4.438 1 93.81 148 ILE B N 1
ATOM 3096 C CA . ILE B 1 148 ? -14 5.469 -4.184 1 93.81 148 ILE B CA 1
ATOM 3097 C C . ILE B 1 148 ? -14.344 5.809 -2.734 1 93.81 148 ILE B C 1
ATOM 3099 O O . ILE B 1 148 ? -13.656 5.375 -1.807 1 93.81 148 ILE B O 1
ATOM 3103 N N . TYR B 1 149 ? -15.398 6.629 -2.559 1 94.5 149 TYR B N 1
ATOM 3104 C CA . TYR B 1 149 ? -15.82 7.039 -1.225 1 94.5 149 TYR B CA 1
ATOM 3105 C C . TYR B 1 149 ? -16.031 5.828 -0.321 1 94.5 149 TYR B C 1
ATOM 3107 O O . TYR B 1 149 ? -16.75 4.895 -0.681 1 94.5 149 TYR B O 1
ATOM 3115 N N . GLY B 1 150 ? -15.375 5.793 0.753 1 95.31 150 GLY B N 1
ATOM 3116 C CA . GLY B 1 150 ? -15.531 4.734 1.734 1 95.31 150 GLY B CA 1
ATOM 3117 C C . GLY B 1 150 ? -14.609 3.553 1.495 1 95.31 150 GLY B C 1
ATOM 3118 O O . GLY B 1 150 ? -14.594 2.604 2.281 1 95.31 150 GLY B O 1
ATOM 3119 N N . TRP B 1 151 ? -13.836 3.547 0.411 1 96.19 151 TRP B N 1
ATOM 3120 C CA . TRP B 1 151 ? -12.969 2.428 0.065 1 96.19 151 TRP B CA 1
ATOM 3121 C C . TRP B 1 151 ? -11.508 2.854 0.066 1 96.19 151 TRP B C 1
ATOM 3123 O O . TRP B 1 151 ? -10.688 2.281 -0.656 1 96.19 151 TRP B O 1
ATOM 3133 N N . SER B 1 152 ? -11.203 3.883 0.832 1 96.69 152 SER B N 1
ATOM 3134 C CA . SER B 1 152 ? -9.867 4.461 0.762 1 96.69 152 SER B CA 1
ATOM 3135 C C . SER B 1 152 ? -8.805 3.428 1.104 1 96.69 152 SER B C 1
ATOM 3137 O O . SER B 1 152 ? -7.777 3.336 0.425 1 96.69 152 SER B O 1
ATOM 3139 N N . SER B 1 153 ? -9.039 2.658 2.184 1 97.75 153 SER B N 1
ATOM 3140 C CA . SER B 1 153 ? -8.07 1.648 2.582 1 97.75 153 SER B CA 1
ATOM 3141 C C . SER B 1 153 ? -7.938 0.559 1.522 1 97.75 153 SER B C 1
ATOM 3143 O O . SER B 1 153 ? -6.824 0.175 1.154 1 97.75 153 SER B O 1
ATOM 3145 N N . TYR B 1 154 ? -9.023 0.095 1.014 1 97.12 154 TYR B N 1
ATOM 3146 C CA . TYR B 1 154 ? -9.047 -0.961 0.007 1 97.12 154 TYR B CA 1
ATOM 3147 C C . TYR B 1 154 ? -8.375 -0.502 -1.281 1 97.12 154 TYR B C 1
ATOM 3149 O O . TYR B 1 154 ? -7.473 -1.17 -1.789 1 97.12 154 TYR B O 1
ATOM 3157 N N . GLY B 1 155 ? -8.859 0.659 -1.79 1 98.12 155 GLY B N 1
ATOM 3158 C CA . GLY B 1 155 ? -8.273 1.206 -3.002 1 98.12 155 GLY B CA 1
ATOM 3159 C C . GLY B 1 155 ? -6.766 1.394 -2.906 1 98.12 155 GLY B C 1
ATOM 3160 O O . GLY B 1 155 ? -6.035 1.063 -3.842 1 98.12 155 GLY B O 1
ATOM 3161 N N . SER B 1 156 ? -6.336 1.902 -1.826 1 98.56 156 SER B N 1
ATOM 3162 C CA . SER B 1 156 ? -4.91 2.104 -1.575 1 98.56 156 SER B CA 1
ATOM 3163 C C . SER B 1 156 ? -4.145 0.789 -1.665 1 98.56 156 SER B C 1
ATOM 3165 O O . SER B 1 156 ? -3.098 0.718 -2.312 1 98.56 156 SER B O 1
ATOM 3167 N N . SER B 1 157 ? -4.617 -0.263 -1.009 1 98.62 157 SER B N 1
ATOM 3168 C CA . SER B 1 157 ? -3.949 -1.561 -1.01 1 98.62 157 SER B CA 1
ATOM 3169 C C . SER B 1 157 ? -3.82 -2.115 -2.424 1 98.62 157 SER B C 1
ATOM 3171 O O . SER B 1 157 ? -2.777 -2.658 -2.793 1 98.62 157 SER B O 1
ATOM 3173 N N . LYS B 1 158 ? -4.863 -1.949 -3.189 1 98.69 158 LYS B N 1
ATOM 3174 C CA . LYS B 1 158 ? -4.875 -2.512 -4.535 1 98.69 158 LYS B CA 1
ATOM 3175 C C . LYS B 1 158 ? -3.996 -1.697 -5.48 1 98.69 158 LYS B C 1
ATOM 3177 O O . LYS B 1 158 ? -3.361 -2.252 -6.379 1 98.69 158 LYS B O 1
ATOM 3182 N N . ALA B 1 159 ? -3.971 -0.355 -5.289 1 98.62 159 ALA B N 1
ATOM 3183 C CA . ALA B 1 159 ? -3.037 0.472 -6.051 1 98.62 159 ALA B CA 1
ATOM 3184 C C . ALA B 1 159 ? -1.592 0.065 -5.773 1 98.62 159 ALA B C 1
ATOM 3186 O O . ALA B 1 159 ? -0.789 -0.067 -6.699 1 98.62 159 ALA B O 1
ATOM 3187 N N . GLY B 1 160 ? -1.291 -0.118 -4.492 1 98.75 160 GLY B N 1
ATOM 3188 C CA . GLY B 1 160 ? 0.029 -0.601 -4.121 1 98.75 160 GLY B CA 1
ATOM 3189 C C . GLY B 1 160 ? 0.357 -1.957 -4.719 1 98.75 160 GLY B C 1
ATOM 3190 O O . GLY B 1 160 ? 1.471 -2.176 -5.199 1 98.75 160 GLY B O 1
ATOM 3191 N N . LEU B 1 161 ? -0.587 -2.822 -4.711 1 98.81 161 LEU B N 1
ATOM 3192 C CA . LEU B 1 161 ? -0.386 -4.168 -5.234 1 98.81 161 LEU B CA 1
ATOM 3193 C C . LEU B 1 161 ? -0.111 -4.133 -6.734 1 98.81 161 LEU B C 1
ATOM 3195 O O . LEU B 1 161 ? 0.731 -4.883 -7.234 1 98.81 161 LEU B O 1
ATOM 3199 N N . ASP B 1 162 ? -0.839 -3.281 -7.469 1 98.69 162 ASP B N 1
ATOM 3200 C CA . ASP B 1 162 ? -0.615 -3.135 -8.906 1 98.69 162 ASP B CA 1
ATOM 3201 C C . ASP B 1 162 ? 0.828 -2.732 -9.195 1 98.69 162 ASP B C 1
ATOM 3203 O O . ASP B 1 162 ? 1.498 -3.357 -10.023 1 98.69 162 ASP B O 1
ATOM 3207 N N . LEU B 1 163 ? 1.235 -1.718 -8.492 1 98.69 163 LEU B N 1
ATOM 3208 C CA . LEU B 1 163 ? 2.58 -1.232 -8.781 1 98.69 163 LEU B CA 1
ATOM 3209 C C . LEU B 1 163 ? 3.631 -2.24 -8.328 1 98.69 163 LEU B C 1
ATOM 3211 O O . LEU B 1 163 ? 4.668 -2.396 -8.977 1 98.69 163 LEU B O 1
ATOM 3215 N N . PHE B 1 164 ? 3.389 -2.938 -7.219 1 98.75 164 PHE B N 1
ATOM 3216 C CA . PHE B 1 164 ? 4.316 -3.971 -6.773 1 98.75 164 PHE B CA 1
ATOM 3217 C C . PHE B 1 164 ? 4.434 -5.078 -7.812 1 98.75 164 PHE B C 1
ATOM 3219 O O . PHE B 1 164 ? 5.527 -5.582 -8.07 1 98.75 164 PHE B O 1
ATOM 3226 N N . SER B 1 165 ? 3.32 -5.434 -8.359 1 98.69 165 SER B N 1
ATOM 3227 C CA . SER B 1 165 ? 3.295 -6.473 -9.383 1 98.69 165 SER B CA 1
ATOM 3228 C C . SER B 1 165 ? 4.164 -6.094 -10.578 1 98.69 165 SER B C 1
ATOM 3230 O O . SER B 1 165 ? 4.961 -6.902 -11.055 1 98.69 165 SER B O 1
ATOM 3232 N N . GLN B 1 166 ? 3.984 -4.879 -11.031 1 98.5 166 GLN B N 1
ATOM 3233 C CA . GLN B 1 166 ? 4.785 -4.383 -12.148 1 98.5 166 GLN B CA 1
ATOM 3234 C C . GLN B 1 166 ? 6.27 -4.352 -11.781 1 98.5 166 GLN B C 1
ATOM 3236 O O . GLN B 1 166 ? 7.117 -4.738 -12.594 1 98.5 166 GLN B O 1
ATOM 3241 N N . GLY B 1 167 ? 6.523 -3.889 -10.57 1 97.94 167 GLY B N 1
ATOM 3242 C CA . GLY B 1 167 ? 7.898 -3.844 -10.102 1 97.94 167 GLY B CA 1
ATOM 3243 C C . GLY B 1 167 ? 8.531 -5.215 -9.977 1 97.94 167 GLY B C 1
ATOM 3244 O O . GLY B 1 167 ? 9.695 -5.402 -10.328 1 97.94 167 GLY B O 1
ATOM 3245 N N . ALA B 1 168 ? 7.785 -6.141 -9.453 1 98.25 168 ALA B N 1
ATOM 3246 C CA . ALA B 1 168 ? 8.289 -7.504 -9.305 1 98.25 168 ALA B CA 1
ATOM 3247 C C . ALA B 1 168 ? 8.617 -8.117 -10.664 1 98.25 168 ALA B C 1
ATOM 3249 O O . ALA B 1 168 ? 9.641 -8.781 -10.82 1 98.25 168 ALA B O 1
ATOM 3250 N N . ALA B 1 169 ? 7.727 -7.91 -11.633 1 98.56 169 ALA B N 1
ATOM 3251 C CA . ALA B 1 169 ? 7.992 -8.383 -12.992 1 98.56 169 ALA B CA 1
ATOM 3252 C C . ALA B 1 169 ? 9.289 -7.789 -13.539 1 98.56 169 ALA B C 1
ATOM 3254 O O . ALA B 1 169 ? 10.102 -8.5 -14.125 1 98.56 169 ALA B O 1
ATOM 3255 N N . LEU B 1 170 ? 9.438 -6.492 -13.344 1 97.5 170 LEU B N 1
ATOM 3256 C CA . LEU B 1 170 ? 10.633 -5.797 -13.797 1 97.5 170 LEU B CA 1
ATOM 3257 C C . LEU B 1 170 ? 11.883 -6.367 -13.133 1 97.5 170 LEU B C 1
ATOM 3259 O O . LEU B 1 170 ? 12.891 -6.617 -13.797 1 97.5 170 LEU B O 1
ATOM 3263 N N . ASP B 1 171 ? 11.836 -6.59 -11.836 1 96.88 171 ASP B N 1
ATOM 3264 C CA . ASP B 1 171 ? 12.953 -7.172 -11.086 1 96.88 171 ASP B CA 1
ATOM 3265 C C . ASP B 1 171 ? 13.344 -8.531 -11.656 1 96.88 171 ASP B C 1
ATOM 3267 O O . ASP B 1 171 ? 14.531 -8.859 -11.727 1 96.88 171 ASP B O 1
ATOM 3271 N N . GLN B 1 172 ? 12.367 -9.273 -12.047 1 97.69 172 GLN B N 1
ATOM 3272 C CA . GLN B 1 172 ? 12.586 -10.648 -12.469 1 97.69 172 GLN B CA 1
ATOM 3273 C C . GLN B 1 172 ? 13.133 -10.711 -13.891 1 97.69 172 GLN B C 1
ATOM 3275 O O . GLN B 1 172 ? 13.656 -11.742 -14.32 1 97.69 172 GLN B O 1
ATOM 3280 N N . GLU B 1 173 ? 13 -9.617 -14.641 1 94.5 173 GLU B N 1
ATOM 3281 C CA . GLU B 1 173 ? 13.477 -9.586 -16.016 1 94.5 173 GLU B CA 1
ATOM 3282 C C . GLU B 1 173 ? 14.977 -9.836 -16.094 1 94.5 173 GLU B C 1
ATOM 3284 O O . GLU B 1 173 ? 15.492 -10.266 -17.125 1 94.5 173 GLU B O 1
ATOM 3289 N N . LYS B 1 174 ? 15.641 -9.641 -15.062 1 89.56 174 LYS B N 1
ATOM 3290 C CA . LYS B 1 174 ? 17.094 -9.719 -15.086 1 89.56 174 LYS B CA 1
ATOM 3291 C C . LYS B 1 174 ? 17.578 -11.055 -14.516 1 89.56 174 LYS B C 1
ATOM 3293 O O . LYS B 1 174 ? 18.781 -11.289 -14.422 1 89.56 174 LYS B O 1
ATOM 3298 N N . THR B 1 175 ? 16.672 -11.891 -14.164 1 94.19 175 THR B N 1
ATOM 3299 C CA . THR B 1 175 ? 17.047 -13.188 -13.602 1 94.19 175 THR B CA 1
ATOM 3300 C C . THR B 1 175 ? 17.156 -14.25 -14.695 1 94.19 175 THR B C 1
ATOM 3302 O O . THR B 1 175 ? 16.609 -14.07 -15.789 1 94.19 175 THR B O 1
ATOM 3305 N N . GLU B 1 176 ? 17.875 -15.344 -14.438 1 94.88 176 GLU B N 1
ATOM 3306 C CA . GLU B 1 176 ? 18.109 -16.406 -15.406 1 94.88 176 GLU B CA 1
ATOM 3307 C C . GLU B 1 176 ? 16.812 -17.156 -15.727 1 94.88 176 GLU B C 1
ATOM 3309 O O . GLU B 1 176 ? 16.562 -17.5 -16.875 1 94.88 176 GLU B O 1
ATOM 3314 N N . HIS B 1 177 ? 16.031 -17.453 -14.781 1 96.38 177 HIS B N 1
ATOM 3315 C CA . HIS B 1 177 ? 14.75 -18.125 -14.898 1 96.38 177 HIS B CA 1
ATOM 3316 C C . HIS B 1 177 ? 13.633 -17.281 -14.289 1 96.38 177 HIS B C 1
ATOM 3318 O O . HIS B 1 177 ? 13.188 -17.547 -13.172 1 96.38 177 HIS B O 1
ATOM 3324 N N . PRO B 1 178 ? 13.062 -16.406 -15 1 97.5 178 PRO B N 1
ATOM 3325 C CA . PRO B 1 178 ? 12.195 -15.367 -14.445 1 97.5 178 PRO B CA 1
ATOM 3326 C C . PRO B 1 178 ? 10.812 -15.891 -14.055 1 97.5 178 PRO B C 1
ATOM 3328 O O . PRO B 1 178 ? 10.305 -16.812 -14.695 1 97.5 178 PRO B O 1
ATOM 3331 N N . VAL B 1 179 ? 10.336 -15.312 -13.023 1 98.62 179 VAL B N 1
ATOM 3332 C CA . VAL B 1 179 ? 8.914 -15.414 -12.688 1 98.62 179 VAL B CA 1
ATOM 3333 C C . VAL B 1 179 ? 8.133 -14.336 -13.422 1 98.62 179 VAL B C 1
ATOM 3335 O O . VAL B 1 179 ? 8.531 -13.164 -13.43 1 98.62 179 VAL B O 1
ATOM 3338 N N . LYS B 1 180 ? 7.035 -14.727 -14.109 1 98.62 180 LYS B N 1
ATOM 3339 C CA . LYS B 1 180 ? 6.148 -13.734 -14.719 1 98.62 180 LYS B CA 1
ATOM 3340 C C . LYS B 1 180 ? 5.051 -13.305 -13.75 1 98.62 180 LYS B C 1
ATOM 3342 O O . LYS B 1 180 ? 4.52 -14.133 -13.008 1 98.62 180 LYS B O 1
ATOM 3347 N N . VAL B 1 181 ? 4.805 -11.992 -13.711 1 98.81 181 VAL B N 1
ATOM 3348 C CA . VAL B 1 181 ? 3.895 -11.453 -12.703 1 98.81 181 VAL B CA 1
ATOM 3349 C C . VAL B 1 181 ? 2.828 -10.594 -13.375 1 98.81 181 VAL B C 1
ATOM 3351 O O . VAL B 1 181 ? 3.146 -9.734 -14.203 1 98.81 181 VAL B O 1
ATOM 3354 N N . LEU B 1 182 ? 1.571 -10.844 -12.984 1 98.62 182 LEU B N 1
ATOM 3355 C CA . LEU B 1 182 ? 0.437 -10.125 -13.555 1 98.62 182 LEU B CA 1
ATOM 3356 C C . LEU B 1 182 ? -0.478 -9.602 -12.453 1 98.62 182 LEU B C 1
ATOM 3358 O O . LEU B 1 182 ? -0.744 -10.297 -11.477 1 98.62 182 LEU B O 1
ATOM 3362 N N . SER B 1 183 ? -0.877 -8.328 -12.602 1 98.62 183 SER B N 1
ATOM 3363 C CA . SER B 1 183 ? -2 -7.809 -11.828 1 98.62 183 SER B CA 1
ATOM 3364 C C . SER B 1 183 ? -3.309 -7.934 -12.602 1 98.62 183 SER B C 1
ATOM 3366 O O . SER B 1 183 ? -3.383 -7.555 -13.773 1 98.62 183 SER B O 1
ATOM 3368 N N . PHE B 1 184 ? -4.379 -8.492 -11.953 1 98.44 184 PHE B N 1
ATOM 3369 C CA . PHE B 1 184 ? -5.594 -8.891 -12.656 1 98.44 184 PHE B CA 1
ATOM 3370 C C . PHE B 1 184 ? -6.828 -8.305 -11.984 1 98.44 184 PHE B C 1
ATOM 3372 O O . PHE B 1 184 ? -7.07 -8.547 -10.797 1 98.44 184 PHE B O 1
ATOM 3379 N N . TYR B 1 185 ? -7.613 -7.488 -12.734 1 97.44 185 TYR B N 1
ATOM 3380 C CA . TYR B 1 185 ? -8.906 -6.992 -12.281 1 97.44 185 TYR B CA 1
ATOM 3381 C C . TYR B 1 185 ? -10.023 -7.977 -12.633 1 97.44 185 TYR B C 1
ATOM 3383 O O . TYR B 1 185 ? -10.391 -8.109 -13.797 1 97.44 185 TYR B O 1
ATOM 3391 N N . PRO B 1 186 ? -10.555 -8.578 -11.672 1 95.56 186 PRO B N 1
ATOM 3392 C CA . PRO B 1 186 ? -11.539 -9.625 -11.961 1 95.56 186 PRO B CA 1
ATOM 3393 C C . PRO B 1 186 ? -12.906 -9.07 -12.336 1 95.56 186 PRO B C 1
ATOM 3395 O O . PRO B 1 186 ? -13.758 -9.812 -12.836 1 95.56 186 PRO B O 1
ATOM 3398 N N . GLY B 1 187 ? -13.094 -7.684 -12.094 1 91.81 187 GLY B N 1
ATOM 3399 C CA . GLY B 1 187 ? -14.414 -7.125 -12.336 1 91.81 187 GLY B CA 1
ATOM 3400 C C . GLY B 1 187 ? -15.359 -7.281 -11.156 1 91.81 187 GLY B C 1
ATOM 3401 O O . GLY B 1 187 ? -14.93 -7.66 -10.062 1 91.81 187 GLY B O 1
ATOM 3402 N N . ILE B 1 188 ? -16.609 -6.859 -11.352 1 89.12 188 ILE B N 1
ATOM 3403 C CA . ILE B 1 188 ? -17.625 -6.934 -10.305 1 89.12 188 ILE B CA 1
ATOM 3404 C C . ILE B 1 188 ? -18.312 -8.289 -10.359 1 89.12 188 ILE B C 1
ATOM 3406 O O . ILE B 1 188 ? -19.078 -8.562 -11.297 1 89.12 188 ILE B O 1
ATOM 3410 N N . MET B 1 189 ? -18 -9.07 -9.352 1 87.94 189 MET B N 1
ATOM 3411 C CA . MET B 1 189 ? -18.469 -10.453 -9.398 1 87.94 189 MET B CA 1
ATOM 3412 C C . MET B 1 189 ? -19.484 -10.719 -8.305 1 87.94 189 MET B C 1
ATOM 3414 O O . MET B 1 189 ? -19.547 -10 -7.305 1 87.94 189 MET B O 1
ATOM 3418 N N . ASP B 1 190 ? -20.266 -11.688 -8.516 1 84 190 ASP B N 1
ATOM 3419 C CA . ASP B 1 190 ? -21.234 -12.141 -7.531 1 84 190 ASP B CA 1
ATOM 3420 C C . ASP B 1 190 ? -20.594 -13.039 -6.484 1 84 190 ASP B C 1
ATOM 3422 O O . ASP B 1 190 ? -20.609 -14.266 -6.621 1 84 190 ASP B O 1
ATOM 3426 N N . THR B 1 191 ? -20.062 -12.445 -5.477 1 83.69 191 THR B N 1
ATOM 3427 C CA . THR B 1 191 ? -19.344 -13.125 -4.402 1 83.69 191 THR B CA 1
ATOM 3428 C C . THR B 1 191 ? -19.828 -12.625 -3.039 1 83.69 191 THR B C 1
ATOM 3430 O O . THR B 1 191 ? -20.625 -11.688 -2.957 1 83.69 191 THR B O 1
ATOM 3433 N N . ASP B 1 192 ? -19.297 -13.32 -1.975 1 80 192 ASP B N 1
ATOM 3434 C CA . ASP B 1 192 ? -19.594 -12.875 -0.614 1 80 192 ASP B CA 1
ATOM 3435 C C . ASP B 1 192 ? -19.078 -11.445 -0.385 1 80 192 ASP B C 1
ATOM 3437 O O . ASP B 1 192 ? -19.719 -10.672 0.337 1 80 192 ASP B O 1
ATOM 3441 N N . MET B 1 193 ? -18.078 -11.094 -0.972 1 80.81 193 MET B N 1
ATOM 3442 C CA . MET B 1 193 ? -17.578 -9.734 -0.876 1 80.81 193 MET B CA 1
ATOM 3443 C C . MET B 1 193 ? -18.578 -8.734 -1.438 1 80.81 193 MET B C 1
ATOM 3445 O O . MET B 1 193 ? -18.812 -7.684 -0.839 1 80.81 193 MET B O 1
ATOM 3449 N N . GLN B 1 194 ? -19.078 -9.07 -2.559 1 80.81 194 GLN B N 1
ATOM 3450 C CA . GLN B 1 194 ? -20.062 -8.203 -3.189 1 80.81 194 GLN B CA 1
ATOM 3451 C C . GLN B 1 194 ? -21.328 -8.102 -2.334 1 80.81 194 GLN B C 1
ATOM 3453 O O . GLN B 1 194 ? -21.938 -7.035 -2.254 1 80.81 194 GLN B O 1
ATOM 3458 N N . ALA B 1 195 ? -21.656 -9.234 -1.717 1 81.81 195 ALA B N 1
ATOM 3459 C CA . ALA B 1 195 ? -22.781 -9.211 -0.795 1 81.81 195 ALA B CA 1
ATOM 3460 C C . ALA B 1 195 ? -22.516 -8.273 0.38 1 81.81 195 ALA B C 1
ATOM 3462 O O . ALA B 1 195 ? -23.406 -7.535 0.807 1 81.81 195 ALA B O 1
ATOM 3463 N N . GLU B 1 196 ? -21.359 -8.328 0.87 1 82.56 196 GLU B N 1
ATOM 3464 C CA . GLU B 1 196 ? -20.938 -7.43 1.948 1 82.56 196 GLU B CA 1
ATOM 3465 C C . GLU B 1 196 ? -21.047 -5.969 1.522 1 82.56 196 GLU B C 1
ATOM 3467 O O . GLU B 1 196 ? -21.578 -5.137 2.268 1 82.56 196 GLU B O 1
ATOM 3472 N N . ILE B 1 197 ? -20.641 -5.652 0.313 1 84.94 197 ILE B N 1
ATOM 3473 C CA . ILE B 1 197 ? -20.688 -4.305 -0.237 1 84.94 197 ILE B CA 1
ATOM 3474 C C . ILE B 1 197 ? -22.141 -3.836 -0.325 1 84.94 197 ILE B C 1
ATOM 3476 O O . ILE B 1 197 ? -22.469 -2.736 0.122 1 84.94 197 ILE B O 1
ATOM 3480 N N . ARG B 1 198 ? -22.969 -4.711 -0.751 1 84.75 198 ARG B N 1
ATOM 3481 C CA . ARG B 1 198 ? -24.375 -4.363 -0.974 1 84.75 198 ARG B CA 1
ATOM 3482 C C . ARG B 1 198 ? -25.125 -4.246 0.348 1 84.75 198 ARG B C 1
ATOM 3484 O O . ARG B 1 198 ? -26.219 -3.684 0.396 1 84.75 198 ARG B O 1
ATOM 3491 N N . SER B 1 199 ? -24.531 -4.762 1.409 1 85.25 199 SER B N 1
ATOM 3492 C CA . SER B 1 199 ? -25.188 -4.746 2.711 1 85.25 199 SER B CA 1
ATOM 3493 C C . SER B 1 199 ? -24.672 -3.6 3.576 1 85.25 199 SER B C 1
ATOM 3495 O O . SER B 1 199 ? -25.109 -3.436 4.719 1 85.25 199 SER B O 1
ATOM 3497 N N . SER B 1 200 ? -23.859 -2.865 3.033 1 84.56 200 SER B N 1
ATOM 3498 C CA . SER B 1 200 ? -23.312 -1.742 3.781 1 84.56 200 SER B CA 1
ATOM 3499 C C . SER B 1 200 ? -24.375 -0.685 4.059 1 84.56 200 SER B C 1
ATOM 3501 O O . SER B 1 200 ? -25.312 -0.516 3.271 1 84.56 200 SER B O 1
ATOM 3503 N N . ALA B 1 201 ? -24.188 0.011 5.227 1 84.25 201 ALA B N 1
ATOM 3504 C CA . ALA B 1 201 ? -25.078 1.132 5.523 1 84.25 201 ALA B CA 1
ATOM 3505 C C . ALA B 1 201 ? -24.812 2.303 4.582 1 84.25 201 ALA B C 1
ATOM 3507 O O . ALA B 1 201 ? -23.656 2.613 4.273 1 84.25 201 ALA B O 1
ATOM 3508 N N . LYS B 1 202 ? -25.891 2.865 4.191 1 83.69 202 LYS B N 1
ATOM 3509 C CA . LYS B 1 202 ? -25.781 3.994 3.271 1 83.69 202 LYS B CA 1
ATOM 3510 C C . LYS B 1 202 ? -24.938 5.113 3.865 1 83.69 202 LYS B C 1
ATOM 3512 O O . LYS B 1 202 ? -24.25 5.832 3.135 1 83.69 202 LYS B O 1
ATOM 3517 N N . GLU B 1 203 ? -24.938 5.211 5.148 1 81.88 203 GLU B N 1
ATOM 3518 C CA . GLU B 1 203 ? -24.172 6.242 5.84 1 81.88 203 GLU B CA 1
ATOM 3519 C C . GLU B 1 203 ? -22.672 5.984 5.734 1 81.88 203 GLU B C 1
ATOM 3521 O O . GLU B 1 203 ? -21.875 6.918 5.777 1 81.88 203 GLU B O 1
ATOM 3526 N N . ASP B 1 204 ? -22.359 4.727 5.527 1 84.81 204 ASP B N 1
ATOM 3527 C CA . ASP B 1 204 ? -20.953 4.336 5.461 1 84.81 204 ASP B CA 1
ATOM 3528 C C . ASP B 1 204 ? -20.469 4.234 4.012 1 84.81 204 ASP B C 1
ATOM 3530 O O . ASP B 1 204 ? -19.297 4.441 3.727 1 84.81 204 ASP B O 1
ATOM 3534 N N . PHE B 1 205 ? -21.328 3.9 3.178 1 87.94 205 PHE B N 1
ATOM 3535 C CA . PHE B 1 205 ? -21.031 3.703 1.767 1 87.94 205 PHE B CA 1
ATOM 3536 C C . PHE B 1 205 ? -22.156 4.238 0.889 1 87.94 205 PHE B C 1
ATOM 3538 O O . PHE B 1 205 ? -23.078 3.508 0.553 1 87.94 205 PHE B O 1
ATOM 3545 N N . ILE B 1 206 ? -21.906 5.348 0.35 1 84.56 206 ILE B N 1
ATOM 3546 C CA . ILE B 1 206 ? -22.953 6.094 -0.323 1 84.56 206 ILE B CA 1
ATOM 3547 C C . ILE B 1 206 ? -23.297 5.426 -1.658 1 84.56 206 ILE B C 1
ATOM 3549 O O . ILE B 1 206 ? -24.406 5.574 -2.174 1 84.56 206 ILE B O 1
ATOM 3553 N N . ASN B 1 207 ? -22.328 4.633 -2.154 1 85.69 207 ASN B N 1
ATOM 3554 C CA . ASN B 1 207 ? -22.531 4.027 -3.469 1 85.69 207 ASN B CA 1
ATOM 3555 C C . ASN B 1 207 ? -23.156 2.639 -3.359 1 85.69 207 ASN B C 1
ATOM 3557 O O . ASN B 1 207 ? -23.156 1.877 -4.328 1 85.69 207 ASN B O 1
ATOM 3561 N N . VAL B 1 208 ? -23.688 2.355 -2.232 1 86.5 208 VAL B N 1
ATOM 3562 C CA . VAL B 1 208 ? -24.188 1.011 -1.978 1 86.5 208 VAL B CA 1
ATOM 3563 C C . VAL B 1 208 ? -25.297 0.678 -2.975 1 86.5 208 VAL B C 1
ATOM 3565 O O . VAL B 1 208 ? -25.391 -0.458 -3.445 1 86.5 208 VAL B O 1
ATOM 3568 N N . GLU B 1 209 ? -26.094 1.622 -3.316 1 86.75 209 GLU B N 1
ATOM 3569 C CA . GLU B 1 209 ? -27.234 1.392 -4.207 1 86.75 209 GLU B CA 1
ATOM 3570 C C . GLU B 1 209 ? -26.766 1.003 -5.605 1 86.75 209 GLU B C 1
ATOM 3572 O O . GLU B 1 209 ? -27.422 0.212 -6.289 1 86.75 209 GLU B O 1
ATOM 3577 N N . THR B 1 210 ? -25.656 1.604 -5.973 1 85.75 210 THR B N 1
ATOM 3578 C CA . THR B 1 210 ? -25.078 1.258 -7.27 1 85.75 210 THR B CA 1
ATOM 3579 C C . THR B 1 210 ? -24.766 -0.235 -7.344 1 85.75 210 THR B C 1
ATOM 3581 O O . THR B 1 210 ? -25.078 -0.89 -8.344 1 85.75 210 THR B O 1
ATOM 3584 N N . PHE B 1 211 ? -24.266 -0.729 -6.344 1 85.88 211 PHE B N 1
ATOM 3585 C CA . PHE B 1 211 ? -23.891 -2.137 -6.312 1 85.88 211 PHE B CA 1
ATOM 3586 C C . PHE B 1 211 ? -25.125 -3.023 -6.168 1 85.88 211 PHE B C 1
ATOM 3588 O O . PHE B 1 211 ? -25.172 -4.125 -6.719 1 85.88 211 PHE B O 1
ATOM 3595 N N . GLN B 1 212 ? -26.109 -2.537 -5.445 1 86.88 212 GLN B N 1
ATOM 3596 C CA . GLN B 1 212 ? -27.359 -3.26 -5.363 1 86.88 212 GLN B CA 1
ATOM 3597 C C . GLN B 1 212 ? -28.031 -3.354 -6.734 1 86.88 212 GLN B C 1
ATOM 3599 O O . GLN B 1 212 ? -28.547 -4.41 -7.109 1 86.88 212 GLN B O 1
ATOM 3604 N N . ASN B 1 213 ? -27.891 -2.252 -7.434 1 87.69 213 ASN B N 1
ATOM 3605 C CA . ASN B 1 213 ? -28.469 -2.215 -8.773 1 87.69 213 ASN B CA 1
ATOM 3606 C C . ASN B 1 213 ? -27.766 -3.178 -9.719 1 87.69 213 ASN B C 1
ATOM 3608 O O . ASN B 1 213 ? -28.391 -3.789 -10.578 1 87.69 213 ASN B O 1
ATOM 3612 N N . TYR B 1 214 ? -26.453 -3.262 -9.562 1 86 214 TYR B N 1
ATOM 3613 C CA . TYR B 1 214 ? -25.719 -4.223 -10.383 1 86 214 TYR B CA 1
ATOM 3614 C C . TYR B 1 214 ? -26.281 -5.629 -10.195 1 86 214 TYR B C 1
ATOM 3616 O O . TYR B 1 214 ? -26.438 -6.371 -11.172 1 86 214 TYR B O 1
ATOM 3624 N N . LYS B 1 215 ? -26.594 -6.012 -9.031 1 85.25 215 LYS B N 1
ATOM 3625 C CA . LYS B 1 215 ? -27.141 -7.336 -8.734 1 85.25 215 LYS B CA 1
ATOM 3626 C C . LYS B 1 215 ? -28.531 -7.504 -9.328 1 85.25 215 LYS B C 1
ATOM 3628 O O . LYS B 1 215 ? -28.812 -8.508 -9.992 1 85.25 215 LYS B O 1
ATOM 3633 N N . GLU B 1 216 ? -29.344 -6.523 -9.109 1 89 216 GLU B N 1
ATOM 3634 C CA . GLU B 1 216 ? -30.719 -6.57 -9.555 1 89 216 GLU B CA 1
ATOM 3635 C C . GLU B 1 216 ? -30.812 -6.656 -11.078 1 89 216 GLU B C 1
ATOM 3637 O O . GLU B 1 216 ? -31.703 -7.324 -11.617 1 89 216 GLU B O 1
ATOM 3642 N N . GLU B 1 217 ? -29.859 -6.016 -11.711 1 91.56 217 GLU B N 1
ATOM 3643 C CA . GLU B 1 217 ? -29.891 -5.934 -13.164 1 91.56 217 GLU B CA 1
ATOM 3644 C C . GLU B 1 217 ? -29.109 -7.082 -13.805 1 91.56 217 GLU B C 1
ATOM 3646 O O . GLU B 1 217 ? -28.984 -7.145 -15.031 1 91.56 217 GLU B O 1
ATOM 3651 N N . GLY B 1 218 ? -28.547 -7.945 -13.016 1 87.06 218 GLY B N 1
ATOM 3652 C CA . GLY B 1 218 ? -27.812 -9.102 -13.516 1 87.06 218 GLY B CA 1
ATOM 3653 C C . GLY B 1 218 ? -26.484 -8.734 -14.164 1 87.06 218 GLY B C 1
ATOM 3654 O O . GLY B 1 218 ? -26.078 -9.367 -15.141 1 87.06 218 GLY B O 1
ATOM 3655 N N . LYS B 1 219 ? -25.875 -7.695 -13.656 1 86.75 219 LYS B N 1
ATOM 3656 C CA . LYS B 1 219 ? -24.656 -7.18 -14.273 1 86.75 219 LYS B CA 1
ATOM 3657 C C . LYS B 1 219 ? -23.422 -7.75 -13.594 1 86.75 219 LYS B C 1
ATOM 3659 O O . LYS B 1 219 ? -22.297 -7.457 -14 1 86.75 219 LYS B O 1
ATOM 3664 N N . LEU B 1 220 ? -23.578 -8.578 -12.586 1 90.69 220 LEU B N 1
ATOM 3665 C CA . LEU B 1 220 ? -22.438 -9.195 -11.906 1 90.69 220 LEU B CA 1
ATOM 3666 C C . LEU B 1 220 ? -21.891 -10.359 -12.727 1 90.69 220 LEU B C 1
ATOM 3668 O O . LEU B 1 220 ? -22.656 -11.141 -13.289 1 90.69 220 LEU B O 1
ATOM 3672 N N . LEU B 1 221 ? -20.578 -10.414 -12.844 1 91.69 221 LEU B N 1
ATOM 3673 C CA . LEU B 1 221 ? -19.922 -11.523 -13.547 1 91.69 221 LEU B CA 1
ATOM 3674 C C . LEU B 1 221 ? -19.984 -12.797 -12.719 1 91.69 221 LEU B C 1
ATOM 3676 O O . LEU B 1 221 ? -19.781 -12.766 -11.5 1 91.69 221 LEU B O 1
ATOM 3680 N N . PRO B 1 222 ? -20.312 -13.914 -13.367 1 92.94 222 PRO B N 1
ATOM 3681 C CA . PRO B 1 222 ? -20.172 -15.18 -12.656 1 92.94 222 PRO B CA 1
ATOM 3682 C C . PRO B 1 222 ? -18.734 -15.523 -12.32 1 92.94 222 PRO B C 1
ATOM 3684 O O . PRO B 1 222 ? -17.859 -15.484 -13.203 1 92.94 222 PRO B O 1
ATOM 3687 N N . PRO B 1 223 ? -18.438 -15.867 -11.094 1 95.31 223 PRO B N 1
ATOM 3688 C CA . PRO B 1 223 ? -17.062 -16.203 -10.711 1 95.31 223 PRO B CA 1
ATOM 3689 C C . PRO B 1 223 ? -16.453 -17.297 -11.586 1 95.31 223 PRO B C 1
ATOM 3691 O O . PRO B 1 223 ? -15.25 -17.266 -11.852 1 95.31 223 PRO B O 1
ATOM 3694 N N . LYS B 1 224 ? -17.25 -18.234 -12.047 1 96.25 224 LYS B N 1
ATOM 3695 C CA . LYS B 1 224 ? -16.766 -19.328 -12.883 1 96.25 224 LYS B CA 1
ATOM 3696 C C . LYS B 1 224 ? -16.141 -18.797 -14.164 1 96.25 224 LYS B C 1
ATOM 3698 O O . LYS B 1 224 ? -15.078 -19.266 -14.586 1 96.25 224 LYS B O 1
ATOM 3703 N N . ARG B 1 225 ? -16.781 -17.828 -14.773 1 96.25 225 ARG B N 1
ATOM 3704 C CA . ARG B 1 225 ? -16.281 -17.266 -16.016 1 96.25 225 ARG B CA 1
ATOM 3705 C C . ARG B 1 225 ? -14.945 -16.547 -15.797 1 96.25 225 ARG B C 1
ATOM 3707 O O . ARG B 1 225 ? -14.039 -16.641 -16.625 1 96.25 225 ARG B O 1
ATOM 3714 N N . VAL B 1 226 ? -14.844 -15.859 -14.734 1 97.19 226 VAL B N 1
ATOM 3715 C CA . VAL B 1 226 ? -13.617 -15.141 -14.391 1 97.19 226 VAL B CA 1
ATOM 3716 C C . VAL B 1 226 ? -12.5 -16.141 -14.102 1 97.19 226 VAL B C 1
ATOM 3718 O O . VAL B 1 226 ? -11.367 -15.961 -14.539 1 97.19 226 VAL B O 1
ATOM 3721 N N . ALA B 1 227 ? -12.836 -17.188 -13.406 1 98.06 227 ALA B N 1
ATOM 3722 C CA . ALA B 1 227 ? -11.883 -18.234 -13.055 1 98.06 227 ALA B CA 1
ATOM 3723 C C . ALA B 1 227 ? -11.297 -18.875 -14.305 1 98.06 227 ALA B C 1
ATOM 3725 O O . ALA B 1 227 ? -10.102 -19.172 -14.367 1 98.06 227 ALA B O 1
ATOM 3726 N N . GLU B 1 228 ? -12.117 -19.094 -15.281 1 97.5 228 GLU B N 1
ATOM 3727 C CA . GLU B 1 228 ? -11.672 -19.688 -16.531 1 97.5 228 GLU B CA 1
ATOM 3728 C C . GLU B 1 228 ? -10.648 -18.797 -17.234 1 97.5 228 GLU B C 1
ATOM 3730 O O . GLU B 1 228 ? -9.688 -19.281 -17.828 1 97.5 228 GLU B O 1
ATOM 3735 N N . VAL B 1 229 ? -10.883 -17.484 -17.172 1 97.88 229 VAL B N 1
ATOM 3736 C CA . VAL B 1 229 ? -9.93 -16.531 -17.734 1 97.88 229 VAL B CA 1
ATOM 3737 C C . VAL B 1 229 ? -8.602 -16.609 -17 1 97.88 229 VAL B C 1
ATOM 3739 O O . VAL B 1 229 ? -7.535 -16.625 -17.625 1 97.88 229 VAL B O 1
ATOM 3742 N N . VAL B 1 230 ? -8.641 -16.703 -15.68 1 98.38 230 VAL B N 1
ATOM 3743 C CA . VAL B 1 230 ? -7.438 -16.797 -14.867 1 98.38 230 VAL B CA 1
ATOM 3744 C C . VAL B 1 230 ? -6.637 -18.031 -15.25 1 98.38 230 VAL B C 1
ATOM 3746 O O . VAL B 1 230 ? -5.426 -17.953 -15.477 1 98.38 230 VAL B O 1
ATOM 3749 N N . VAL B 1 231 ? -7.312 -19.188 -15.359 1 98.31 231 VAL B N 1
ATOM 3750 C CA . VAL B 1 231 ? -6.641 -20.438 -15.672 1 98.31 231 VAL B CA 1
ATOM 3751 C C . VAL B 1 231 ? -6.082 -20.375 -17.094 1 98.31 231 VAL B C 1
ATOM 3753 O O . VAL B 1 231 ? -4.977 -20.859 -17.344 1 98.31 231 VAL B O 1
ATOM 3756 N N . GLN B 1 232 ? -6.828 -19.766 -17.969 1 97.56 232 GLN B N 1
ATOM 3757 C CA . GLN B 1 232 ? -6.332 -19.578 -19.328 1 97.56 232 GLN B CA 1
ATOM 3758 C C . GLN B 1 232 ? -5.047 -18.75 -19.344 1 97.56 232 GLN B C 1
ATOM 3760 O O . GLN B 1 232 ? -4.105 -19.062 -20.062 1 97.56 232 GLN B O 1
ATOM 3765 N N . LEU B 1 233 ? -5.012 -17.719 -18.578 1 97.94 233 LEU B N 1
ATOM 3766 C CA . LEU B 1 233 ? -3.826 -16.875 -18.5 1 97.94 233 LEU B CA 1
ATOM 3767 C C . LEU B 1 233 ? -2.643 -17.656 -17.938 1 97.94 233 LEU B C 1
ATOM 3769 O O . LEU B 1 233 ? -1.511 -17.5 -18.391 1 97.94 233 LEU B O 1
ATOM 3773 N N . LEU B 1 234 ? -2.879 -18.531 -16.984 1 97.94 234 LEU B N 1
ATOM 3774 C CA . LEU B 1 234 ? -1.819 -19.312 -16.359 1 97.94 234 LEU B CA 1
ATOM 3775 C C . LEU B 1 234 ? -1.243 -20.328 -17.344 1 97.94 234 LEU B C 1
ATOM 3777 O O . LEU B 1 234 ? -0.116 -20.797 -17.172 1 97.94 234 LEU B O 1
ATOM 3781 N N . GLU B 1 235 ? -1.959 -20.625 -18.391 1 95.75 235 GLU B N 1
ATOM 3782 C CA . GLU B 1 235 ? -1.552 -21.734 -19.25 1 95.75 235 GLU B CA 1
ATOM 3783 C C . GLU B 1 235 ? -1.21 -21.25 -20.656 1 95.75 235 GLU B C 1
ATOM 3785 O O . GLU B 1 235 ? -0.635 -21.984 -21.453 1 95.75 235 GLU B O 1
ATOM 3790 N N . THR B 1 236 ? -1.478 -19.984 -20.922 1 94.62 236 THR B N 1
ATOM 3791 C CA . THR B 1 236 ? -1.266 -19.453 -22.266 1 94.62 236 THR B CA 1
ATOM 3792 C C . THR B 1 236 ? 0.201 -19.094 -22.484 1 94.62 236 THR B C 1
ATOM 3794 O O . THR B 1 236 ? 0.907 -18.766 -21.531 1 94.62 236 THR B O 1
ATOM 3797 N N . ASP B 1 237 ? 0.639 -19.094 -23.734 1 93.75 237 ASP B N 1
ATOM 3798 C CA . ASP B 1 237 ? 1.989 -18.672 -24.094 1 93.75 237 ASP B CA 1
ATOM 3799 C C . ASP B 1 237 ? 2.098 -17.156 -24.109 1 93.75 237 ASP B C 1
ATOM 3801 O O . ASP B 1 237 ? 3.188 -16.594 -23.953 1 93.75 237 ASP B O 1
ATOM 3805 N N . SER B 1 238 ? 1.015 -16.422 -24.203 1 95 238 SER B N 1
ATOM 3806 C CA . SER B 1 238 ? 0.986 -14.961 -24.328 1 95 238 SER B CA 1
ATOM 3807 C C . SER B 1 238 ? 0.659 -14.297 -22.984 1 95 238 SER B C 1
ATOM 3809 O O . SER B 1 238 ? -0.124 -13.352 -22.938 1 95 238 SER B O 1
ATOM 3811 N N . PHE B 1 239 ? 1.19 -14.805 -21.906 1 97.44 239 PHE B N 1
ATOM 3812 C CA . PHE B 1 239 ? 0.978 -14.227 -20.578 1 97.44 239 PHE B CA 1
ATOM 3813 C C . PHE B 1 239 ? 1.451 -12.773 -20.547 1 97.44 239 PHE B C 1
ATOM 3815 O O . PHE B 1 239 ? 2.598 -12.484 -20.891 1 97.44 239 PHE B O 1
ATOM 3822 N N . PRO B 1 240 ? 0.59 -11.812 -20.203 1 97.81 240 PRO B N 1
ATOM 3823 C CA . PRO B 1 240 ? 0.962 -10.398 -20.219 1 97.81 240 PRO B CA 1
ATOM 3824 C C . PRO B 1 240 ? 1.793 -9.992 -19.016 1 97.81 240 PRO B C 1
ATOM 3826 O O . PRO B 1 240 ? 1.322 -9.227 -18.156 1 97.81 240 PRO B O 1
ATOM 3829 N N . ASN B 1 241 ? 3.031 -10.391 -19.031 1 98.12 241 ASN B N 1
ATOM 3830 C CA . ASN B 1 241 ? 3.951 -10.18 -17.922 1 98.12 241 ASN B CA 1
ATOM 3831 C C . ASN B 1 241 ? 4.129 -8.695 -17.625 1 98.12 241 ASN B C 1
ATOM 3833 O O . ASN B 1 241 ? 4.387 -7.898 -18.531 1 98.12 241 ASN B O 1
ATOM 3837 N N . GLY B 1 242 ? 3.98 -8.32 -16.359 1 98 242 GLY B N 1
ATOM 3838 C CA . GLY B 1 242 ? 4.238 -6.961 -15.906 1 98 242 GLY B CA 1
ATOM 3839 C C . GLY B 1 242 ? 3.088 -6.012 -16.172 1 98 242 GLY B C 1
ATOM 3840 O O . GLY B 1 242 ? 3.209 -4.801 -15.961 1 98 242 GLY B O 1
ATOM 3841 N N . GLU B 1 243 ? 1.949 -6.52 -16.625 1 97.81 243 GLU B N 1
ATOM 3842 C CA . GLU B 1 243 ? 0.824 -5.664 -16.969 1 97.81 243 GLU B CA 1
ATOM 3843 C C . GLU B 1 243 ? -0.251 -5.68 -15.891 1 97.81 243 GLU B C 1
ATOM 3845 O O . GLU B 1 243 ? -0.184 -6.484 -14.961 1 97.81 243 GLU B O 1
ATOM 3850 N N . VAL B 1 244 ? -1.078 -4.727 -15.961 1 97.56 244 VAL B N 1
ATOM 3851 C CA . VAL B 1 244 ? -2.352 -4.695 -15.25 1 97.56 244 VAL B CA 1
ATOM 3852 C C . VAL B 1 244 ? -3.5 -4.883 -16.234 1 97.56 244 VAL B C 1
ATOM 3854 O O . VAL B 1 244 ? -3.723 -4.035 -17.109 1 97.56 244 VAL B O 1
ATOM 3857 N N . VAL B 1 245 ? -4.223 -6.012 -16.109 1 97.5 245 VAL B N 1
ATOM 3858 C CA . VAL B 1 245 ? -5.25 -6.297 -17.109 1 97.5 245 VAL B CA 1
ATOM 3859 C C . VAL B 1 245 ? -6.598 -6.512 -16.422 1 97.5 245 VAL B C 1
ATOM 3861 O O . VAL B 1 245 ? -6.648 -6.84 -15.234 1 97.5 245 VAL B O 1
ATOM 3864 N N . ALA B 1 246 ? -7.625 -6.277 -17.156 1 96.62 246 ALA B N 1
ATOM 3865 C CA . ALA B 1 246 ? -8.984 -6.508 -16.688 1 96.62 246 ALA B CA 1
ATOM 3866 C C . ALA B 1 246 ? -9.602 -7.73 -17.344 1 96.62 246 ALA B C 1
ATOM 3868 O O . ALA B 1 246 ? -9.32 -8.016 -18.516 1 96.62 246 ALA B O 1
ATOM 3869 N N . VAL B 1 247 ? -10.414 -8.336 -16.609 1 96.62 247 VAL B N 1
ATOM 3870 C CA . VAL B 1 247 ? -11.062 -9.547 -17.109 1 96.62 247 VAL B CA 1
ATOM 3871 C C . VAL B 1 247 ? -11.805 -9.242 -18.406 1 96.62 247 VAL B C 1
ATOM 3873 O O . VAL B 1 247 ? -11.883 -10.086 -19.297 1 96.62 247 VAL B O 1
ATOM 3876 N N . GLN B 1 248 ? -12.258 -8.031 -18.5 1 93.25 248 GLN B N 1
ATOM 3877 C CA . GLN B 1 248 ? -13.047 -7.633 -19.672 1 93.25 248 GLN B CA 1
ATOM 3878 C C . GLN B 1 248 ? -12.234 -7.766 -20.953 1 93.25 248 GLN B C 1
ATOM 3880 O O . GLN B 1 248 ? -12.797 -7.988 -22.031 1 93.25 248 GLN B O 1
ATOM 3885 N N . ASP B 1 249 ? -10.961 -7.684 -20.812 1 93.19 249 ASP B N 1
ATOM 3886 C CA . ASP B 1 249 ? -10.078 -7.789 -21.984 1 93.19 249 ASP B CA 1
ATOM 3887 C C . ASP B 1 249 ? -10.023 -9.219 -22.5 1 93.19 249 ASP B C 1
ATOM 3889 O O . ASP B 1 249 ? -9.547 -9.461 -23.609 1 93.19 249 ASP B O 1
ATOM 3893 N N . TYR B 1 250 ? -10.602 -10.195 -21.797 1 93.62 250 TYR B N 1
ATOM 3894 C CA . TYR B 1 250 ? -10.445 -11.609 -22.156 1 93.62 250 TYR B CA 1
ATOM 3895 C C . TYR B 1 250 ? -11.805 -12.289 -22.266 1 93.62 250 TYR B C 1
ATOM 3897 O O . TYR B 1 250 ? -11.883 -13.508 -22.438 1 93.62 250 TYR B O 1
ATOM 3905 N N . LEU B 1 251 ? -12.797 -11.547 -21.969 1 89.31 251 LEU B N 1
ATOM 3906 C CA . LEU B 1 251 ? -14.148 -12.094 -22.078 1 89.31 251 LEU B CA 1
ATOM 3907 C C . LEU B 1 251 ? -14.711 -11.859 -23.484 1 89.31 251 LEU B C 1
ATOM 3909 O O . LEU B 1 251 ? -14.336 -10.906 -24.156 1 89.31 251 LEU B O 1
#

Radius of gyration: 23.41 Å; Cα contacts (8 Å, |Δi|>4): 1107; chains: 2; bounding box: 58×71×48 Å

InterPro domains:
  IPR002347 Short-chain dehydrogenase/reductase SDR [PF00106] (4-199)
  IPR002347 Short-chain dehydrogenase/reductase SDR [PR00081] (3-20)
  IPR002347 Short-chain dehydrogenase/reductase SDR [PR00081] (79-90)
  IPR002347 Short-chain dehydrogenase/reductase SDR [PR00081] (128-144)
  IPR002347 Short-chain dehydrogenase/reductase SDR [PR00081] (154-173)
  IPR002347 Short-chain dehydrogenase/reductase SDR [PR00081] (177-194)
  IPR002347 Short-chain dehydrogenase/reductase SDR [PR00081] (216-236)
  IPR020904 Short-chain dehydrogenase/reductase, conserved site [PS00061] (141-169)
  IPR036291 NAD(P)-binding domain superfamily [SSF51735] (4-248)
  IPR051721 Biopterin synthesis and organic compound reduction [PTHR44085] (3-249)

Nearest PDB structures (foldseek):
  5vn2-assembly1_D  TM=8.691E-01  e=8.746E-15  Brucella melitensis bv. 1 str. 16M
  4one-assembly1_D  TM=8.545E-01  e=7.354E-15  Brucella melitensis bv. 1 str. 16M
  4one-assembly1_C  TM=8.511E-01  e=1.112E-13  Brucella melitensis bv. 1 str. 16M
  4cql-assembly4_I  TM=8.498E-01  e=7.067E-13  Homo sapiens
  5h5x-assembly3_L  TM=8.656E-01  e=1.271E-11  Streptomyces coelicolor A3(2)

Organism: Alkalihalophilus pseudofirmus (strain ATCC BAA-2126 / JCM 17055 / OF4) (NCBI:txid398511)

Secondary structure (DSSP, 8-state):
-EEEEEESTTSHHHHHHHHHH-STTEEEEEEESS--HHHHHHHHHTT-EEEEEE--TT-GGGHHHHHHHHHHT--TTT-SEEEEEE--------S-GGG--HHHHHHHHIIIIIHHHHHHHHHHHHTTT--SEEEEEEE--GGGTS--TT-HHHHHHHHHHHHHHHHHHHHHTTSSSPPEEEEEE--SB-SHHHHHHHTS-TTT-TTHHHHHHHHHTT-SBPHHHHHHHHHHHHH-S---TT-EEEGGGG-/-EEEEEESTTSHHHHHHHHHH-STTEEEEEEESS--HHHHHHHHHTT-EEEEEE--TT-GGGHHHHHHHHHHT--TTT-SEEEEEE--------S-GGG--HHHHHHHHIIIIIHHHHHHHHHHHHTTT--SEEEEEEE--GGGTS--TT-HHHHHHHHHHHHHHHHHHHHHTTSSSPPEEEEEE--SB-SHHHHHHHTS-TTT-TTHHHHHHHHHTT-SBPHHHHHHHHHHHHH-S---TT-EEEGGGG-

Foldseek 3Di:
DEEEEEEPLQFFLNVLLLLLQQAAPYEYEYEYQDDHVVSQVNSVVRNYHYHYDHDQLLPLVCLLVVLVVVVVVDPLVPYQEHEYEYDDAAQPPQFAPVPDDPVGLSSRLSNLARSVLSNLVSQCVVCLPGQHAAEYEYEAAPLCVDPAHRRNSRNVRRVNRLVSQLVQLVVQVPGPRGYFGEYEHLPAAPTVNLVVLLPDDCNGHVCNVVSVVCVVVVVHDYSNLSSNLVVCLSPDPPNPGSDYDYSVVVD/DEEEEEEPLQFFLNVLLLLLQQAAPYEYEYEYQDDHVVSQVNSVVRNYHYHYDHDQLLPLVCLLVVLVVVVVVDPLVPYQEHEYEYDDAAQPPQFAPVPDDPVGLSSRLSNLARSVLSNLVSQCVVCLPGQHAAEYEYEAAPLCVDPAHRRNSRNVRRVNRLVSQLVQLVVQVPGPRGYFGEYEHLPAADTVNLVVLLPDDCNGHVCNVVSVVCVVVVVHDYSNLSSNLVSCLSPDPPNPGSDYDYSVVVD

Solvent-accessible surface area (backbone atoms only — not comparable to full-atom values): 24561 Å² total; per-residue (Å²): 70,36,36,38,38,28,30,31,30,64,47,53,50,26,28,30,33,49,59,64,60,44,27,66,56,26,36,36,37,32,34,18,77,66,86,44,67,67,57,40,51,52,25,41,72,42,56,19,42,63,45,81,42,77,46,61,52,58,49,50,90,48,46,67,60,49,52,52,55,53,55,71,71,51,61,75,86,60,36,52,27,48,31,38,34,42,50,43,67,58,62,51,54,65,29,34,48,51,74,54,51,64,68,42,50,51,43,28,34,23,34,41,23,50,29,50,50,49,51,50,24,51,48,45,43,76,40,46,86,42,83,45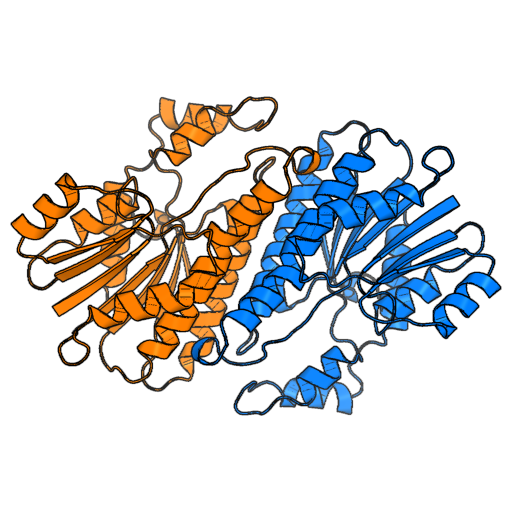,52,34,40,36,41,36,57,45,43,71,46,33,79,46,69,40,68,14,28,26,62,35,21,10,19,26,21,13,38,44,40,27,28,28,8,45,20,53,36,24,69,77,46,94,40,48,49,38,18,26,23,34,19,70,68,64,42,72,33,69,66,44,51,52,50,46,64,45,52,58,90,32,24,75,61,23,61,61,52,43,46,33,57,76,68,64,65,44,41,58,34,58,64,47,17,48,50,53,51,48,48,75,68,44,92,79,53,64,60,38,37,80,48,47,44,74,81,73,105,70,34,35,38,39,27,29,32,31,65,47,55,49,26,28,30,33,49,60,66,60,42,26,65,56,24,38,37,37,31,34,18,76,66,85,44,67,68,58,41,51,52,24,42,71,44,56,17,42,62,44,80,42,76,47,62,52,58,49,50,90,49,47,67,60,50,51,52,55,55,55,71,73,52,62,73,88,59,37,51,27,47,32,39,34,42,50,44,66,57,61,51,52,64,30,35,51,53,75,56,51,66,67,42,50,50,43,28,34,24,34,41,23,51,28,49,51,47,49,50,23,48,49,45,43,75,40,46,86,42,81,45,51,34,42,34,40,36,57,46,43,72,45,32,77,45,68,41,68,13,27,25,61,34,21,11,20,27,21,14,40,43,40,27,28,29,8,45,20,54,34,24,69,79,45,95,40,49,50,38,19,26,23,35,20,69,68,63,42,71,33,70,66,46,51,51,50,46,65,45,51,59,90,30,22,75,62,23,60,59,53,43,46,33,57,77,67,64,64,45,41,59,34,56,63,49,16,49,50,52,49,46,47,75,69,44,92,79,51,64,59,40,38,79,47,48,45,72,80,74,103

pLDDT: mean 95.29, std 4.57, range [80.0, 98.94]